Protein AF-A0A969L3V6-F1 (afdb_monomer_lite)

Structure (mmCIF, N/CA/C/O backbone):
data_AF-A0A969L3V6-F1
#
_entry.id   AF-A0A969L3V6-F1
#
loop_
_atom_site.group_PDB
_atom_site.id
_atom_site.type_symbol
_atom_site.label_atom_id
_atom_site.label_alt_id
_atom_site.label_comp_id
_atom_site.label_asym_id
_atom_site.label_entity_id
_atom_site.label_seq_id
_atom_site.pdbx_PDB_ins_code
_atom_site.Cartn_x
_atom_site.Cartn_y
_atom_site.Cartn_z
_atom_site.occupancy
_atom_site.B_iso_or_equiv
_atom_site.auth_seq_id
_atom_site.auth_comp_id
_atom_site.auth_asym_id
_atom_site.auth_atom_id
_atom_site.pdbx_PDB_model_num
ATOM 1 N N . MET A 1 1 ? -22.437 -21.774 2.153 1.00 34.31 1 MET A N 1
ATOM 2 C CA . MET A 1 1 ? -22.905 -21.712 3.552 1.00 34.31 1 MET A CA 1
ATOM 3 C C . MET A 1 1 ? -22.272 -20.479 4.173 1.00 34.31 1 MET A C 1
ATOM 5 O O . MET A 1 1 ? -21.067 -20.338 3.984 1.00 34.31 1 MET A O 1
ATOM 9 N N . PRO A 1 2 ? -23.028 -19.556 4.790 1.00 43.47 2 PRO A N 1
ATOM 10 C CA . PRO A 1 2 ? -22.411 -18.450 5.515 1.00 43.47 2 PRO A CA 1
ATOM 11 C C . PRO A 1 2 ? -21.529 -19.044 6.620 1.00 43.47 2 PRO A C 1
ATOM 13 O O . PRO A 1 2 ? -21.973 -19.932 7.344 1.00 43.47 2 PRO A O 1
ATOM 16 N N . GLN A 1 3 ? -20.259 -18.640 6.680 1.00 52.78 3 GLN A N 1
ATOM 17 C CA . GLN A 1 3 ? -19.376 -19.021 7.780 1.00 52.78 3 GLN A CA 1
ATOM 18 C C . GLN A 1 3 ? -19.952 -18.409 9.058 1.00 52.78 3 GLN A C 1
ATOM 20 O O . GLN A 1 3 ? -20.024 -17.187 9.177 1.00 52.78 3 GLN A O 1
ATOM 25 N N . THR A 1 4 ? -20.414 -19.252 9.978 1.00 62.28 4 THR A N 1
ATOM 26 C CA . THR A 1 4 ? -20.833 -18.811 11.309 1.00 62.28 4 THR A CA 1
ATOM 27 C C . THR A 1 4 ? -19.624 -18.203 12.011 1.00 62.28 4 THR A C 1
ATOM 29 O O . THR A 1 4 ? -18.570 -18.839 12.080 1.00 62.28 4 THR A O 1
ATOM 32 N N . LEU A 1 5 ? -19.758 -16.968 12.494 1.00 75.88 5 LEU A N 1
ATOM 33 C CA . LEU A 1 5 ? -18.716 -16.303 13.263 1.00 75.88 5 LEU A CA 1
ATOM 34 C C . LEU A 1 5 ? -18.540 -17.034 14.599 1.00 75.88 5 LEU A C 1
ATOM 36 O O . LEU A 1 5 ? -19.457 -17.063 15.417 1.00 75.88 5 LEU A O 1
ATOM 40 N N . THR A 1 6 ? -17.377 -17.639 14.828 1.00 79.88 6 THR A N 1
ATOM 41 C CA . THR A 1 6 ? -17.071 -18.277 16.114 1.00 79.88 6 THR A CA 1
ATOM 42 C C . THR A 1 6 ? -16.502 -17.231 17.065 1.00 79.88 6 THR A C 1
ATOM 44 O O . THR A 1 6 ? -15.342 -16.843 16.933 1.00 79.88 6 THR A O 1
ATOM 47 N N . LEU A 1 7 ? -17.320 -16.778 18.017 1.00 84.50 7 LEU A N 1
ATOM 48 C CA . LEU A 1 7 ? -16.909 -15.833 19.055 1.00 84.50 7 LEU A CA 1
ATOM 49 C C . LEU A 1 7 ? -16.397 -16.584 20.296 1.00 84.50 7 LEU A C 1
ATOM 51 O O . LEU A 1 7 ? -17.028 -17.548 20.739 1.00 84.50 7 LEU A O 1
ATOM 55 N N . PRO A 1 8 ? -15.263 -16.169 20.872 1.00 81.81 8 PRO A N 1
ATOM 56 C CA . PRO A 1 8 ? -14.698 -16.802 22.056 1.00 81.81 8 PRO A CA 1
ATOM 57 C C . PRO A 1 8 ? -15.529 -16.476 23.314 1.00 81.81 8 PRO A C 1
ATOM 59 O O . PRO A 1 8 ? -16.059 -15.369 23.440 1.00 81.81 8 PRO A O 1
ATOM 62 N N . PRO A 1 9 ? -15.645 -17.400 24.281 1.00 81.88 9 PRO A N 1
ATOM 63 C CA . PRO A 1 9 ? -16.337 -17.121 25.534 1.00 81.88 9 PRO A CA 1
ATOM 64 C C . PRO A 1 9 ? -15.569 -16.082 26.365 1.00 81.88 9 PRO A C 1
ATOM 66 O O . PRO A 1 9 ? -14.346 -16.138 26.461 1.00 81.88 9 PRO A O 1
ATOM 69 N N . LEU A 1 10 ? -16.299 -15.165 27.006 1.00 81.44 10 LEU A N 1
ATOM 70 C CA . LEU A 1 10 ? -15.747 -14.093 27.851 1.00 81.44 10 LEU A CA 1
ATOM 71 C C . LEU A 1 10 ? -15.869 -14.378 29.357 1.00 81.44 10 LEU A C 1
ATOM 73 O O . LEU A 1 10 ? -15.824 -13.457 30.165 1.00 81.44 10 LEU A O 1
ATOM 77 N N . THR A 1 11 ? -16.015 -15.646 29.763 1.00 75.19 11 THR A N 1
ATOM 78 C CA . THR A 1 11 ? -16.042 -16.031 31.192 1.00 75.19 11 THR A CA 1
ATOM 79 C C . THR A 1 11 ? -14.795 -15.551 31.942 1.00 75.19 11 THR A C 1
ATOM 81 O O . THR A 1 11 ? -14.872 -15.203 33.115 1.00 75.19 11 THR A O 1
ATOM 84 N N . THR A 1 12 ? -13.667 -15.498 31.233 1.00 76.31 12 THR A N 1
ATOM 85 C CA . THR A 1 12 ? -12.415 -14.813 31.574 1.00 76.31 12 THR A CA 1
ATOM 86 C C . THR A 1 12 ? -11.840 -14.264 30.269 1.00 76.31 12 THR A C 1
ATOM 88 O O . THR A 1 12 ? -11.930 -14.958 29.255 1.00 76.31 12 THR A O 1
ATOM 91 N N . ILE A 1 13 ? -11.257 -13.057 30.264 1.00 80.94 13 ILE A N 1
ATOM 92 C CA . ILE A 1 13 ? -10.616 -12.517 29.050 1.00 80.94 13 ILE A CA 1
ATOM 93 C C . ILE A 1 13 ? -9.474 -13.466 28.653 1.00 80.94 13 ILE A C 1
ATOM 95 O O . ILE A 1 13 ? -8.598 -13.703 29.483 1.00 80.94 13 ILE A O 1
ATOM 99 N N . PRO A 1 14 ? -9.482 -14.039 27.435 1.00 78.06 14 PRO A N 1
ATOM 100 C CA . PRO A 1 14 ? -8.439 -14.965 27.015 1.00 78.06 14 PRO A CA 1
ATOM 101 C C . PRO A 1 14 ? -7.063 -14.293 26.949 1.00 78.06 14 PRO A C 1
ATOM 103 O O . PRO A 1 14 ? -6.941 -13.194 26.411 1.00 78.06 14 PRO A O 1
ATOM 106 N N . ASP A 1 15 ? -6.011 -14.994 27.377 1.00 80.44 15 ASP A N 1
ATOM 107 C CA . ASP A 1 15 ? -4.622 -14.507 27.269 1.00 80.44 15 ASP A CA 1
ATOM 108 C C . ASP A 1 15 ? -4.196 -14.243 25.810 1.00 80.44 15 ASP A C 1
ATOM 110 O O . ASP A 1 15 ? -3.269 -13.486 25.545 1.00 80.44 15 ASP A O 1
ATOM 114 N N . ASN A 1 16 ? -4.882 -14.857 24.839 1.00 84.19 16 ASN A N 1
ATOM 115 C CA . ASN A 1 16 ? -4.639 -14.702 23.405 1.00 84.19 16 ASN A CA 1
ATOM 116 C C . ASN A 1 16 ? -5.655 -13.780 22.704 1.00 84.19 16 ASN A C 1
ATOM 118 O O . ASN A 1 16 ? -5.855 -13.905 21.491 1.00 84.19 16 ASN A O 1
ATOM 122 N N . ILE A 1 17 ? -6.303 -12.873 23.442 1.00 85.94 17 ILE A N 1
ATOM 123 C CA . ILE A 1 17 ? -7.346 -11.980 22.914 1.00 85.94 17 ILE A CA 1
ATOM 124 C C . ILE A 1 17 ? -6.884 -11.174 21.693 1.00 85.94 17 ILE A C 1
ATOM 126 O O . ILE A 1 17 ? -7.652 -11.005 20.752 1.00 85.94 17 ILE A O 1
ATOM 130 N N . GLU A 1 18 ? -5.618 -10.757 21.642 1.00 86.19 18 GLU A N 1
ATOM 131 C CA . GLU A 1 18 ? -5.036 -10.053 20.492 1.00 86.19 18 GLU A CA 1
ATOM 132 C C . GLU A 1 18 ? -5.082 -10.887 19.208 1.00 86.19 18 GLU A C 1
ATOM 134 O O . GLU A 1 18 ? -5.489 -10.405 18.151 1.00 86.19 18 GLU A O 1
ATOM 139 N N . VAL A 1 19 ? -4.715 -12.169 19.296 1.00 86.44 19 VAL A N 1
ATOM 140 C CA . VAL A 1 19 ? -4.756 -13.095 18.155 1.00 86.44 19 VAL A CA 1
ATOM 141 C C . VAL A 1 19 ? -6.194 -13.287 17.686 1.00 86.44 19 VAL A C 1
ATOM 143 O O . VAL A 1 19 ? -6.452 -13.327 16.483 1.00 86.44 19 VAL A O 1
ATOM 146 N N . GLN A 1 20 ? -7.135 -13.380 18.627 1.00 87.06 20 GLN A N 1
ATOM 147 C CA . GLN A 1 20 ? -8.550 -13.530 18.304 1.00 87.06 20 GLN A CA 1
ATOM 148 C C . GLN A 1 20 ? -9.119 -12.263 17.667 1.00 87.06 20 GLN A C 1
ATOM 150 O O . GLN A 1 20 ? -9.780 -12.357 16.638 1.00 87.06 20 GLN A O 1
ATOM 155 N N . LEU A 1 21 ? -8.795 -11.078 18.187 1.00 89.00 21 LEU A N 1
ATOM 156 C CA . LEU A 1 21 ? -9.180 -9.809 17.572 1.00 89.00 21 LEU A CA 1
ATOM 157 C C . LEU A 1 21 ? -8.602 -9.671 16.164 1.00 89.00 21 LEU A C 1
ATOM 159 O O . LEU A 1 21 ? -9.343 -9.329 15.248 1.00 89.00 21 LEU A O 1
ATOM 163 N N . ARG A 1 22 ? -7.332 -10.037 15.945 1.00 87.62 22 ARG A N 1
ATOM 164 C CA . ARG A 1 22 ? -6.726 -10.035 14.603 1.00 87.62 22 ARG A CA 1
ATOM 165 C C . ARG A 1 22 ? -7.500 -10.909 13.612 1.00 87.62 22 ARG A C 1
ATOM 167 O O . ARG A 1 22 ? -7.648 -10.539 12.450 1.00 87.62 22 ARG A O 1
ATOM 174 N N . GLN A 1 23 ? -8.009 -12.059 14.055 1.00 85.25 23 GLN A N 1
ATOM 175 C CA . GLN A 1 23 ? -8.850 -12.929 13.227 1.00 85.25 23 GLN A CA 1
ATOM 176 C C . GLN A 1 23 ? -10.240 -12.326 12.990 1.00 85.25 23 GLN A C 1
ATOM 178 O O . GLN A 1 23 ? -10.739 -12.361 11.865 1.00 85.25 23 GLN A O 1
ATOM 183 N N . LEU A 1 24 ? -10.851 -11.753 14.029 1.00 88.25 24 LEU A N 1
ATOM 184 C CA . LEU A 1 24 ? -12.183 -11.153 13.960 1.00 88.25 24 LEU A CA 1
ATOM 185 C C . LEU A 1 24 ? -12.215 -9.885 13.100 1.00 88.25 24 LEU A C 1
ATOM 187 O O . LEU A 1 24 ? -13.226 -9.640 12.451 1.00 88.25 24 LEU A O 1
ATOM 191 N N . LEU A 1 25 ? -11.125 -9.115 13.023 1.00 86.19 25 LEU A N 1
ATOM 192 C CA . LEU A 1 25 ? -11.025 -7.943 12.139 1.00 86.19 25 LEU A CA 1
ATOM 193 C C . LEU A 1 25 ? -11.245 -8.290 10.658 1.00 86.19 25 LEU A C 1
ATOM 195 O O . LEU A 1 25 ? -11.653 -7.439 9.875 1.00 86.19 25 LEU A O 1
ATOM 199 N N . GLN A 1 26 ? -11.012 -9.549 10.276 1.00 79.25 26 GLN A N 1
ATOM 200 C CA . GLN A 1 26 ? -11.244 -10.055 8.922 1.00 79.25 26 GLN A CA 1
ATOM 201 C C . GLN A 1 26 ? -12.654 -10.648 8.733 1.00 79.25 26 GLN A C 1
ATOM 203 O O . GLN A 1 26 ? -12.996 -11.097 7.636 1.00 79.25 26 GLN A O 1
ATOM 208 N N . ALA A 1 27 ? -13.469 -10.697 9.790 1.00 78.19 27 ALA A N 1
ATOM 209 C CA . ALA A 1 27 ? -14.787 -11.313 9.772 1.00 78.19 27 ALA A CA 1
ATOM 210 C C . ALA A 1 27 ? -15.895 -10.349 9.298 1.00 78.19 27 ALA A C 1
ATOM 212 O O . ALA A 1 27 ? -15.755 -9.127 9.381 1.00 78.19 27 ALA A O 1
ATOM 213 N N . PRO A 1 28 ? -17.039 -10.874 8.814 1.00 76.56 28 PRO A N 1
ATOM 214 C CA . PRO A 1 28 ? -18.211 -10.052 8.530 1.00 76.56 28 PRO A CA 1
ATOM 215 C C . PRO A 1 28 ? -18.709 -9.330 9.789 1.00 76.56 28 PRO A C 1
ATOM 217 O O . PRO A 1 28 ? -18.751 -9.924 10.866 1.00 76.56 28 PRO A O 1
ATOM 220 N N . ARG A 1 29 ? -19.160 -8.078 9.642 1.00 83.81 29 ARG A N 1
ATOM 221 C CA . ARG A 1 29 ? -19.806 -7.339 10.735 1.00 83.81 29 ARG A CA 1
ATOM 222 C C . ARG A 1 29 ? -21.171 -7.961 11.023 1.00 83.81 29 ARG A C 1
ATOM 224 O O . ARG A 1 29 ? -22.015 -8.018 10.128 1.00 83.81 29 ARG A O 1
ATOM 231 N N . GLN A 1 30 ? -21.368 -8.459 12.240 1.00 83.88 30 GLN A N 1
ATOM 232 C CA . GLN A 1 30 ? -22.597 -9.129 12.676 1.00 83.88 30 GLN A CA 1
ATOM 233 C C . GLN A 1 30 ? -23.023 -8.597 14.056 1.00 83.88 30 GLN A C 1
ATOM 235 O O . GLN A 1 30 ? -22.144 -8.249 14.846 1.00 83.88 30 GLN A O 1
ATOM 240 N N . PRO A 1 31 ? -24.329 -8.536 14.378 1.00 85.12 31 PRO A N 1
ATOM 241 C CA . PRO A 1 31 ? -24.811 -8.035 15.672 1.00 85.12 31 PRO A CA 1
ATOM 242 C C . PRO A 1 31 ? -24.221 -8.766 16.889 1.00 85.12 31 PRO A C 1
ATOM 244 O O . PRO A 1 31 ? -24.006 -8.172 17.943 1.00 85.12 31 PRO A O 1
ATOM 247 N N . GLU A 1 32 ? -23.913 -10.055 16.754 1.00 88.81 32 GLU A N 1
ATOM 248 C CA . GLU A 1 32 ? -23.292 -10.854 17.811 1.00 88.81 32 GLU A CA 1
ATOM 249 C C . GLU A 1 32 ? -21.892 -10.337 18.171 1.00 88.81 32 GLU A C 1
ATOM 251 O O . GLU A 1 32 ? -21.495 -10.386 19.336 1.00 88.81 32 GLU A O 1
ATOM 256 N N . LEU A 1 33 ? -21.158 -9.804 17.189 1.00 90.50 33 LEU A N 1
ATOM 257 C CA . LEU A 1 33 ? -19.840 -9.210 17.395 1.00 90.50 33 LEU A CA 1
ATOM 258 C C . LEU A 1 33 ? -19.933 -7.880 18.150 1.00 90.50 33 LEU A C 1
ATOM 260 O O . LEU A 1 33 ? -19.094 -7.629 19.007 1.00 90.50 33 LEU A O 1
ATOM 264 N N . GLU A 1 34 ? -20.960 -7.063 17.892 1.00 91.31 34 GLU A N 1
ATOM 265 C CA . GLU A 1 34 ? -21.223 -5.838 18.663 1.00 91.31 34 GLU A CA 1
ATOM 266 C C . GLU A 1 34 ? -21.418 -6.164 20.147 1.00 91.31 34 GLU A C 1
ATOM 268 O O . GLU A 1 34 ? -20.725 -5.619 21.009 1.00 91.31 34 GLU A O 1
ATOM 273 N N . ALA A 1 35 ? -22.340 -7.086 20.443 1.00 90.56 35 ALA A N 1
ATOM 274 C CA . ALA A 1 35 ? -22.636 -7.496 21.811 1.00 90.56 35 ALA A CA 1
ATOM 275 C C . ALA A 1 35 ? -21.391 -8.075 22.500 1.00 90.56 35 ALA A C 1
ATOM 277 O O . ALA A 1 35 ? -21.115 -7.765 23.659 1.00 90.56 35 ALA A O 1
ATOM 278 N N . TRP A 1 36 ? -20.609 -8.874 21.770 1.00 92.12 36 TRP A N 1
ATOM 279 C CA . TRP A 1 36 ? -19.368 -9.447 22.274 1.00 92.12 36 TRP A CA 1
ATOM 280 C C . TRP A 1 36 ? -18.292 -8.389 22.549 1.00 92.12 36 TRP A C 1
ATOM 282 O O . TRP A 1 36 ? -17.699 -8.408 23.625 1.00 92.12 36 TRP A O 1
ATOM 292 N N . LEU A 1 37 ? -18.069 -7.431 21.640 1.00 91.50 37 LEU A N 1
ATOM 293 C CA . LEU A 1 37 ? -17.122 -6.326 21.839 1.00 91.50 37 LEU A CA 1
ATOM 294 C C . LEU A 1 37 ? -17.517 -5.471 23.045 1.00 91.50 37 LEU A C 1
ATOM 296 O O . LEU A 1 37 ? -16.666 -5.108 23.858 1.00 91.50 37 LEU A O 1
ATOM 300 N N . PHE A 1 38 ? -18.809 -5.183 23.194 1.00 90.88 38 PHE A N 1
ATOM 301 C CA . PHE A 1 38 ? -19.319 -4.418 24.324 1.00 90.88 38 PHE A CA 1
ATOM 302 C C . PHE A 1 38 ? -19.093 -5.139 25.661 1.00 90.88 38 PHE A C 1
ATOM 304 O O . PHE A 1 38 ? -18.575 -4.541 26.609 1.00 90.88 38 PHE A O 1
ATOM 311 N N . GLU A 1 39 ? -19.409 -6.435 25.741 1.00 89.81 39 GLU A N 1
ATOM 312 C CA . GLU A 1 39 ? -19.149 -7.227 26.948 1.00 89.81 39 GLU A CA 1
ATOM 313 C C . GLU A 1 39 ? -17.650 -7.410 27.219 1.00 89.81 39 GLU A C 1
ATOM 315 O O . GLU A 1 39 ? -17.238 -7.379 28.382 1.00 89.81 39 GLU A O 1
ATOM 320 N N . LEU A 1 40 ? -16.809 -7.509 26.183 1.00 89.56 40 LEU A N 1
ATOM 321 C CA . LEU A 1 40 ? -15.351 -7.522 26.323 1.00 89.56 40 LEU A CA 1
ATOM 322 C C . LEU A 1 40 ? -14.853 -6.213 26.960 1.00 89.56 40 LEU A C 1
ATOM 324 O O . LEU A 1 40 ? -14.097 -6.242 27.935 1.00 89.56 40 LEU A O 1
ATOM 328 N N . ILE A 1 41 ? -15.316 -5.062 26.462 1.00 88.75 41 ILE A N 1
ATOM 329 C CA . ILE A 1 41 ? -14.949 -3.739 26.989 1.00 88.75 41 ILE A CA 1
ATOM 330 C C . ILE A 1 41 ? -15.410 -3.579 28.442 1.00 88.75 41 ILE A C 1
ATOM 332 O O . ILE A 1 41 ? -14.633 -3.095 29.271 1.00 88.75 41 ILE A O 1
ATOM 336 N N . LYS A 1 42 ? -16.621 -4.027 28.787 1.00 86.69 42 LYS A N 1
ATOM 337 C CA . LYS A 1 42 ? -17.124 -4.007 30.171 1.00 86.69 42 LYS A CA 1
ATOM 338 C C . LYS A 1 42 ? -16.307 -4.901 31.099 1.00 86.69 42 LYS A C 1
ATOM 340 O O . LYS A 1 42 ? -15.883 -4.452 32.162 1.00 86.69 42 LYS A O 1
ATOM 345 N N . SER A 1 43 ? -16.050 -6.136 30.677 1.00 81.25 43 SER A N 1
ATOM 346 C CA . SER A 1 43 ? -15.319 -7.137 31.465 1.00 81.25 43 SER A CA 1
ATOM 347 C C . SER A 1 43 ? -13.853 -6.751 31.684 1.00 81.25 43 SER A C 1
ATOM 349 O O . SER A 1 43 ? -13.239 -7.159 32.664 1.00 81.25 43 SER A O 1
ATOM 351 N N . SER A 1 44 ? -13.295 -5.913 30.806 1.00 77.00 44 SER A N 1
ATOM 352 C CA . SER A 1 44 ? -11.911 -5.428 30.887 1.00 77.00 44 SER A CA 1
ATOM 353 C C . SER A 1 44 ? -11.669 -4.300 31.895 1.00 77.00 44 SER A C 1
ATOM 355 O O . SER A 1 44 ? -10.532 -3.843 32.016 1.00 77.00 44 SER A O 1
ATOM 357 N N . GLY A 1 45 ? -12.697 -3.856 32.634 1.00 61.91 45 GLY A N 1
ATOM 358 C CA . GLY A 1 45 ? -12.688 -2.697 33.544 1.00 61.91 45 GLY A CA 1
ATOM 359 C C . GLY A 1 45 ? -11.620 -2.661 34.653 1.00 61.91 45 GLY A C 1
ATOM 360 O O . GLY A 1 45 ? -11.600 -1.707 35.427 1.00 61.91 45 GLY A O 1
ATOM 361 N N . HIS A 1 46 ? -10.718 -3.645 34.724 1.00 56.25 46 HIS A N 1
ATOM 362 C CA . HIS A 1 46 ? -9.733 -3.821 35.794 1.00 56.25 46 HIS A CA 1
ATOM 363 C C . HIS A 1 46 ? -8.305 -4.180 35.334 1.00 56.25 46 HIS A C 1
ATOM 365 O O . HIS A 1 46 ? -7.447 -4.394 36.187 1.00 56.25 46 HIS A O 1
ATOM 371 N N . LEU A 1 47 ? -8.015 -4.265 34.029 1.00 54.59 47 LEU A N 1
ATOM 372 C CA . LEU A 1 47 ? -6.683 -4.670 33.553 1.00 54.59 47 LEU A CA 1
ATOM 373 C C . LEU A 1 47 ? -5.738 -3.464 33.407 1.00 54.59 47 LEU A C 1
ATOM 375 O O . LEU A 1 47 ? -6.062 -2.489 32.734 1.00 54.59 47 LEU A O 1
ATOM 379 N N . SER A 1 48 ? -4.578 -3.543 34.065 1.00 54.56 48 SER A N 1
ATOM 380 C CA . SER A 1 48 ? -3.617 -2.447 34.272 1.00 54.56 48 SER A CA 1
ATOM 381 C C . SER A 1 48 ? -2.287 -2.610 33.521 1.00 54.56 48 SER A C 1
ATOM 383 O O . SER A 1 48 ? -1.333 -1.887 33.808 1.00 54.56 48 SER A O 1
ATOM 385 N N . THR A 1 49 ? -2.189 -3.547 32.573 1.00 63.31 49 THR A N 1
ATOM 386 C CA . THR A 1 49 ? -0.973 -3.733 31.764 1.00 63.31 49 THR A CA 1
ATOM 387 C C . THR A 1 49 ? -1.059 -2.965 30.437 1.00 63.31 49 THR A C 1
ATOM 389 O O . THR A 1 49 ? -2.148 -2.846 29.876 1.00 63.31 49 THR A O 1
ATOM 392 N N . PRO A 1 50 ? 0.068 -2.460 29.896 1.00 61.56 50 PRO A N 1
ATOM 393 C CA . PRO A 1 50 ? 0.101 -1.814 28.579 1.00 61.56 50 PRO A CA 1
ATOM 394 C C . PRO A 1 50 ? -0.477 -2.681 27.449 1.00 61.56 50 PRO A C 1
ATOM 396 O O . PRO A 1 50 ? -1.252 -2.182 26.635 1.00 61.56 50 PRO A O 1
ATOM 399 N N . ASP A 1 51 ? -0.196 -3.988 27.448 1.00 64.06 51 ASP A N 1
ATOM 400 C CA . ASP A 1 51 ? -0.744 -4.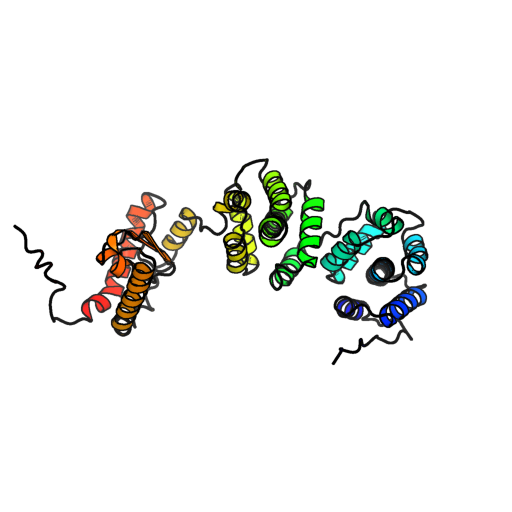929 26.456 1.00 64.06 51 ASP A CA 1
ATOM 401 C C . ASP A 1 51 ? -2.278 -5.012 26.543 1.00 64.06 51 ASP A C 1
ATOM 403 O O . ASP A 1 51 ? -2.977 -5.032 25.530 1.00 64.06 51 ASP A O 1
ATOM 407 N N . ALA A 1 52 ? -2.840 -4.929 27.757 1.00 72.81 52 ALA A N 1
ATOM 408 C CA . ALA A 1 52 ? -4.286 -4.886 27.943 1.00 72.81 52 ALA A CA 1
ATOM 409 C C . ALA A 1 52 ? -4.939 -3.597 27.413 1.00 72.81 52 ALA A C 1
ATOM 411 O O . ALA A 1 52 ? -6.144 -3.587 27.160 1.00 72.81 52 ALA A O 1
ATOM 412 N N . LEU A 1 53 ? -4.177 -2.511 27.242 1.00 84.19 53 LEU A N 1
ATOM 413 C CA . LEU A 1 53 ? -4.692 -1.246 26.713 1.00 84.19 53 LEU A CA 1
ATOM 414 C C . LEU A 1 53 ? -4.709 -1.213 25.182 1.00 84.19 53 LEU A C 1
ATOM 416 O O . LEU A 1 53 ? -5.651 -0.659 24.614 1.00 84.19 53 LEU A O 1
ATOM 420 N N . ARG A 1 54 ? -3.727 -1.830 24.510 1.00 88.50 54 ARG A N 1
ATOM 421 C CA . ARG A 1 54 ? -3.606 -1.796 23.040 1.00 88.50 54 ARG A CA 1
ATOM 422 C C . ARG A 1 54 ? -4.799 -2.438 22.338 1.00 88.50 54 ARG A C 1
ATOM 424 O O . ARG A 1 54 ? -5.494 -1.792 21.555 1.00 88.50 54 ARG A O 1
ATOM 431 N N . TRP A 1 55 ? -5.110 -3.694 22.647 1.00 88.94 55 TRP A N 1
ATOM 432 C CA . TRP A 1 55 ? -6.259 -4.345 22.013 1.00 88.94 55 TRP A CA 1
ATOM 433 C C . TRP A 1 55 ? -7.584 -3.682 22.408 1.00 88.94 55 TRP A C 1
ATOM 435 O O . TRP A 1 55 ? -8.525 -3.631 21.614 1.00 88.94 55 TRP A O 1
ATOM 445 N N . ARG A 1 56 ? -7.649 -3.135 23.628 1.00 89.50 56 ARG A N 1
ATOM 446 C CA . ARG A 1 56 ? -8.848 -2.505 24.177 1.00 89.50 56 ARG A CA 1
ATOM 447 C C . ARG A 1 56 ? -9.182 -1.205 23.463 1.00 89.50 56 ARG A C 1
ATOM 449 O O . ARG A 1 56 ? -10.350 -1.005 23.137 1.00 89.50 56 ARG A O 1
ATOM 456 N N . VAL A 1 57 ? -8.191 -0.353 23.183 1.00 91.50 57 VAL A N 1
ATOM 457 C CA . VAL A 1 57 ? -8.439 0.878 22.418 1.00 91.50 57 VAL A CA 1
ATOM 458 C C . VAL A 1 57 ? -8.949 0.549 21.015 1.00 91.50 57 VAL A C 1
ATOM 460 O O . VAL A 1 57 ? -9.922 1.155 20.572 1.00 91.50 57 VAL A O 1
ATOM 463 N N . VAL A 1 58 ? -8.392 -0.475 20.357 1.00 92.94 58 VAL A N 1
ATOM 464 C CA . VAL A 1 58 ? -8.875 -0.919 19.040 1.00 92.94 58 VAL A CA 1
ATOM 465 C C . VAL A 1 58 ? -10.297 -1.463 19.131 1.00 92.94 58 VAL A C 1
ATOM 467 O O . VAL A 1 58 ? -11.125 -1.094 18.307 1.00 92.94 58 VAL A O 1
ATOM 470 N N . ALA A 1 59 ? -10.626 -2.264 20.148 1.00 91.81 59 ALA A N 1
ATOM 471 C CA . ALA A 1 59 ? -11.986 -2.764 20.354 1.00 91.81 59 ALA A CA 1
ATOM 472 C C . ALA A 1 59 ? -13.001 -1.632 20.604 1.00 91.81 59 ALA A C 1
ATOM 474 O O . ALA A 1 59 ? -14.105 -1.677 20.066 1.00 91.81 59 ALA A O 1
ATOM 475 N N . MET A 1 60 ? -12.635 -0.605 21.382 1.00 92.69 60 MET A N 1
ATOM 476 C CA . MET A 1 60 ? -13.492 0.564 21.626 1.00 92.69 60 MET A CA 1
ATOM 477 C C . MET A 1 60 ? -13.705 1.391 20.358 1.00 92.69 60 MET A C 1
ATOM 479 O O . MET A 1 60 ? -14.840 1.753 20.054 1.00 92.69 60 MET A O 1
ATOM 483 N N . VAL A 1 61 ? -12.632 1.665 19.608 1.00 94.00 61 VAL A N 1
ATOM 484 C CA . VAL A 1 61 ? -12.707 2.365 18.317 1.00 94.00 61 VAL A CA 1
ATOM 485 C C . VAL A 1 61 ? -13.563 1.573 17.333 1.00 94.00 61 VAL A C 1
ATOM 487 O O . VAL A 1 61 ? -14.435 2.142 16.681 1.00 94.00 61 VAL A O 1
ATOM 490 N N . TRP A 1 62 ? -13.360 0.259 17.265 1.00 93.25 62 TRP A N 1
ATOM 491 C CA . TRP A 1 62 ? -14.118 -0.616 16.384 1.00 93.25 62 TRP A CA 1
ATOM 492 C C . TRP A 1 62 ? -15.610 -0.610 16.728 1.00 93.25 62 TRP A C 1
ATOM 494 O O . TRP A 1 62 ? -16.439 -0.398 15.842 1.00 93.25 62 TRP A O 1
ATOM 504 N N . LEU A 1 63 ? -15.956 -0.766 18.012 1.00 92.44 63 LEU A N 1
ATOM 505 C CA . LEU A 1 63 ? -17.343 -0.695 18.473 1.00 92.44 63 LEU A CA 1
ATOM 506 C C . LEU A 1 63 ? -17.986 0.649 18.106 1.00 92.44 63 LEU A C 1
ATOM 508 O O . LEU A 1 63 ? -19.116 0.674 17.622 1.00 92.44 63 LEU A O 1
ATOM 512 N N . ALA A 1 64 ? -17.259 1.750 18.312 1.00 93.50 64 ALA A N 1
ATOM 513 C CA . ALA A 1 64 ? -17.775 3.088 18.067 1.00 93.50 64 ALA A CA 1
ATOM 514 C C . ALA A 1 64 ? -18.016 3.366 16.582 1.00 93.50 64 ALA A C 1
ATOM 516 O O . ALA A 1 64 ? -19.035 3.948 16.231 1.00 93.50 64 ALA A O 1
ATOM 517 N N . VAL A 1 65 ? -17.086 2.970 15.710 1.00 92.19 65 VAL A N 1
ATOM 518 C CA . VAL A 1 65 ? -17.158 3.329 14.289 1.00 92.19 65 VAL A CA 1
ATOM 519 C C . VAL A 1 65 ? -18.101 2.416 13.503 1.00 92.19 65 VAL A C 1
ATOM 521 O O . VAL A 1 65 ? -18.815 2.894 12.624 1.00 92.19 65 VAL A O 1
ATOM 524 N N . GLU A 1 66 ? -18.101 1.111 13.780 1.00 89.75 66 GLU A N 1
ATOM 525 C CA . GLU A 1 66 ? -18.807 0.129 12.940 1.00 89.75 66 GLU A CA 1
ATOM 526 C C . GLU A 1 66 ? -20.188 -0.266 13.476 1.00 89.75 66 GLU A C 1
ATOM 528 O O . GLU A 1 66 ? -20.993 -0.796 12.710 1.00 89.75 66 GLU A O 1
ATOM 533 N N . PHE A 1 67 ? -20.481 -0.022 14.758 1.00 90.25 67 PHE A N 1
ATOM 534 C CA . PHE A 1 67 ? -21.714 -0.513 15.378 1.00 90.25 67 PHE A CA 1
ATOM 535 C C . PHE A 1 67 ? -22.527 0.581 16.071 1.00 90.25 67 PHE A C 1
ATOM 537 O O . PHE A 1 67 ? -23.584 0.962 15.571 1.00 90.25 67 PHE A O 1
ATOM 544 N N . ASP A 1 68 ? -22.063 1.076 17.220 1.00 89.38 68 ASP A N 1
ATOM 545 C CA . ASP A 1 68 ? -22.850 1.967 18.074 1.00 89.38 68 ASP A CA 1
ATOM 546 C C . ASP A 1 68 ? -21.940 2.966 18.799 1.00 89.38 68 ASP A C 1
ATOM 548 O O . ASP A 1 68 ? -21.339 2.673 19.844 1.00 89.38 68 ASP A O 1
ATOM 552 N N . THR A 1 69 ? -21.851 4.173 18.230 1.00 92.69 69 THR A N 1
ATOM 553 C CA . THR A 1 69 ? -21.087 5.273 18.819 1.00 92.69 69 THR A CA 1
ATOM 554 C C . THR A 1 69 ? -21.576 5.589 20.225 1.00 92.69 69 THR A C 1
ATOM 556 O O . THR A 1 69 ? -20.751 5.780 21.110 1.00 92.69 69 THR A O 1
ATOM 559 N N . ASP A 1 70 ? -22.886 5.618 20.479 1.00 93.88 70 ASP A N 1
ATOM 560 C CA . ASP A 1 70 ? -23.428 6.029 21.779 1.00 93.88 70 ASP A CA 1
ATOM 561 C C . ASP A 1 70 ? -23.051 5.054 22.895 1.00 93.88 70 ASP A C 1
ATOM 563 O O . ASP A 1 70 ? -22.729 5.484 24.007 1.00 93.88 70 ASP A O 1
ATOM 567 N N . LYS A 1 71 ? -23.015 3.750 22.601 1.00 90.44 71 LYS A N 1
ATOM 568 C CA . LYS A 1 71 ? -22.548 2.736 23.561 1.00 90.44 71 LYS A CA 1
ATOM 569 C C . LYS A 1 71 ? -21.051 2.822 23.829 1.00 90.44 71 LYS A C 1
ATOM 571 O O . LYS A 1 71 ? -20.629 2.655 24.974 1.00 90.44 71 LYS A O 1
ATOM 576 N N . ALA A 1 72 ? -20.241 3.043 22.796 1.00 90.94 72 ALA A N 1
ATOM 577 C CA . ALA A 1 72 ? -18.784 3.041 22.918 1.00 90.94 72 ALA A CA 1
ATOM 578 C C . ALA A 1 72 ? -18.216 4.370 23.443 1.00 90.94 72 ALA A C 1
ATOM 580 O O . ALA A 1 72 ? -17.191 4.380 24.130 1.00 90.94 72 ALA A O 1
ATOM 581 N N . TRP A 1 73 ? -18.877 5.490 23.144 1.00 93.69 73 TRP A N 1
ATOM 582 C CA . TRP A 1 73 ? -18.375 6.839 23.397 1.00 93.69 73 TRP A CA 1
ATOM 583 C C . TRP A 1 73 ? -18.012 7.104 24.863 1.00 93.69 73 TRP A C 1
ATOM 585 O O . TRP A 1 73 ? -16.916 7.610 25.098 1.00 93.69 73 TRP A O 1
ATOM 595 N N . PRO A 1 74 ? -18.815 6.715 25.877 1.00 92.31 74 PRO A N 1
ATOM 596 C CA . PRO A 1 74 ? -18.430 6.902 27.276 1.00 92.31 74 PRO A CA 1
ATOM 597 C C . PRO A 1 74 ? -17.103 6.222 27.637 1.00 92.31 74 PRO A C 1
ATOM 599 O O . PRO A 1 74 ? -16.330 6.765 28.423 1.00 92.31 74 PRO A O 1
ATOM 602 N N . TYR A 1 75 ? -16.812 5.061 27.041 1.00 90.75 75 TYR A N 1
ATOM 603 C CA . TYR A 1 75 ? -15.569 4.325 27.272 1.00 90.75 75 TYR A CA 1
ATOM 604 C C . TYR A 1 75 ? -14.378 4.970 26.565 1.00 90.75 75 TYR A C 1
ATOM 606 O O . TYR A 1 75 ? -13.318 5.101 27.176 1.00 90.75 75 TYR A O 1
ATOM 614 N N . LEU A 1 76 ? -14.565 5.415 25.318 1.00 91.00 76 LEU A N 1
ATOM 615 C CA . LEU A 1 76 ? -13.550 6.177 24.587 1.00 91.00 76 LEU A CA 1
ATOM 616 C C . LEU A 1 76 ? -13.209 7.477 25.314 1.00 91.00 76 LEU A C 1
ATOM 618 O O . LEU A 1 76 ? -12.038 7.772 25.522 1.00 91.00 76 LEU A O 1
ATOM 622 N N . MET A 1 77 ? -14.222 8.214 25.771 1.00 93.44 77 MET A N 1
ATOM 623 C CA . MET A 1 77 ? -14.033 9.445 26.532 1.00 93.44 77 MET A CA 1
ATOM 624 C C . MET A 1 77 ? -13.351 9.194 27.869 1.00 93.44 77 MET A C 1
ATOM 626 O O . MET A 1 77 ? -12.465 9.955 28.246 1.00 93.44 77 MET A O 1
ATOM 630 N N . TRP A 1 78 ? -13.726 8.130 28.579 1.00 90.44 78 TRP A N 1
ATOM 631 C CA . TRP A 1 78 ? -13.060 7.752 29.821 1.00 90.44 78 TRP A CA 1
ATOM 632 C C . TRP A 1 78 ? -11.573 7.455 29.591 1.00 90.44 78 TRP A C 1
ATOM 634 O O . TRP A 1 78 ? -10.729 8.008 30.295 1.00 90.44 78 TRP A O 1
ATOM 644 N N . LEU A 1 79 ? -11.249 6.653 28.570 1.00 89.19 79 LEU A N 1
ATOM 645 C CA . LEU A 1 79 ? -9.866 6.317 28.225 1.00 89.19 79 LEU A CA 1
ATOM 646 C C . LEU A 1 79 ? -9.081 7.547 27.742 1.00 89.19 79 LEU A C 1
ATOM 648 O O . LEU A 1 79 ? -7.912 7.703 28.078 1.00 89.19 79 LEU A O 1
ATOM 652 N N . ASN A 1 80 ? -9.738 8.452 27.014 1.00 92.44 80 ASN A N 1
ATOM 653 C CA . ASN A 1 80 ? -9.163 9.701 26.519 1.00 92.44 80 ASN A CA 1
ATOM 654 C C . ASN A 1 80 ? -9.236 10.860 27.532 1.00 92.44 80 ASN A C 1
ATOM 656 O O . ASN A 1 80 ? -9.106 12.028 27.166 1.00 92.44 80 ASN A O 1
ATOM 660 N N . THR A 1 81 ? -9.463 10.577 28.818 1.00 91.12 81 THR A N 1
ATOM 661 C CA . THR A 1 81 ? -9.459 11.570 29.914 1.00 91.12 81 THR A CA 1
ATOM 662 C C . THR A 1 81 ? -10.485 12.704 29.767 1.00 91.12 81 THR A C 1
ATOM 664 O O . THR A 1 81 ? -10.293 13.815 30.256 1.00 91.12 81 THR A O 1
ATOM 667 N N . GLY A 1 82 ? -11.598 12.437 29.087 1.00 90.88 82 GLY A N 1
ATOM 668 C CA . GLY A 1 82 ? -12.663 13.408 28.850 1.00 90.88 82 GLY A CA 1
ATOM 669 C C . GLY A 1 82 ? -12.365 14.407 27.728 1.00 90.88 82 GLY A C 1
ATOM 670 O O . GLY A 1 82 ? -13.182 15.298 27.502 1.00 90.88 82 GLY A O 1
ATOM 671 N N . GLN A 1 83 ? -11.252 14.258 27.000 1.00 92.81 83 GLN A N 1
ATOM 672 C CA . GLN A 1 83 ? -10.918 15.127 25.871 1.00 92.81 83 GLN A CA 1
ATOM 673 C C . GLN A 1 83 ? -11.696 14.732 24.605 1.00 92.81 83 GLN A C 1
ATOM 675 O O . GLN A 1 83 ? -11.775 13.542 24.291 1.00 92.81 83 GLN A O 1
ATOM 680 N N . PRO A 1 84 ? -12.286 15.694 23.872 1.00 93.06 84 PRO A N 1
ATOM 681 C CA . PRO A 1 84 ? -13.053 15.400 22.663 1.00 93.06 84 PRO A CA 1
ATOM 682 C C . PRO A 1 84 ? -12.167 14.973 21.485 1.00 93.06 84 PRO A C 1
ATOM 684 O O . PRO A 1 84 ? -12.573 14.104 20.724 1.00 93.06 84 PRO A O 1
ATOM 687 N N . ALA A 1 85 ? -10.970 15.555 21.356 1.00 96.12 85 ALA A N 1
ATOM 688 C CA . ALA A 1 85 ? -9.936 15.134 20.411 1.00 96.12 85 ALA A CA 1
ATOM 689 C C . ALA A 1 85 ? -9.006 14.112 21.076 1.00 96.12 85 ALA A C 1
ATOM 691 O O . ALA A 1 85 ? -8.763 14.201 22.286 1.00 96.12 85 ALA A O 1
ATOM 692 N N . ILE A 1 86 ? -8.495 13.140 20.315 1.00 95.81 86 ILE A N 1
ATOM 693 C CA . ILE A 1 86 ? -7.578 12.130 20.849 1.00 95.81 86 ILE A CA 1
ATOM 694 C C . ILE A 1 86 ? -6.334 12.798 21.454 1.00 95.81 86 ILE A C 1
ATOM 696 O O . ILE A 1 86 ? -5.707 13.669 20.855 1.00 95.81 86 ILE A O 1
ATOM 700 N N . SER A 1 87 ? -5.986 12.402 22.674 1.00 94.38 87 SER A N 1
ATOM 701 C CA . SER A 1 87 ? -4.758 12.849 23.332 1.00 94.38 87 SER A CA 1
ATOM 702 C C . SER A 1 87 ? -3.532 12.186 22.706 1.00 94.38 87 SER A C 1
ATOM 704 O O . SER A 1 87 ? -3.614 11.057 22.225 1.00 94.38 87 SER A O 1
ATOM 706 N N . GLU A 1 88 ? -2.376 12.850 22.773 1.00 92.50 88 GLU A N 1
ATOM 707 C CA . GLU A 1 88 ? -1.098 12.314 22.274 1.00 92.50 88 GLU A CA 1
ATOM 708 C C . GLU A 1 88 ? -0.810 10.913 22.836 1.00 92.50 88 GLU A C 1
ATOM 710 O O . GLU A 1 88 ? -0.533 9.983 22.085 1.00 92.50 88 GLU A O 1
ATOM 715 N N . HIS A 1 89 ? -1.006 10.725 24.143 1.00 91.00 89 HIS A N 1
ATOM 716 C CA . HIS A 1 89 ? -0.802 9.432 24.793 1.00 91.00 89 HIS A CA 1
ATOM 717 C C . HIS A 1 89 ? -1.724 8.330 24.245 1.00 91.00 89 HIS A C 1
ATOM 719 O O . HIS A 1 89 ? -1.278 7.211 23.991 1.00 91.00 89 HIS A O 1
ATOM 725 N N . LEU A 1 90 ? -3.012 8.624 24.031 1.00 92.31 90 LEU A N 1
ATOM 726 C CA . LEU A 1 90 ? -3.935 7.633 23.475 1.00 92.31 90 LEU A CA 1
ATOM 727 C C . LEU A 1 90 ? -3.661 7.372 21.987 1.00 92.31 90 LEU A C 1
ATOM 729 O O . LEU A 1 90 ? -3.823 6.241 21.527 1.00 92.31 90 LEU A O 1
ATOM 733 N N . ALA A 1 91 ? -3.217 8.387 21.245 1.00 93.69 91 ALA A N 1
ATOM 734 C CA . ALA A 1 91 ? -2.794 8.251 19.857 1.00 93.69 91 ALA A CA 1
ATOM 735 C C . ALA A 1 91 ? -1.567 7.334 19.722 1.00 93.69 91 ALA A C 1
ATOM 737 O O . ALA A 1 91 ? -1.530 6.498 18.816 1.00 93.69 91 ALA A O 1
ATOM 738 N N . GLU A 1 92 ? -0.597 7.427 20.635 1.00 92.12 92 GLU A N 1
ATOM 739 C CA . GLU A 1 92 ? 0.538 6.500 20.700 1.00 92.12 92 GLU A CA 1
ATOM 740 C C . GLU A 1 92 ? 0.065 5.061 20.939 1.00 92.12 92 GLU A C 1
ATOM 742 O O . GLU A 1 92 ? 0.402 4.172 20.157 1.00 92.12 92 GLU A O 1
ATOM 747 N N . ILE A 1 93 ? -0.794 4.836 21.942 1.00 92.06 93 ILE A N 1
ATOM 748 C CA . ILE A 1 93 ? -1.333 3.498 22.247 1.00 92.06 93 ILE A CA 1
ATOM 749 C C . ILE A 1 93 ? -2.107 2.932 21.052 1.00 92.06 93 ILE A C 1
ATOM 751 O O . ILE A 1 93 ? -1.934 1.764 20.707 1.00 92.06 93 ILE A O 1
ATOM 755 N N . LEU A 1 94 ? -2.949 3.739 20.399 1.00 93.75 94 LEU A N 1
ATOM 756 C CA . LEU A 1 94 ? -3.703 3.308 19.221 1.00 93.75 94 LEU A CA 1
ATOM 757 C C . LEU A 1 94 ? -2.777 2.994 18.038 1.00 93.75 94 LEU A C 1
ATOM 759 O O . LEU A 1 94 ? -3.026 2.040 17.302 1.00 93.75 94 LEU A O 1
ATOM 763 N N . SER A 1 95 ? -1.691 3.752 17.870 1.00 92.81 95 SER A N 1
ATOM 764 C CA . SER A 1 95 ? -0.685 3.494 16.835 1.00 92.81 95 SER A CA 1
ATOM 765 C C . SER A 1 95 ? 0.086 2.201 17.100 1.00 92.81 95 SER A C 1
ATOM 767 O O . SER A 1 95 ? 0.287 1.411 16.177 1.00 92.81 95 SER A O 1
ATOM 769 N N . GLU A 1 96 ? 0.499 1.947 18.344 1.00 91.75 96 GLU A N 1
ATOM 770 C CA . GLU A 1 96 ? 1.111 0.673 18.741 1.00 91.75 96 GLU A CA 1
ATOM 771 C C . GLU A 1 96 ? 0.138 -0.488 18.530 1.00 91.75 96 GLU A C 1
ATOM 773 O O . GLU A 1 96 ? 0.491 -1.484 17.905 1.00 91.75 96 GLU A O 1
ATOM 778 N N . ALA A 1 97 ? -1.116 -0.329 18.952 1.00 91.94 97 ALA A N 1
ATOM 779 C CA . ALA A 1 97 ? -2.144 -1.343 18.781 1.00 91.94 97 ALA A CA 1
ATOM 780 C C . ALA A 1 97 ? -2.423 -1.665 17.309 1.00 91.94 97 ALA A C 1
ATOM 782 O O . ALA A 1 97 ? -2.596 -2.830 16.958 1.00 91.94 97 ALA A O 1
ATOM 783 N N . ALA A 1 98 ? -2.449 -0.656 16.435 1.00 93.00 98 ALA A N 1
ATOM 784 C CA . ALA A 1 98 ? -2.640 -0.859 15.002 1.00 93.00 98 ALA A CA 1
ATOM 785 C C . ALA A 1 98 ? -1.466 -1.614 14.358 1.00 93.00 98 ALA A C 1
ATOM 787 O O . ALA A 1 98 ? -1.685 -2.416 13.446 1.00 93.00 98 ALA A O 1
ATOM 788 N N . ASN A 1 99 ? -0.244 -1.402 14.858 1.00 90.56 99 ASN A N 1
ATOM 789 C CA . ASN A 1 99 ? 0.930 -2.169 14.451 1.00 90.56 99 ASN A CA 1
ATOM 790 C C . ASN A 1 99 ? 0.835 -3.618 14.946 1.00 90.56 99 ASN A C 1
ATOM 792 O O . ASN A 1 99 ? 1.005 -4.539 14.149 1.00 90.56 99 ASN A O 1
ATOM 796 N N . ASP A 1 100 ? 0.511 -3.820 16.224 1.00 88.94 100 ASP A N 1
ATOM 797 C CA . ASP A 1 100 ? 0.410 -5.146 16.841 1.00 88.94 100 ASP A CA 1
ATOM 798 C C . ASP A 1 100 ? -0.730 -5.972 16.233 1.00 88.94 100 ASP A C 1
ATOM 800 O O . ASP A 1 100 ? -0.583 -7.169 16.001 1.00 88.94 100 ASP A O 1
ATOM 804 N N . LEU A 1 101 ? -1.871 -5.356 15.922 1.00 89.31 101 LEU A N 1
ATOM 805 C CA . LEU A 1 101 ? -3.032 -6.028 15.329 1.00 89.31 101 LEU A CA 1
ATOM 806 C C . LEU A 1 101 ? -3.049 -5.993 13.799 1.00 89.31 101 LEU A C 1
ATOM 808 O O . LEU A 1 101 ? -3.971 -6.548 13.202 1.00 89.31 101 LEU A O 1
ATOM 812 N N . ASP A 1 102 ? -2.029 -5.415 13.159 1.00 88.44 102 ASP A N 1
ATOM 813 C CA . ASP A 1 102 ? -1.901 -5.355 11.699 1.00 88.44 102 ASP A CA 1
ATOM 814 C C . ASP A 1 102 ? -3.057 -4.604 10.987 1.00 88.44 102 ASP A C 1
ATOM 816 O O . ASP A 1 102 ? -3.295 -4.825 9.795 1.00 88.44 102 ASP A O 1
ATOM 820 N N . CYS A 1 103 ? -3.760 -3.696 11.680 1.00 91.31 103 CYS A N 1
ATOM 821 C CA . CYS A 1 103 ? -5.078 -3.174 11.281 1.00 91.31 103 CYS A CA 1
ATOM 822 C C . CYS A 1 103 ? -5.083 -1.728 10.745 1.00 91.31 103 CYS A C 1
ATOM 824 O O . CYS A 1 103 ? -6.104 -1.041 10.779 1.00 91.31 103 CYS A O 1
ATOM 826 N N . HIS A 1 104 ? -3.943 -1.228 10.258 1.00 92.75 104 HIS A N 1
ATOM 827 C CA . HIS A 1 104 ? -3.822 0.145 9.738 1.00 92.75 104 HIS A CA 1
ATOM 828 C C . HIS A 1 104 ? -4.773 0.458 8.576 1.00 92.75 104 HIS A C 1
ATOM 830 O O . HIS A 1 104 ? -5.221 1.596 8.434 1.00 92.75 104 HIS A O 1
ATOM 836 N N . VAL A 1 105 ? -5.071 -0.534 7.733 1.00 92.75 105 VAL A N 1
ATOM 837 C CA . VAL A 1 105 ? -5.988 -0.350 6.602 1.00 92.75 105 VAL A CA 1
ATOM 838 C C . VAL A 1 105 ? -7.412 -0.211 7.114 1.00 92.75 105 VAL A C 1
ATOM 840 O O . VAL A 1 105 ? -8.096 0.741 6.756 1.00 92.75 105 VAL A O 1
ATOM 843 N N . GLU A 1 106 ? -7.841 -1.110 7.991 1.00 91.69 106 GLU A N 1
ATOM 844 C CA . GLU A 1 106 ? -9.151 -1.087 8.634 1.00 91.69 106 GLU A CA 1
ATOM 845 C C . GLU A 1 106 ? -9.355 0.226 9.397 1.00 91.69 106 GLU A C 1
ATOM 847 O O . GLU A 1 106 ? -10.351 0.904 9.168 1.00 91.69 106 GLU A O 1
ATOM 852 N N . LEU A 1 107 ? -8.367 0.661 10.185 1.00 94.06 107 LEU A N 1
ATOM 853 C CA . LEU A 1 107 ? -8.425 1.923 10.925 1.00 94.06 107 LEU A CA 1
ATOM 854 C C . LEU A 1 107 ? -8.546 3.145 10.002 1.00 94.06 107 LEU A C 1
ATOM 856 O O . LEU A 1 107 ? -9.374 4.018 10.253 1.00 94.06 107 LEU A O 1
ATOM 860 N N . ALA A 1 108 ? -7.789 3.196 8.901 1.00 94.75 108 ALA A N 1
ATOM 861 C CA . ALA A 1 108 ? -7.936 4.268 7.914 1.00 94.75 108 ALA A CA 1
ATOM 862 C C . ALA A 1 108 ? -9.338 4.280 7.278 1.00 94.75 108 ALA A C 1
ATOM 864 O O . ALA A 1 108 ? -9.899 5.349 7.035 1.00 94.75 108 ALA A O 1
ATOM 865 N N . ASN A 1 109 ? -9.924 3.104 7.038 1.00 92.81 109 ASN A N 1
ATOM 866 C CA . ASN A 1 109 ? -11.285 2.988 6.514 1.00 92.81 109 ASN A CA 1
ATOM 867 C C . ASN A 1 109 ? -12.336 3.419 7.535 1.00 92.81 109 ASN A C 1
ATOM 869 O O . ASN A 1 109 ? -13.248 4.158 7.176 1.00 92.81 109 ASN A O 1
ATOM 873 N N . TRP A 1 110 ? -12.183 3.022 8.796 1.00 92.56 110 TRP A N 1
ATOM 874 C CA . TRP A 1 110 ? -13.031 3.466 9.898 1.00 92.56 110 TRP A CA 1
ATOM 875 C C . TRP A 1 110 ? -13.040 4.987 10.014 1.00 92.56 110 TRP A C 1
ATOM 877 O O . TRP A 1 110 ? -14.103 5.602 9.989 1.00 92.56 110 TRP A O 1
ATOM 887 N N . MET A 1 111 ? -11.862 5.608 10.042 1.00 93.94 111 MET A N 1
ATOM 888 C CA . MET A 1 111 ? -11.744 7.065 10.103 1.00 93.94 111 MET A CA 1
ATOM 889 C C . MET A 1 111 ? -12.402 7.748 8.899 1.00 93.94 111 MET A C 1
ATOM 891 O O . MET A 1 111 ? -13.119 8.729 9.064 1.00 93.94 111 MET A O 1
ATOM 895 N N . ALA A 1 112 ? -12.198 7.223 7.687 1.00 91.94 112 ALA A N 1
ATOM 896 C CA . ALA A 1 112 ? -12.781 7.793 6.472 1.00 91.94 112 ALA A CA 1
ATOM 897 C C . ALA A 1 112 ? -14.312 7.641 6.395 1.00 91.94 112 ALA A C 1
ATOM 899 O O . ALA A 1 112 ? -14.971 8.416 5.704 1.00 91.94 112 ALA A O 1
ATOM 900 N N . GLN A 1 113 ? -14.876 6.637 7.071 1.00 90.00 113 GLN A N 1
ATOM 901 C CA . GLN A 1 113 ? -16.310 6.337 7.071 1.00 90.00 113 GLN A CA 1
ATOM 902 C C . GLN A 1 113 ? -17.042 6.867 8.309 1.00 90.00 113 GLN A C 1
ATOM 904 O O . GLN A 1 113 ? -18.266 6.737 8.379 1.00 90.00 113 GLN A O 1
ATOM 909 N N . ALA A 1 114 ? -16.333 7.469 9.268 1.00 89.44 114 ALA A N 1
ATOM 910 C CA . ALA A 1 114 ? -16.923 8.036 10.471 1.00 89.44 114 ALA A CA 1
ATOM 911 C C . ALA A 1 114 ? -17.938 9.134 10.108 1.00 89.44 114 ALA A C 1
ATOM 913 O O . ALA A 1 114 ? -17.581 10.198 9.605 1.00 89.44 114 ALA A O 1
ATOM 914 N N . LYS A 1 115 ? -19.225 8.860 10.353 1.00 85.62 115 LYS A N 1
ATOM 915 C CA . LYS A 1 115 ? -20.327 9.811 10.110 1.00 85.62 115 LYS A CA 1
ATOM 916 C C . LYS A 1 115 ? -20.684 10.638 11.339 1.00 85.62 115 LYS A C 1
ATOM 918 O O . LYS A 1 115 ? -21.300 11.688 11.205 1.00 85.62 115 LYS A O 1
ATOM 923 N N . ASP A 1 116 ? -20.343 10.140 12.522 1.00 94.69 116 ASP A N 1
ATOM 924 C CA . ASP A 1 116 ? -20.611 10.819 13.781 1.00 94.69 116 ASP A CA 1
ATOM 925 C C . ASP A 1 116 ? -19.597 11.950 13.996 1.00 94.69 116 ASP A C 1
ATOM 927 O O . ASP A 1 116 ? -18.388 11.711 14.001 1.00 94.69 116 ASP A O 1
ATOM 931 N N . GLU A 1 117 ? -20.079 13.179 14.195 1.00 95.31 117 GLU A N 1
ATOM 932 C CA . GLU A 1 117 ? -19.229 14.365 14.385 1.00 95.31 117 GLU A CA 1
ATOM 933 C C . GLU A 1 117 ? -18.281 14.227 15.585 1.00 95.31 117 GLU A C 1
ATOM 935 O O . GLU A 1 117 ? -17.173 14.774 15.572 1.00 95.31 117 GLU A O 1
ATOM 940 N N . ARG A 1 118 ? -18.673 13.450 16.604 1.00 96.31 118 ARG A N 1
ATOM 941 C CA . ARG A 1 118 ? -17.826 13.158 17.766 1.00 96.31 118 ARG A CA 1
ATOM 942 C C . ARG A 1 118 ? -16.608 12.339 17.363 1.00 96.31 118 ARG A C 1
ATOM 944 O O . ARG A 1 118 ? -15.502 12.654 17.784 1.00 96.31 118 ARG A O 1
ATOM 951 N N . LEU A 1 119 ? -16.794 11.334 16.509 1.00 95.94 119 LEU A N 1
ATOM 952 C CA . LEU A 1 119 ? -15.705 10.506 15.990 1.00 95.94 119 LEU A CA 1
ATOM 953 C C . LEU A 1 119 ? -14.809 11.285 15.024 1.00 95.94 119 LEU A C 1
ATOM 955 O O . LEU A 1 119 ? -13.591 11.148 15.083 1.00 95.94 119 LEU A O 1
ATOM 959 N N . VAL A 1 120 ? -15.392 12.142 14.181 1.00 95.25 120 VAL A N 1
ATOM 960 C CA . VAL A 1 120 ? -14.617 13.038 13.304 1.00 95.25 120 VAL A CA 1
ATOM 961 C C . VAL A 1 120 ? -13.730 13.969 14.135 1.00 95.25 120 VAL A C 1
ATOM 963 O O . VAL A 1 120 ? -12.550 14.120 13.831 1.00 95.25 120 VAL A O 1
ATOM 966 N N . THR A 1 121 ? -14.275 14.541 15.213 1.00 96.12 121 THR A N 1
ATOM 967 C CA . THR A 1 121 ? -13.511 15.377 16.155 1.00 96.12 121 THR A CA 1
ATOM 968 C C . THR A 1 121 ? -12.453 14.563 16.895 1.00 96.12 121 THR A C 1
ATOM 970 O O . THR A 1 121 ? -11.323 15.012 17.039 1.00 96.12 121 THR A O 1
ATOM 973 N N . PHE A 1 122 ? -12.789 13.348 17.330 1.00 96.69 122 PHE A N 1
ATOM 974 C CA . PHE A 1 122 ? -11.861 12.466 18.033 1.00 96.69 122 PHE A CA 1
ATOM 975 C C . PHE A 1 122 ? -10.610 12.167 17.206 1.00 96.69 122 PHE A C 1
ATOM 977 O O . PHE A 1 122 ? -9.499 12.235 17.726 1.00 96.69 122 PHE A O 1
ATOM 984 N N . PHE A 1 123 ? -10.779 11.885 15.915 1.00 95.81 123 PHE A N 1
ATOM 985 C CA . PHE A 1 123 ? -9.688 11.531 15.008 1.00 95.81 123 PHE A CA 1
ATOM 986 C C . PHE A 1 123 ? -9.022 12.721 14.305 1.00 95.81 123 PHE A C 1
ATOM 988 O O . PHE A 1 123 ?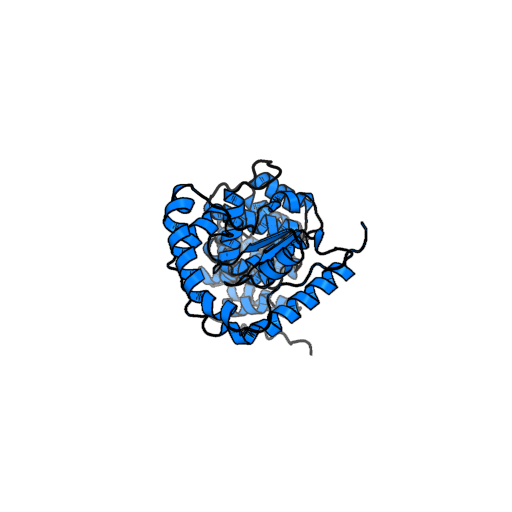 -8.155 12.484 13.465 1.00 95.81 123 PHE A O 1
ATOM 995 N N . SER A 1 124 ? -9.396 13.971 14.604 1.00 92.06 124 SER A N 1
ATOM 996 C CA . SER A 1 124 ? -8.981 15.139 13.807 1.00 92.06 124 SER A CA 1
ATOM 997 C C . SER A 1 124 ? -7.465 15.282 13.657 1.00 92.06 124 SER A C 1
ATOM 999 O O . SER A 1 124 ? -6.995 15.638 12.578 1.00 92.06 124 SER A O 1
ATOM 1001 N N . ASP A 1 125 ? -6.720 14.943 14.711 1.00 89.38 125 ASP A N 1
ATOM 1002 C CA . ASP A 1 125 ? -5.256 15.046 14.770 1.00 89.38 125 ASP A CA 1
ATOM 1003 C C . ASP A 1 125 ? -4.565 13.668 14.768 1.00 89.38 125 ASP A C 1
ATOM 1005 O O . ASP A 1 125 ? -3.375 13.548 15.061 1.00 89.38 125 ASP A O 1
ATOM 1009 N N . PHE A 1 126 ? -5.308 12.602 14.453 1.00 93.25 126 PHE A N 1
ATOM 1010 C CA . PHE A 1 126 ? -4.782 11.243 14.407 1.00 93.25 126 PHE A CA 1
ATOM 1011 C C . PHE A 1 126 ? -4.408 10.822 12.987 1.00 93.25 126 PHE A C 1
ATOM 1013 O O . PHE A 1 126 ? -5.166 11.023 12.038 1.00 93.25 126 PHE A O 1
ATOM 1020 N N . HIS A 1 127 ? -3.280 10.123 12.857 1.00 90.75 127 HIS A N 1
ATOM 1021 C CA . HIS A 1 127 ? -2.809 9.585 11.584 1.00 90.75 127 HIS A CA 1
ATOM 1022 C C . HIS A 1 127 ? -2.492 8.090 11.731 1.00 90.75 127 HIS A C 1
ATOM 1024 O O . HIS A 1 127 ? -1.595 7.742 12.503 1.00 90.75 127 HIS A O 1
ATOM 1030 N N . PRO A 1 128 ? -3.155 7.182 10.987 1.00 87.00 128 PRO A N 1
ATOM 1031 C CA . PRO A 1 128 ? -2.989 5.735 11.132 1.00 87.00 128 PRO A CA 1
ATOM 1032 C C . PRO A 1 128 ? -1.719 5.236 10.420 1.00 87.00 128 PRO A C 1
ATOM 1034 O O . PRO A 1 128 ? -1.758 4.297 9.618 1.00 87.00 128 PRO A O 1
ATOM 1037 N N . LEU A 1 129 ? -0.576 5.870 10.687 1.00 90.38 129 LEU A N 1
ATOM 1038 C CA . LEU A 1 129 ? 0.689 5.564 10.032 1.00 90.38 129 LEU A CA 1
ATOM 1039 C C . LEU A 1 129 ? 1.325 4.305 10.641 1.00 90.38 129 LEU A C 1
ATOM 1041 O O . LEU A 1 129 ? 1.593 4.267 11.842 1.00 90.38 129 LEU A O 1
ATOM 1045 N N . PRO A 1 130 ? 1.611 3.272 9.834 1.00 90.19 130 PRO A N 1
ATOM 1046 C CA . PRO A 1 130 ? 2.356 2.111 10.304 1.00 90.19 130 PRO A CA 1
ATOM 1047 C C . PRO A 1 130 ? 3.787 2.482 10.670 1.00 90.19 130 PRO A C 1
ATOM 1049 O O . PRO A 1 130 ? 4.427 3.332 10.036 1.00 90.19 130 PRO A O 1
ATOM 1052 N N . ALA A 1 131 ? 4.328 1.774 11.659 1.00 87.56 131 ALA A N 1
ATOM 1053 C CA . ALA A 1 131 ? 5.734 1.879 11.985 1.00 87.56 131 ALA A CA 1
ATOM 1054 C C . ALA A 1 131 ? 6.575 1.485 10.763 1.00 87.56 131 ALA A C 1
ATOM 1056 O O . ALA A 1 131 ? 6.267 0.537 10.036 1.00 87.56 131 ALA A O 1
ATOM 1057 N N . ARG A 1 132 ? 7.682 2.200 10.534 1.00 85.25 132 ARG A N 1
ATOM 1058 C CA . ARG A 1 132 ? 8.525 2.010 9.340 1.00 85.25 132 ARG A CA 1
ATOM 1059 C C . ARG A 1 132 ? 8.935 0.549 9.126 1.00 85.25 132 ARG A C 1
ATOM 1061 O O . ARG A 1 132 ? 8.969 0.094 7.987 1.00 85.25 132 ARG A O 1
ATOM 1068 N N . TYR A 1 133 ? 9.271 -0.169 10.195 1.00 86.12 133 TYR A N 1
ATOM 1069 C CA . TYR A 1 133 ? 9.712 -1.562 10.110 1.00 86.12 133 TYR A CA 1
ATOM 1070 C C . TYR A 1 133 ? 8.584 -2.527 9.694 1.00 86.12 133 TYR A C 1
ATOM 1072 O O . TYR A 1 133 ? 8.881 -3.585 9.144 1.00 86.12 133 TYR A O 1
ATOM 1080 N N . ASN A 1 134 ? 7.313 -2.138 9.857 1.00 88.50 134 ASN A N 1
ATOM 1081 C CA . ASN A 1 134 ? 6.139 -2.910 9.433 1.00 88.50 134 ASN A CA 1
ATOM 1082 C C . ASN A 1 134 ? 5.718 -2.632 7.981 1.00 88.50 134 ASN A C 1
ATOM 1084 O O . ASN A 1 134 ? 5.047 -3.464 7.364 1.00 88.50 134 ASN A O 1
ATOM 1088 N N . MET A 1 135 ? 6.154 -1.509 7.393 1.00 90.69 135 MET A N 1
ATOM 1089 C CA . MET A 1 135 ? 5.811 -1.128 6.015 1.00 90.69 135 MET A CA 1
ATOM 1090 C C . MET A 1 135 ? 6.072 -2.225 4.969 1.00 90.69 135 MET A C 1
ATOM 1092 O O . MET A 1 135 ? 5.172 -2.478 4.165 1.00 90.69 135 MET A O 1
ATOM 1096 N N . PRO A 1 136 ? 7.225 -2.930 4.954 1.00 90.00 136 PRO A N 1
ATOM 1097 C CA . PRO A 1 136 ? 7.460 -3.985 3.969 1.00 90.00 136 PRO A CA 1
ATOM 1098 C C . PRO A 1 136 ? 6.425 -5.110 4.019 1.00 90.00 136 PRO A C 1
ATOM 1100 O O . PRO A 1 136 ? 5.936 -5.542 2.974 1.00 90.00 136 PRO A O 1
ATOM 1103 N N . ALA A 1 137 ? 6.087 -5.588 5.218 1.00 88.69 137 ALA A N 1
ATOM 1104 C CA . ALA A 1 137 ? 5.138 -6.683 5.395 1.00 88.69 137 ALA A CA 1
ATOM 1105 C C . ALA A 1 137 ? 3.721 -6.255 4.994 1.00 88.69 137 ALA A C 1
ATOM 1107 O O . ALA A 1 137 ? 3.066 -6.959 4.218 1.00 88.69 137 ALA A O 1
ATOM 1108 N N . LEU A 1 138 ? 3.297 -5.069 5.446 1.00 90.94 138 LEU A N 1
ATOM 1109 C CA . LEU A 1 138 ? 2.013 -4.475 5.084 1.00 90.94 138 LEU A CA 1
ATOM 1110 C C . LEU A 1 138 ? 1.890 -4.334 3.566 1.00 90.94 138 LEU A C 1
ATOM 1112 O O . LEU A 1 138 ? 0.981 -4.900 2.964 1.00 90.94 138 LEU A O 1
ATOM 1116 N N . VAL A 1 139 ? 2.839 -3.653 2.920 1.00 90.94 139 VAL A N 1
ATOM 1117 C CA . VAL A 1 139 ? 2.787 -3.424 1.473 1.00 90.94 139 VAL A CA 1
ATOM 1118 C C . VAL A 1 139 ? 2.767 -4.753 0.717 1.00 90.94 139 VAL A C 1
ATOM 1120 O O . VAL A 1 139 ? 1.887 -4.942 -0.117 1.00 90.94 139 VAL A O 1
ATOM 1123 N N . ARG A 1 140 ? 3.629 -5.732 1.041 1.00 87.38 140 ARG A N 1
ATOM 1124 C CA . ARG A 1 140 ? 3.598 -7.064 0.390 1.00 87.38 140 ARG A CA 1
ATOM 1125 C C . ARG A 1 140 ? 2.215 -7.715 0.437 1.00 87.38 140 ARG A C 1
ATOM 1127 O O . ARG A 1 140 ? 1.802 -8.312 -0.558 1.00 87.38 140 ARG A O 1
ATOM 1134 N N . ARG A 1 141 ? 1.514 -7.600 1.569 1.00 88.00 141 ARG A N 1
ATOM 1135 C CA . ARG A 1 141 ? 0.152 -8.118 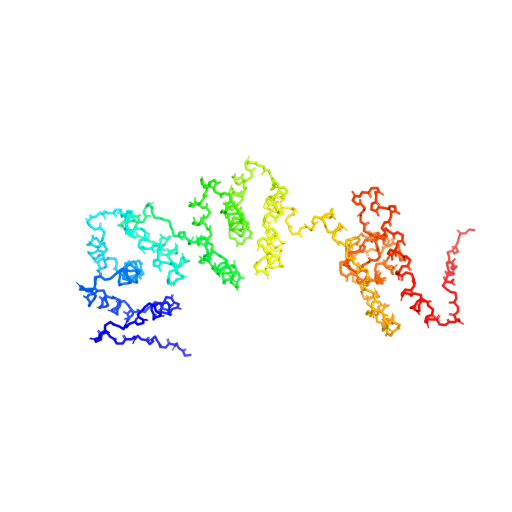1.755 1.00 88.00 141 ARG A CA 1
ATOM 1136 C C . ARG A 1 141 ? -0.847 -7.384 0.863 1.00 88.00 141 ARG A C 1
ATOM 1138 O O . ARG A 1 141 ? -1.601 -8.039 0.146 1.00 88.00 141 ARG A O 1
ATOM 1145 N N . LEU A 1 142 ? -0.818 -6.052 0.861 1.00 90.56 142 LEU A N 1
ATOM 1146 C CA . LEU A 1 142 ? -1.754 -5.225 0.090 1.00 90.56 142 LEU A CA 1
ATOM 1147 C C . LEU A 1 142 ? -1.554 -5.361 -1.428 1.00 90.56 142 LEU A C 1
ATOM 1149 O O . LEU A 1 142 ? -2.527 -5.375 -2.180 1.00 90.56 142 LEU A O 1
ATOM 1153 N N . LEU A 1 143 ? -0.315 -5.568 -1.890 1.00 85.50 143 LEU A N 1
ATOM 1154 C CA . LEU A 1 143 ? -0.010 -5.807 -3.308 1.00 85.50 143 LEU A CA 1
ATOM 1155 C C . LEU A 1 143 ? -0.680 -7.087 -3.864 1.00 85.50 143 LEU A C 1
ATOM 1157 O O . LEU A 1 143 ? -0.746 -7.250 -5.080 1.00 85.50 143 LEU A O 1
ATOM 1161 N N . ASN A 1 144 ? -1.193 -7.993 -3.015 1.00 84.31 144 ASN A N 1
ATOM 1162 C CA . ASN A 1 144 ? -1.968 -9.163 -3.458 1.00 84.31 144 ASN A CA 1
ATOM 1163 C C . ASN A 1 144 ? -3.401 -8.811 -3.894 1.00 84.31 144 ASN A C 1
ATOM 1165 O O . ASN A 1 144 ? -4.036 -9.601 -4.590 1.00 84.31 144 ASN A O 1
ATOM 1169 N N . ARG A 1 145 ? -3.925 -7.657 -3.467 1.00 87.06 145 ARG A N 1
ATOM 1170 C CA . ARG A 1 145 ? -5.265 -7.157 -3.817 1.00 87.06 145 ARG A CA 1
ATOM 1171 C C . ARG A 1 145 ? -5.186 -5.668 -4.153 1.00 87.06 145 ARG A C 1
ATOM 1173 O O . ARG A 1 145 ? -5.733 -4.832 -3.440 1.00 87.06 145 ARG A O 1
ATOM 1180 N N . PRO A 1 146 ? -4.469 -5.310 -5.224 1.00 85.12 146 PRO A N 1
ATOM 1181 C CA . PRO A 1 146 ? -3.917 -3.973 -5.319 1.00 85.12 146 PRO A CA 1
ATOM 1182 C C . PRO A 1 146 ? -4.892 -2.866 -5.700 1.00 85.12 146 PRO A C 1
ATOM 1184 O O . PRO A 1 146 ? -4.540 -1.692 -5.652 1.00 85.12 146 PRO A O 1
ATOM 1187 N N . THR A 1 147 ? -6.095 -3.251 -6.103 1.00 89.88 147 THR A N 1
ATOM 1188 C CA . THR A 1 147 ? -7.192 -2.365 -6.492 1.00 89.88 147 THR A CA 1
ATOM 1189 C C . THR A 1 147 ? -8.373 -2.482 -5.528 1.00 89.88 147 THR A C 1
ATOM 1191 O O . THR A 1 147 ? -9.471 -2.041 -5.855 1.00 89.88 147 THR A O 1
ATOM 1194 N N . ALA A 1 148 ? -8.194 -3.132 -4.372 1.00 91.44 148 ALA A N 1
ATOM 1195 C CA . ALA A 1 148 ? -9.250 -3.225 -3.372 1.00 91.44 148 ALA A CA 1
ATOM 1196 C C . ALA A 1 148 ? -9.565 -1.816 -2.819 1.00 91.44 148 ALA A C 1
ATOM 1198 O O . ALA A 1 148 ? -8.620 -1.085 -2.505 1.00 91.44 148 ALA A O 1
ATOM 1199 N N . PRO A 1 149 ? -10.843 -1.398 -2.724 1.00 93.94 149 PRO A N 1
ATOM 1200 C CA . PRO A 1 149 ? -11.207 -0.027 -2.348 1.00 93.94 149 PRO A CA 1
ATOM 1201 C C . PRO A 1 149 ? -10.573 0.449 -1.036 1.00 93.94 149 PRO A C 1
ATOM 1203 O O . PRO A 1 149 ? -10.086 1.576 -0.953 1.00 93.94 149 PRO A O 1
ATOM 1206 N N . GLU A 1 150 ? -10.506 -0.434 -0.041 1.00 92.44 150 GLU A N 1
ATOM 1207 C CA . GLU A 1 150 ? -9.927 -0.172 1.274 1.00 92.44 150 GLU A CA 1
ATOM 1208 C C . GLU A 1 150 ? -8.437 0.194 1.211 1.00 92.44 150 GLU A C 1
ATOM 1210 O O . GLU A 1 150 ? -7.959 0.997 2.016 1.00 92.44 150 GLU A O 1
ATOM 1215 N N . VAL A 1 151 ? -7.713 -0.340 0.222 1.00 94.12 151 VAL A N 1
ATOM 1216 C CA . VAL A 1 151 ? -6.311 0.001 -0.038 1.00 94.12 151 VAL A CA 1
ATOM 1217 C C . VAL A 1 151 ? -6.213 1.425 -0.567 1.00 94.12 151 VAL A C 1
ATOM 1219 O O . VAL A 1 151 ? -5.337 2.165 -0.133 1.00 94.12 151 VAL A O 1
ATOM 1222 N N . GLY A 1 152 ? -7.123 1.834 -1.454 1.00 95.44 152 GLY A N 1
ATOM 1223 C CA . GLY A 1 152 ? -7.182 3.203 -1.969 1.00 95.44 152 GLY A CA 1
ATOM 1224 C C . GLY A 1 152 ? -7.385 4.233 -0.859 1.00 95.44 152 GLY A C 1
ATOM 1225 O O . GLY A 1 152 ? -6.672 5.234 -0.820 1.00 95.44 152 GLY A O 1
ATOM 1226 N N . VAL A 1 153 ? -8.288 3.952 0.087 1.00 95.56 153 VAL A N 1
ATOM 1227 C CA . VAL A 1 153 ? -8.528 4.809 1.263 1.00 95.56 153 VAL A CA 1
ATOM 1228 C C . VAL A 1 153 ? -7.267 4.941 2.116 1.00 95.56 153 VAL A C 1
ATOM 1230 O O . VAL A 1 153 ? -6.863 6.053 2.464 1.00 95.56 153 VAL A O 1
ATOM 1233 N N . TRP A 1 154 ? -6.605 3.819 2.411 1.00 96.06 154 TRP A N 1
ATOM 1234 C CA . TRP A 1 154 ? -5.363 3.831 3.181 1.00 96.06 154 TRP A CA 1
ATOM 1235 C C . TRP A 1 154 ? -4.227 4.564 2.450 1.00 96.06 154 TRP A C 1
ATOM 1237 O O . TRP A 1 154 ? -3.520 5.358 3.066 1.00 96.06 154 TRP A O 1
ATOM 1247 N N . LEU A 1 155 ? -4.070 4.358 1.138 1.00 96.50 155 LEU A N 1
ATOM 1248 C CA . LEU A 1 155 ? -3.067 5.054 0.326 1.00 96.50 155 LEU A CA 1
ATOM 1249 C C . LEU A 1 155 ? -3.289 6.569 0.328 1.00 96.50 155 LEU A C 1
ATOM 1251 O O . LEU A 1 155 ? -2.323 7.318 0.484 1.00 96.50 155 LEU A O 1
ATOM 1255 N N . ALA A 1 156 ? -4.541 7.018 0.192 1.00 96.31 156 ALA A N 1
ATOM 1256 C CA . ALA A 1 156 ? -4.896 8.432 0.250 1.00 96.31 156 ALA A CA 1
ATOM 1257 C C . ALA A 1 156 ? -4.532 9.046 1.611 1.00 96.31 156 ALA A C 1
ATOM 1259 O O . ALA A 1 156 ? -3.874 10.088 1.664 1.00 96.31 156 ALA A O 1
ATOM 1260 N N . ALA A 1 157 ? -4.893 8.364 2.706 1.00 94.94 157 ALA A N 1
ATOM 1261 C CA . ALA A 1 157 ? -4.553 8.783 4.063 1.00 94.94 157 ALA A CA 1
ATOM 1262 C C . ALA A 1 157 ? -3.033 8.851 4.266 1.00 94.94 157 ALA A C 1
ATOM 1264 O O . ALA A 1 157 ? -2.514 9.886 4.673 1.00 94.94 157 ALA A O 1
ATOM 1265 N N . TYR A 1 158 ? -2.301 7.799 3.886 1.00 95.69 158 TYR A N 1
ATOM 1266 C CA . TYR A 1 158 ? -0.844 7.759 4.005 1.00 95.69 158 TYR A CA 1
ATOM 1267 C C . TYR A 1 158 ? -0.167 8.890 3.218 1.00 95.69 158 TYR A C 1
ATOM 1269 O O . TYR A 1 158 ? 0.749 9.538 3.728 1.00 95.69 158 TYR A O 1
ATOM 1277 N N . CYS A 1 159 ? -0.610 9.160 1.986 1.00 95.44 159 CYS A N 1
ATOM 1278 C CA . CYS A 1 159 ? -0.050 10.238 1.170 1.00 95.44 159 CYS A CA 1
ATOM 1279 C C . CYS A 1 159 ? -0.281 11.613 1.807 1.00 95.44 159 CYS A C 1
ATOM 1281 O O . CYS A 1 159 ? 0.664 12.395 1.917 1.00 95.44 159 CYS A O 1
ATOM 1283 N N . ARG A 1 160 ? -1.509 11.888 2.266 1.00 94.06 160 ARG A N 1
ATOM 1284 C CA . ARG A 1 160 ? -1.869 13.134 2.955 1.00 94.06 160 ARG A CA 1
ATOM 1285 C C . ARG A 1 160 ? -1.051 13.323 4.232 1.00 94.06 160 ARG A C 1
ATOM 1287 O O . ARG A 1 160 ? -0.405 14.353 4.398 1.00 94.06 160 ARG A O 1
ATOM 1294 N N . ASP A 1 161 ? -1.034 12.313 5.092 1.00 92.19 161 ASP A N 1
ATOM 1295 C CA . ASP A 1 161 ? -0.477 12.403 6.446 1.00 92.19 161 ASP A CA 1
ATOM 1296 C C . ASP A 1 161 ? 1.062 12.415 6.447 1.00 92.19 161 ASP A C 1
ATOM 1298 O O . ASP A 1 161 ? 1.699 12.806 7.422 1.00 92.19 161 ASP A O 1
ATOM 1302 N N . THR A 1 162 ? 1.691 12.030 5.331 1.00 93.06 162 THR A N 1
ATOM 1303 C CA . THR A 1 162 ? 3.151 12.091 5.163 1.00 93.06 162 THR A CA 1
ATOM 1304 C C . THR A 1 162 ? 3.628 13.226 4.256 1.00 93.06 162 THR A C 1
ATOM 1306 O O . THR A 1 162 ? 4.842 13.376 4.099 1.00 93.06 162 THR A O 1
ATOM 1309 N N . ALA A 1 163 ? 2.735 14.043 3.682 1.00 86.19 163 ALA A N 1
ATOM 1310 C CA . ALA A 1 163 ? 3.059 15.074 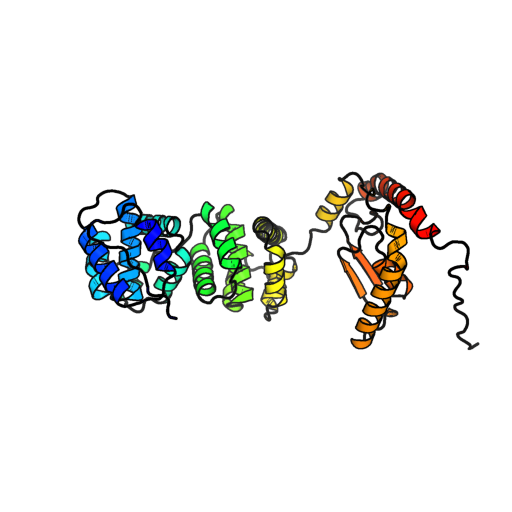2.686 1.00 86.19 163 ALA A CA 1
ATOM 1311 C C . ALA A 1 163 ? 4.210 16.011 3.126 1.00 86.19 163 ALA A C 1
ATOM 1313 O O . ALA A 1 163 ? 5.210 16.167 2.417 1.00 86.19 163 ALA A O 1
ATOM 1314 N N . GLY A 1 164 ? 4.157 16.509 4.364 1.00 81.31 164 GLY A N 1
ATOM 1315 C CA . GLY A 1 164 ? 5.178 17.403 4.926 1.00 81.31 164 GLY A CA 1
ATOM 1316 C C . GLY A 1 164 ? 6.452 16.724 5.450 1.00 81.31 164 GLY A C 1
ATOM 1317 O O . GLY A 1 164 ? 7.366 17.407 5.909 1.00 81.31 164 GLY A O 1
ATOM 1318 N N . ASN A 1 165 ? 6.551 15.391 5.424 1.00 83.88 165 ASN A N 1
ATOM 1319 C CA . ASN A 1 165 ? 7.629 14.681 6.114 1.00 83.88 165 ASN A CA 1
ATOM 1320 C C . ASN A 1 165 ? 8.925 14.622 5.283 1.00 83.88 165 ASN A C 1
ATOM 1322 O O . ASN A 1 165 ? 9.008 13.905 4.286 1.00 83.88 165 ASN A O 1
ATOM 1326 N N . THR A 1 166 ? 9.974 15.320 5.718 1.00 84.00 166 THR A N 1
ATOM 1327 C CA . THR A 1 166 ? 11.265 15.399 5.006 1.00 84.00 166 THR A CA 1
ATOM 1328 C C . THR A 1 166 ? 12.233 14.248 5.311 1.00 84.00 166 THR A C 1
ATOM 1330 O O . THR A 1 166 ? 13.345 14.225 4.780 1.00 84.00 166 THR A O 1
ATOM 1333 N N . ASN A 1 167 ? 11.839 13.265 6.128 1.00 86.12 167 ASN A N 1
ATOM 1334 C CA . ASN A 1 167 ? 12.694 12.136 6.488 1.00 86.12 167 ASN A CA 1
ATOM 1335 C C . ASN A 1 167 ? 13.013 11.269 5.259 1.00 86.12 167 ASN A C 1
ATOM 1337 O O . ASN A 1 167 ? 12.137 10.624 4.674 1.00 86.12 167 ASN A O 1
ATOM 1341 N N . SER A 1 168 ? 14.299 11.194 4.907 1.00 85.69 168 SER A N 1
ATOM 1342 C CA . SER A 1 168 ? 14.797 10.428 3.758 1.00 85.69 168 SER A CA 1
ATOM 1343 C C . SER A 1 168 ? 14.413 8.948 3.811 1.00 85.69 168 SER A C 1
ATOM 1345 O O . SER A 1 168 ? 14.196 8.328 2.774 1.00 85.69 168 SER A O 1
ATOM 1347 N N . ASN A 1 169 ? 14.250 8.392 5.010 1.00 86.56 169 ASN A N 1
ATOM 1348 C CA . ASN A 1 169 ? 13.881 6.996 5.221 1.00 86.56 169 ASN A CA 1
ATOM 1349 C C . ASN A 1 169 ? 12.439 6.655 4.823 1.00 86.56 169 ASN A C 1
ATOM 1351 O O . ASN A 1 169 ? 12.138 5.487 4.576 1.00 86.56 169 ASN A O 1
ATOM 1355 N N . LEU A 1 170 ? 11.543 7.646 4.800 1.00 89.69 170 LEU A N 1
ATOM 1356 C CA . LEU A 1 170 ? 10.150 7.471 4.383 1.00 89.69 170 LEU A CA 1
ATOM 1357 C C . LEU A 1 170 ? 9.955 7.764 2.897 1.00 89.69 170 LEU A C 1
ATOM 1359 O O . LEU A 1 170 ? 8.969 7.319 2.313 1.00 89.69 170 LEU A O 1
ATOM 1363 N N . ARG A 1 171 ? 10.907 8.462 2.266 1.00 92.81 171 ARG A N 1
ATOM 1364 C CA . ARG A 1 171 ? 10.840 8.846 0.853 1.00 92.81 171 ARG A CA 1
ATOM 1365 C C . ARG A 1 171 ? 10.499 7.679 -0.088 1.00 92.81 171 ARG A C 1
ATOM 1367 O O . ARG A 1 171 ? 9.609 7.873 -0.913 1.00 92.81 171 ARG A O 1
ATOM 1374 N N . PRO A 1 172 ? 11.092 6.474 0.039 1.00 91.69 172 PRO A N 1
ATOM 1375 C CA . PRO A 1 172 ? 10.763 5.368 -0.860 1.00 91.69 172 PRO A CA 1
ATOM 1376 C C . PRO A 1 172 ? 9.305 4.905 -0.725 1.00 91.69 172 PRO A C 1
ATOM 1378 O O . PRO A 1 172 ? 8.643 4.625 -1.722 1.00 91.69 172 PRO A O 1
ATOM 1381 N N . TRP A 1 173 ? 8.771 4.897 0.499 1.00 93.06 173 TRP A N 1
ATOM 1382 C CA . TRP A 1 173 ? 7.382 4.528 0.768 1.00 93.06 173 TRP A CA 1
ATOM 1383 C C . TRP A 1 173 ? 6.391 5.576 0.279 1.00 93.06 173 TRP A C 1
ATOM 1385 O O . TRP A 1 173 ? 5.368 5.225 -0.301 1.00 93.06 173 TRP A O 1
ATOM 1395 N N . ARG A 1 174 ? 6.710 6.860 0.462 1.00 94.56 174 ARG A N 1
ATOM 1396 C CA . ARG A 1 174 ? 5.906 7.973 -0.058 1.00 94.56 174 ARG A CA 1
ATOM 1397 C C . ARG A 1 174 ? 5.832 7.945 -1.585 1.00 94.56 174 ARG A C 1
ATOM 1399 O O . ARG A 1 174 ? 4.752 8.089 -2.143 1.00 94.56 174 ARG A O 1
ATOM 1406 N N . LEU A 1 175 ? 6.958 7.690 -2.257 1.00 93.75 175 LEU A N 1
ATOM 1407 C CA . LEU A 1 175 ? 6.995 7.522 -3.713 1.00 93.75 175 LEU A CA 1
ATOM 1408 C C . LEU A 1 175 ? 6.146 6.327 -4.162 1.00 93.75 175 LEU A C 1
ATOM 1410 O O . LEU A 1 175 ? 5.332 6.468 -5.071 1.00 93.75 175 LEU A O 1
ATOM 1414 N N . LEU A 1 176 ? 6.307 5.166 -3.515 1.00 93.25 176 LEU A N 1
ATOM 1415 C CA . LEU A 1 176 ? 5.575 3.950 -3.875 1.00 93.25 176 LEU A CA 1
ATOM 1416 C C . LEU A 1 176 ? 4.066 4.094 -3.670 1.00 93.25 176 LEU A C 1
ATOM 1418 O O . LEU A 1 176 ? 3.296 3.735 -4.555 1.00 93.25 176 LEU A O 1
ATOM 1422 N N . THR A 1 177 ? 3.645 4.630 -2.526 1.00 94.44 177 THR A N 1
ATOM 1423 C CA . THR A 1 177 ? 2.224 4.827 -2.205 1.00 94.44 177 THR A CA 1
ATOM 1424 C C . THR A 1 177 ? 1.576 5.870 -3.112 1.00 94.44 177 THR A C 1
ATOM 1426 O O . THR A 1 177 ? 0.501 5.601 -3.640 1.00 94.44 177 THR A O 1
ATOM 1429 N N . ALA A 1 178 ? 2.246 6.993 -3.397 1.00 95.44 178 ALA A N 1
ATOM 1430 C CA . ALA A 1 178 ? 1.738 8.003 -4.326 1.00 95.44 178 ALA A CA 1
ATOM 1431 C C . ALA A 1 178 ? 1.647 7.475 -5.768 1.00 95.44 178 ALA A C 1
ATOM 1433 O O . ALA A 1 178 ? 0.634 7.682 -6.435 1.00 95.44 178 ALA A O 1
ATOM 1434 N N . ALA A 1 179 ? 2.664 6.743 -6.243 1.00 93.38 179 ALA A N 1
ATOM 1435 C CA . ALA A 1 179 ? 2.647 6.111 -7.564 1.00 93.38 179 ALA A CA 1
ATOM 1436 C C . ALA A 1 179 ? 1.529 5.068 -7.682 1.00 93.38 179 ALA A C 1
ATOM 1438 O O . ALA A 1 179 ? 0.811 5.024 -8.681 1.00 93.38 179 ALA A O 1
ATOM 1439 N N . TRP A 1 180 ? 1.342 4.250 -6.650 1.00 93.69 180 TRP A N 1
ATOM 1440 C CA . TRP A 1 180 ? 0.266 3.270 -6.602 1.00 93.69 180 TRP A CA 1
ATOM 1441 C C . TRP A 1 180 ? -1.113 3.943 -6.573 1.00 93.69 180 TRP A C 1
ATOM 1443 O O . TRP A 1 180 ? -1.988 3.596 -7.364 1.00 93.69 180 TRP A O 1
ATOM 1453 N N . TYR A 1 181 ? -1.297 4.962 -5.737 1.00 96.00 181 TYR A N 1
ATOM 1454 C CA . TYR A 1 181 ? -2.555 5.700 -5.661 1.00 96.00 181 TYR A CA 1
ATOM 1455 C C . TYR A 1 181 ? -2.912 6.362 -7.000 1.00 96.00 181 TYR A C 1
ATOM 1457 O O . TYR A 1 181 ? -4.026 6.184 -7.494 1.00 96.00 181 TYR A O 1
ATOM 1465 N N . ALA A 1 182 ? -1.934 7.018 -7.635 1.00 94.75 182 ALA A N 1
ATOM 1466 C CA . ALA A 1 182 ? -2.086 7.660 -8.941 1.00 94.75 182 ALA A CA 1
ATOM 1467 C C . ALA A 1 182 ? -2.458 6.679 -10.062 1.00 94.75 182 ALA A C 1
ATOM 1469 O O . ALA A 1 182 ? -3.168 7.030 -11.001 1.00 94.75 182 ALA A O 1
ATOM 1470 N N . THR A 1 183 ? -1.946 5.451 -10.002 1.00 89.56 183 THR A N 1
ATOM 1471 C CA . THR A 1 183 ? -2.126 4.472 -11.082 1.00 89.56 183 THR A CA 1
ATOM 1472 C C . THR A 1 183 ? -3.404 3.662 -10.952 1.00 89.56 183 THR A C 1
ATOM 1474 O O . THR A 1 183 ? -4.021 3.359 -11.973 1.00 89.56 183 THR A O 1
ATOM 1477 N N . CYS A 1 184 ? -3.798 3.318 -9.726 1.00 91.50 184 CYS A N 1
ATOM 1478 C CA . CYS A 1 184 ? -4.869 2.354 -9.476 1.00 91.50 184 CYS A CA 1
ATOM 1479 C C . CYS A 1 184 ? -6.169 2.966 -8.942 1.00 91.50 184 CYS A C 1
ATOM 1481 O O . CYS A 1 184 ? -7.195 2.293 -9.019 1.00 91.50 184 CYS A O 1
ATOM 1483 N N . PHE A 1 185 ? -6.149 4.185 -8.388 1.00 94.38 185 PHE A N 1
ATOM 1484 C CA . PHE A 1 185 ? -7.293 4.727 -7.641 1.00 94.38 185 PHE A CA 1
ATOM 1485 C C . PHE A 1 185 ? -7.684 6.143 -8.069 1.00 94.38 185 PHE A C 1
ATOM 1487 O O . PHE A 1 185 ? -8.783 6.335 -8.582 1.00 94.38 185 PHE A O 1
ATOM 1494 N N . ASP A 1 186 ? -6.799 7.125 -7.892 1.00 95.88 186 ASP A N 1
ATOM 1495 C CA . ASP A 1 186 ? -7.071 8.531 -8.210 1.00 95.88 186 ASP A CA 1
ATOM 1496 C C . ASP A 1 186 ? -5.835 9.174 -8.842 1.00 95.88 186 ASP A C 1
ATOM 1498 O O . ASP A 1 186 ? -4.878 9.568 -8.167 1.00 95.88 186 ASP A O 1
ATOM 1502 N N . ALA A 1 187 ? -5.869 9.282 -10.170 1.00 94.31 187 ALA A N 1
ATOM 1503 C CA . ALA A 1 187 ? -4.777 9.841 -10.952 1.00 94.31 187 ALA A CA 1
ATOM 1504 C C . ALA A 1 187 ? -4.493 11.306 -10.612 1.00 94.31 187 ALA A C 1
ATOM 1506 O O . ALA A 1 187 ? -3.329 11.701 -10.566 1.00 94.31 187 ALA A O 1
ATOM 1507 N N . GLN A 1 188 ? -5.524 12.110 -10.343 1.00 95.81 188 GLN A N 1
ATOM 1508 C CA . GLN A 1 188 ? -5.355 13.539 -10.105 1.00 95.81 188 GLN A CA 1
ATOM 1509 C C . GLN A 1 188 ? -4.723 13.789 -8.735 1.00 95.81 188 GLN A C 1
ATOM 1511 O O . GLN A 1 188 ? -3.717 14.501 -8.644 1.00 95.81 188 GLN A O 1
ATOM 1516 N N . ALA A 1 189 ? -5.278 13.191 -7.680 1.00 95.69 189 ALA A N 1
ATOM 1517 C CA . ALA A 1 189 ? -4.748 13.344 -6.329 1.00 95.69 189 ALA A CA 1
ATOM 1518 C C . ALA A 1 189 ? -3.371 12.674 -6.191 1.00 95.69 189 ALA A C 1
ATOM 1520 O O . ALA A 1 189 ? -2.435 13.281 -5.670 1.00 95.69 189 ALA A O 1
ATOM 1521 N N . GLY A 1 190 ? -3.194 11.470 -6.744 1.00 95.69 190 GLY A N 1
ATOM 1522 C CA . GLY A 1 190 ? -1.897 10.795 -6.773 1.00 95.69 190 GLY A CA 1
ATOM 1523 C C . GLY A 1 190 ? -0.817 11.588 -7.519 1.00 95.69 190 GLY A C 1
ATOM 1524 O O . GLY A 1 190 ? 0.309 11.711 -7.030 1.00 95.69 190 GLY A O 1
ATOM 1525 N N . LEU A 1 191 ? -1.149 12.195 -8.665 1.00 95.38 191 LEU A N 1
ATOM 1526 C CA . LEU A 1 191 ? -0.224 13.066 -9.396 1.00 95.38 191 LEU A CA 1
ATOM 1527 C C . LEU A 1 191 ? 0.142 14.321 -8.599 1.00 95.38 191 LEU A C 1
ATOM 1529 O O . LEU A 1 191 ? 1.290 14.761 -8.673 1.00 95.38 191 LEU A O 1
ATOM 1533 N N . ALA A 1 192 ? -0.798 14.900 -7.846 1.00 95.56 192 ALA A N 1
ATOM 1534 C CA . ALA A 1 192 ? -0.512 16.039 -6.979 1.00 95.56 192 ALA A CA 1
ATOM 1535 C C . ALA A 1 192 ? 0.555 15.679 -5.931 1.00 95.56 192 ALA A C 1
ATOM 1537 O O . ALA A 1 192 ? 1.549 16.396 -5.815 1.00 95.56 192 ALA A O 1
ATOM 1538 N N . TYR A 1 193 ? 0.428 14.521 -5.274 1.00 95.94 193 TYR A N 1
ATOM 1539 C CA . TYR A 1 193 ? 1.436 14.036 -4.324 1.00 95.94 193 TYR A CA 1
ATOM 1540 C C . TYR A 1 193 ? 2.793 13.758 -4.980 1.00 95.94 193 TYR A C 1
ATOM 1542 O O . TYR A 1 193 ? 3.834 14.133 -4.441 1.00 95.94 193 TYR A O 1
ATOM 1550 N N . LEU A 1 194 ? 2.811 13.136 -6.164 1.00 95.06 194 LEU A N 1
ATOM 1551 C CA . LEU A 1 194 ? 4.058 12.898 -6.900 1.00 95.06 194 LEU A CA 1
ATOM 1552 C C . LEU A 1 194 ? 4.748 14.206 -7.307 1.00 95.06 194 LEU A C 1
ATOM 1554 O O . LEU A 1 194 ? 5.972 14.297 -7.226 1.00 95.06 194 LEU A O 1
ATOM 1558 N N . ARG A 1 195 ? 3.979 15.224 -7.714 1.00 94.69 195 ARG A N 1
ATOM 1559 C CA . ARG A 1 195 ? 4.507 16.562 -8.024 1.00 94.69 195 ARG A CA 1
ATOM 1560 C C . ARG A 1 195 ? 5.071 17.246 -6.791 1.00 94.69 195 ARG A C 1
ATOM 1562 O O . ARG A 1 195 ? 6.110 17.885 -6.882 1.00 94.69 195 ARG A O 1
ATOM 1569 N N . GLU A 1 196 ? 4.426 17.109 -5.642 1.00 93.69 196 GLU A N 1
ATOM 1570 C CA . GLU A 1 196 ? 4.960 17.642 -4.390 1.00 93.69 196 GLU A CA 1
ATOM 1571 C C . GLU A 1 196 ? 6.298 16.972 -4.034 1.00 93.69 196 GLU A C 1
ATOM 1573 O O . GLU A 1 196 ? 7.296 17.652 -3.795 1.00 93.69 196 GLU A O 1
ATOM 1578 N N . LEU A 1 197 ? 6.362 15.637 -4.118 1.00 93.31 197 LEU A N 1
ATOM 1579 C CA . LEU A 1 197 ? 7.583 14.858 -3.882 1.00 93.31 197 LEU A CA 1
ATOM 1580 C C . LEU A 1 197 ? 8.727 15.204 -4.847 1.00 93.31 197 LEU A C 1
ATOM 1582 O O . LEU A 1 197 ? 9.898 15.111 -4.459 1.00 93.31 197 LEU A O 1
ATOM 1586 N N . SER A 1 198 ? 8.397 15.598 -6.079 1.00 92.06 198 SER A N 1
ATOM 1587 C CA . SER A 1 198 ? 9.350 15.989 -7.121 1.00 92.06 198 SER A CA 1
ATOM 1588 C C . SER A 1 198 ? 9.725 17.479 -7.091 1.00 92.06 198 SER A C 1
ATOM 1590 O O . SER A 1 198 ? 10.461 17.934 -7.969 1.00 92.06 198 SER A O 1
ATOM 1592 N N . GLY A 1 199 ? 9.225 18.256 -6.120 1.00 90.81 199 GLY A N 1
ATOM 1593 C CA . GLY A 1 199 ? 9.464 19.702 -6.045 1.00 90.81 199 GLY A CA 1
ATOM 1594 C C . GLY A 1 199 ? 8.808 20.487 -7.188 1.00 90.81 199 GLY A C 1
ATOM 1595 O O . GLY A 1 199 ? 9.343 21.498 -7.635 1.00 90.81 199 GLY A O 1
ATOM 1596 N N . GLY A 1 200 ? 7.678 19.996 -7.702 1.00 91.12 200 GLY A N 1
ATOM 1597 C CA . GLY A 1 200 ? 6.917 20.576 -8.811 1.00 91.12 200 GLY A CA 1
ATOM 1598 C C . GLY A 1 200 ? 7.373 20.126 -10.201 1.00 91.12 200 GLY A C 1
ATOM 1599 O O . GLY A 1 200 ? 6.792 20.551 -11.200 1.00 91.12 200 GLY A O 1
ATOM 1600 N N . SER A 1 201 ? 8.389 19.262 -10.292 1.00 92.25 201 SER A N 1
ATOM 1601 C CA . SER A 1 201 ? 8.896 18.756 -11.569 1.00 92.25 201 SER A CA 1
ATOM 1602 C C . SER A 1 201 ? 7.841 17.911 -12.302 1.00 92.25 201 SER A C 1
ATOM 1604 O O . SER A 1 201 ? 7.146 17.112 -11.665 1.00 92.25 201 SER A O 1
ATOM 1606 N N . PRO A 1 202 ? 7.736 18.010 -13.644 1.00 89.19 202 PRO A N 1
ATOM 1607 C CA . PRO A 1 202 ? 6.827 17.179 -14.436 1.00 89.19 202 PRO A CA 1
ATOM 1608 C C . PRO A 1 202 ? 7.222 15.694 -14.463 1.00 89.19 202 PRO A C 1
ATOM 1610 O O . PRO A 1 202 ? 6.412 14.869 -14.879 1.00 89.19 202 PRO A O 1
ATOM 1613 N N . THR A 1 203 ? 8.446 15.356 -14.047 1.00 90.00 203 THR A N 1
ATOM 1614 C CA . THR A 1 203 ? 8.963 13.982 -13.969 1.00 90.00 203 THR A CA 1
ATOM 1615 C C . THR A 1 203 ? 9.734 13.758 -12.675 1.00 90.00 203 THR A C 1
ATOM 1617 O O . THR A 1 203 ? 10.352 14.690 -12.151 1.00 90.00 203 THR A O 1
ATOM 1620 N N . LEU A 1 204 ? 9.762 12.516 -12.186 1.00 90.38 204 LEU A N 1
ATOM 1621 C CA . LEU A 1 204 ? 10.631 12.145 -11.069 1.00 90.38 204 LEU A CA 1
ATOM 1622 C C . LEU A 1 204 ? 12.114 12.298 -11.441 1.00 90.38 204 LEU A C 1
ATOM 1624 O O . LEU A 1 204 ? 12.517 12.060 -12.582 1.00 90.38 204 LEU A O 1
ATOM 1628 N N . ALA A 1 205 ? 12.941 12.676 -10.465 1.00 90.50 205 ALA A N 1
ATOM 1629 C CA . ALA A 1 205 ? 14.390 12.673 -10.630 1.00 90.50 205 ALA A CA 1
ATOM 1630 C C . ALA A 1 205 ? 14.920 11.233 -10.758 1.00 90.50 205 ALA A C 1
ATOM 1632 O O . ALA A 1 205 ? 14.308 10.283 -10.267 1.00 90.50 205 ALA A O 1
ATOM 1633 N N . ALA A 1 206 ? 16.099 11.055 -11.364 1.00 83.19 206 ALA A N 1
ATOM 1634 C CA . ALA A 1 206 ? 16.712 9.731 -11.530 1.00 83.19 206 ALA A CA 1
ATOM 1635 C C . ALA A 1 206 ? 16.887 8.984 -10.192 1.00 83.19 206 ALA A C 1
ATOM 1637 O O . ALA A 1 206 ? 16.655 7.780 -10.116 1.00 83.19 206 ALA A O 1
ATOM 1638 N N . VAL A 1 207 ? 17.232 9.709 -9.121 1.00 88.44 207 VAL A N 1
ATOM 1639 C CA . VAL A 1 207 ? 17.355 9.144 -7.769 1.00 88.44 207 VAL A CA 1
ATOM 1640 C C . VAL A 1 207 ? 16.022 8.609 -7.236 1.00 88.44 207 VAL A C 1
ATOM 1642 O O . VAL A 1 207 ? 15.997 7.530 -6.655 1.00 88.44 207 VAL A O 1
ATOM 1645 N N . ASP A 1 208 ? 14.909 9.299 -7.490 1.00 92.06 208 ASP A N 1
ATOM 1646 C CA . ASP A 1 208 ? 13.583 8.878 -7.029 1.00 92.06 208 ASP A CA 1
ATOM 1647 C C . ASP A 1 208 ? 13.059 7.688 -7.835 1.00 92.06 208 ASP A C 1
ATOM 1649 O O . ASP A 1 208 ? 12.517 6.747 -7.258 1.00 92.06 208 ASP A O 1
ATOM 1653 N N . ASN A 1 209 ? 13.292 7.677 -9.152 1.00 84.44 209 ASN A N 1
ATOM 1654 C CA . ASN A 1 209 ? 12.997 6.514 -9.992 1.00 84.44 209 ASN A CA 1
ATOM 1655 C C . ASN A 1 209 ? 13.790 5.282 -9.542 1.00 84.44 209 ASN A C 1
ATOM 1657 O O . ASN A 1 209 ? 13.235 4.181 -9.486 1.00 84.44 209 ASN A O 1
ATOM 1661 N N . LYS A 1 210 ? 15.067 5.463 -9.176 1.00 83.00 210 LYS A N 1
ATOM 1662 C CA . LYS A 1 210 ? 15.892 4.385 -8.624 1.00 83.00 210 LYS A CA 1
ATOM 1663 C C . LYS A 1 210 ? 15.326 3.885 -7.295 1.00 83.00 210 LYS A C 1
ATOM 1665 O O . LYS A 1 210 ? 15.125 2.686 -7.167 1.00 83.00 210 LYS A O 1
ATOM 1670 N N . LEU A 1 211 ? 15.009 4.776 -6.351 1.00 89.31 211 LEU A N 1
ATOM 1671 C CA . LEU A 1 211 ? 14.410 4.392 -5.064 1.00 89.31 211 LEU A CA 1
ATOM 1672 C C . LEU A 1 211 ? 13.111 3.606 -5.254 1.00 89.31 211 LEU A C 1
ATOM 1674 O O . LEU A 1 211 ? 12.917 2.569 -4.626 1.00 89.31 211 LEU A O 1
ATOM 1678 N N . LEU A 1 212 ? 12.233 4.074 -6.141 1.00 86.31 212 LEU A N 1
ATOM 1679 C CA . LEU A 1 212 ? 10.976 3.397 -6.438 1.00 86.31 212 LEU A CA 1
ATOM 1680 C C . LEU A 1 212 ? 11.217 2.004 -7.052 1.00 86.31 212 LEU A C 1
ATOM 1682 O O . LEU A 1 212 ? 10.550 1.038 -6.676 1.00 86.31 212 LEU A O 1
ATOM 1686 N N . THR A 1 213 ? 12.192 1.887 -7.959 1.00 78.19 213 THR A N 1
ATOM 1687 C CA . THR A 1 213 ? 12.582 0.617 -8.597 1.00 78.19 213 THR A CA 1
ATOM 1688 C C . THR A 1 213 ? 13.187 -0.362 -7.590 1.00 78.19 213 THR A C 1
ATOM 1690 O O . THR A 1 213 ? 12.777 -1.523 -7.552 1.00 78.19 213 THR A O 1
ATOM 1693 N N . ASP A 1 214 ? 14.104 0.104 -6.739 1.00 81.56 214 ASP A N 1
ATOM 1694 C CA . ASP A 1 214 ? 14.732 -0.692 -5.681 1.00 81.56 214 ASP A CA 1
ATOM 1695 C C . ASP A 1 214 ? 13.668 -1.232 -4.713 1.00 81.56 214 ASP A C 1
ATOM 1697 O O . ASP A 1 214 ? 13.637 -2.431 -4.439 1.00 81.56 214 ASP A O 1
ATOM 1701 N N . MET A 1 215 ? 12.728 -0.383 -4.278 1.00 81.88 215 MET A N 1
ATOM 1702 C CA . MET A 1 215 ? 11.626 -0.787 -3.398 1.00 81.88 215 MET A CA 1
ATOM 1703 C C . MET A 1 215 ? 10.744 -1.864 -4.021 1.00 81.88 215 MET A C 1
ATOM 1705 O O . MET A 1 215 ? 10.413 -2.860 -3.376 1.00 81.88 215 MET A O 1
ATOM 1709 N N . ALA A 1 216 ? 10.359 -1.692 -5.285 1.00 73.94 216 ALA A N 1
ATOM 1710 C CA . ALA A 1 216 ? 9.578 -2.704 -5.985 1.00 73.94 216 ALA A CA 1
ATOM 1711 C C . ALA A 1 216 ? 10.361 -4.030 -6.112 1.00 73.94 216 ALA A C 1
ATOM 1713 O O . ALA A 1 216 ? 9.760 -5.111 -6.056 1.00 73.94 216 ALA A O 1
ATOM 1714 N N . GLY A 1 217 ? 11.693 -3.947 -6.232 1.00 66.50 217 GLY A N 1
ATOM 1715 C CA . GLY A 1 217 ? 12.636 -5.066 -6.196 1.00 66.50 217 GLY A CA 1
ATOM 1716 C C . GLY A 1 217 ? 12.639 -5.799 -4.858 1.00 66.50 217 GLY A C 1
ATOM 1717 O O . GLY A 1 217 ? 12.377 -6.999 -4.824 1.00 66.50 217 GLY A O 1
ATOM 1718 N N . GLU A 1 218 ? 12.843 -5.087 -3.749 1.00 73.06 218 GLU A N 1
ATOM 1719 C CA . GLU A 1 218 ? 12.848 -5.646 -2.384 1.00 73.06 218 GLU A CA 1
ATOM 1720 C C . GLU A 1 218 ? 11.524 -6.327 -1.998 1.00 73.06 218 GLU A C 1
ATOM 1722 O O . GLU A 1 218 ? 11.475 -7.242 -1.165 1.00 73.06 218 GLU A O 1
ATOM 1727 N N . LEU A 1 219 ? 10.422 -5.891 -2.606 1.00 69.31 219 LEU A N 1
ATOM 1728 C CA . LEU A 1 219 ? 9.099 -6.474 -2.410 1.00 69.31 219 LEU A CA 1
ATOM 1729 C C . LEU A 1 219 ? 8.837 -7.683 -3.326 1.00 69.31 219 LEU A C 1
ATOM 1731 O O . LEU A 1 219 ? 7.805 -8.328 -3.153 1.00 69.31 219 LEU A O 1
ATOM 1735 N N . ASN A 1 220 ? 9.744 -8.017 -4.258 1.00 64.25 220 ASN A N 1
ATOM 1736 C CA . ASN A 1 220 ? 9.563 -9.005 -5.335 1.00 64.25 220 ASN A CA 1
ATOM 1737 C C . ASN A 1 220 ? 8.312 -8.731 -6.191 1.00 64.25 220 ASN A C 1
ATOM 1739 O O . ASN A 1 220 ? 7.561 -9.642 -6.553 1.00 64.25 220 ASN A O 1
ATOM 1743 N N . ARG A 1 221 ? 8.035 -7.449 -6.457 1.00 67.44 221 ARG A N 1
ATOM 1744 C CA . ARG A 1 221 ? 6.772 -6.979 -7.055 1.00 67.44 221 ARG A CA 1
ATOM 1745 C C . ARG A 1 221 ? 6.966 -5.978 -8.197 1.00 67.44 221 ARG A C 1
ATOM 1747 O O . ARG A 1 221 ? 5.985 -5.408 -8.663 1.00 67.44 221 ARG A O 1
ATOM 1754 N N . VAL A 1 222 ? 8.194 -5.820 -8.706 1.00 63.16 222 VAL A N 1
ATOM 1755 C CA . VAL A 1 222 ? 8.527 -4.963 -9.868 1.00 63.16 222 VAL A CA 1
ATOM 1756 C C . VAL A 1 222 ? 7.552 -5.171 -11.026 1.00 63.16 222 VAL A C 1
ATOM 1758 O O . VAL A 1 222 ? 6.970 -4.209 -11.515 1.00 63.16 222 VAL A O 1
ATOM 1761 N N . THR A 1 223 ? 7.308 -6.424 -11.421 1.00 61.00 223 THR A N 1
ATOM 1762 C CA . THR A 1 223 ? 6.393 -6.755 -12.525 1.00 61.00 223 THR A CA 1
ATOM 1763 C C . THR A 1 223 ? 4.976 -6.248 -12.276 1.00 61.00 223 THR A C 1
ATOM 1765 O O . THR A 1 223 ? 4.370 -5.671 -13.173 1.00 61.00 223 THR A O 1
ATOM 1768 N N . THR A 1 224 ? 4.460 -6.425 -11.060 1.00 63.53 224 THR A N 1
ATOM 1769 C CA . THR A 1 224 ? 3.117 -5.980 -10.681 1.00 63.53 224 THR A CA 1
ATOM 1770 C C . THR A 1 224 ? 3.006 -4.454 -10.752 1.00 63.53 224 THR A C 1
ATOM 1772 O O . THR A 1 224 ? 2.056 -3.937 -11.332 1.00 63.53 224 THR A O 1
ATOM 1775 N N . VAL A 1 225 ? 4.009 -3.727 -10.249 1.00 67.06 225 VAL A N 1
ATOM 1776 C CA . VAL A 1 225 ? 4.021 -2.253 -10.276 1.00 67.06 225 VAL A CA 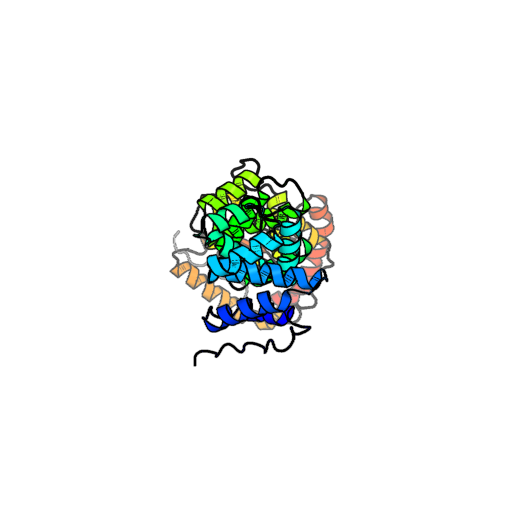1
ATOM 1777 C C . VAL A 1 225 ? 4.150 -1.717 -11.710 1.00 67.06 225 VAL A C 1
ATOM 1779 O O . VAL A 1 225 ? 3.443 -0.783 -12.084 1.00 67.06 225 VAL A O 1
ATOM 1782 N N . ILE A 1 226 ? 4.984 -2.341 -12.553 1.00 64.12 226 ILE A N 1
ATOM 1783 C CA . ILE A 1 226 ? 5.094 -1.993 -13.982 1.00 64.12 226 ILE A CA 1
ATOM 1784 C C . ILE A 1 226 ? 3.758 -2.209 -14.706 1.00 64.12 226 ILE A C 1
ATOM 1786 O O . ILE A 1 226 ? 3.355 -1.379 -15.521 1.00 64.12 226 ILE A O 1
ATOM 1790 N N . GLN A 1 227 ? 3.048 -3.301 -14.410 1.00 64.31 227 GLN A N 1
ATOM 1791 C CA . GLN A 1 227 ? 1.749 -3.588 -15.023 1.00 64.31 227 GLN A CA 1
ATOM 1792 C C . GLN A 1 227 ? 0.704 -2.514 -14.699 1.00 64.31 227 GLN A C 1
ATOM 1794 O O . GLN A 1 227 ? -0.035 -2.111 -15.597 1.00 64.31 227 GLN A O 1
ATOM 1799 N N . TRP A 1 228 ? 0.663 -2.006 -13.464 1.00 71.38 228 TRP A N 1
ATOM 1800 C CA . TRP A 1 228 ? -0.252 -0.917 -13.095 1.00 71.38 228 TRP A CA 1
ATOM 1801 C C . TRP A 1 228 ? 0.036 0.364 -13.861 1.00 71.38 228 TRP A C 1
ATOM 1803 O O . TRP A 1 228 ? -0.880 1.010 -14.362 1.00 71.38 228 TRP A O 1
ATOM 1813 N N . LEU A 1 229 ? 1.314 0.700 -14.017 1.00 68.69 229 LEU A N 1
ATOM 1814 C CA . LEU A 1 229 ? 1.732 1.873 -14.780 1.00 68.69 229 LEU A CA 1
ATOM 1815 C C . LEU A 1 229 ? 1.376 1.761 -16.259 1.00 68.69 229 LEU A C 1
ATOM 1817 O O . LEU A 1 229 ? 0.889 2.723 -16.853 1.00 68.69 229 LEU A O 1
ATOM 1821 N N . ALA A 1 230 ? 1.574 0.582 -16.849 1.00 63.75 230 ALA A N 1
ATOM 1822 C CA . ALA A 1 230 ? 1.182 0.326 -18.229 1.00 63.75 230 ALA A CA 1
ATOM 1823 C C . ALA A 1 230 ? -0.341 0.471 -18.417 1.00 63.75 230 ALA A C 1
ATOM 1825 O O . ALA A 1 230 ? -0.788 1.089 -19.392 1.00 63.75 230 ALA A O 1
ATOM 1826 N N . ALA A 1 231 ? -1.119 -0.045 -17.459 1.00 65.81 231 ALA A N 1
ATOM 1827 C CA . ALA A 1 231 ? -2.578 0.008 -17.453 1.00 65.81 231 ALA A CA 1
ATOM 1828 C C . ALA A 1 231 ? -3.155 1.396 -17.113 1.00 65.81 231 ALA A C 1
ATOM 1830 O O . ALA A 1 231 ? -4.302 1.665 -17.463 1.00 65.81 231 ALA A O 1
ATOM 1831 N N . CYS A 1 232 ? -2.383 2.285 -16.477 1.00 75.88 232 CYS A N 1
ATOM 1832 C CA . CYS A 1 232 ? -2.840 3.618 -16.087 1.00 75.88 232 CYS A CA 1
ATOM 1833 C C . CYS A 1 232 ? -3.286 4.432 -17.321 1.00 75.88 232 CYS A C 1
ATOM 1835 O O . CYS A 1 232 ? -2.486 4.647 -18.237 1.00 75.88 232 CYS A O 1
ATOM 1837 N N . PRO A 1 233 ? -4.541 4.904 -17.398 1.00 76.81 233 PRO A N 1
ATOM 1838 C CA . PRO A 1 233 ? -5.013 5.658 -18.559 1.00 76.81 233 PRO A CA 1
ATOM 1839 C C . PRO A 1 233 ? -4.490 7.104 -18.587 1.00 76.81 233 PRO A C 1
ATOM 1841 O O . PRO A 1 233 ? -4.473 7.719 -19.652 1.00 76.81 233 PRO A O 1
ATOM 1844 N N . ASP A 1 234 ? -4.037 7.643 -17.451 1.00 90.75 234 ASP A N 1
ATOM 1845 C CA . ASP A 1 234 ? -3.626 9.040 -17.325 1.00 90.75 234 ASP A CA 1
ATOM 1846 C C . ASP A 1 234 ? -2.226 9.298 -17.916 1.00 90.75 234 ASP A C 1
ATOM 1848 O O . ASP A 1 234 ? -1.208 8.741 -17.492 1.00 90.75 234 ASP A O 1
ATOM 1852 N N . ALA A 1 235 ? -2.168 10.177 -18.919 1.00 87.62 235 ALA A N 1
ATOM 1853 C CA . ALA A 1 235 ? -0.933 10.504 -19.628 1.00 87.62 235 ALA A CA 1
ATOM 1854 C C . ALA A 1 235 ? 0.062 11.318 -18.779 1.00 87.62 235 ALA A C 1
ATOM 1856 O O . ALA A 1 235 ? 1.276 11.218 -18.989 1.00 87.62 235 ALA A O 1
ATOM 1857 N N . ALA A 1 236 ? -0.419 12.119 -17.825 1.00 91.38 236 ALA A N 1
ATOM 1858 C CA . ALA A 1 236 ? 0.436 12.921 -16.959 1.00 91.38 236 ALA A CA 1
ATOM 1859 C C . ALA A 1 236 ? 1.098 12.053 -15.881 1.00 91.38 236 ALA A C 1
ATOM 1861 O O . ALA A 1 236 ? 2.292 12.217 -15.631 1.00 91.38 236 ALA A O 1
ATOM 1862 N N . VAL A 1 237 ? 0.380 11.071 -15.325 1.00 88.44 237 VAL A N 1
ATOM 1863 C CA . VAL A 1 237 ? 0.955 10.041 -14.441 1.00 88.44 237 VAL A CA 1
ATOM 1864 C C . VAL A 1 237 ? 2.000 9.210 -15.191 1.00 88.44 237 VAL A C 1
ATOM 1866 O O . VAL A 1 237 ? 3.117 9.038 -14.702 1.00 88.44 237 VAL A O 1
ATOM 1869 N N . LYS A 1 238 ? 1.696 8.774 -16.421 1.00 83.88 238 LYS A N 1
ATOM 1870 C CA . LYS A 1 238 ? 2.666 8.077 -17.289 1.00 83.88 238 LYS A CA 1
ATOM 1871 C C . LYS A 1 238 ? 3.915 8.910 -17.569 1.00 83.88 238 LYS A C 1
ATOM 1873 O O . LYS A 1 238 ? 5.018 8.378 -17.555 1.00 83.88 238 LYS A O 1
ATOM 1878 N N . THR A 1 239 ? 3.755 10.212 -17.794 1.00 88.00 239 THR A N 1
ATOM 1879 C CA . THR A 1 239 ? 4.886 11.129 -17.990 1.00 88.00 239 THR A CA 1
ATOM 1880 C C . THR A 1 239 ? 5.717 11.265 -16.716 1.00 88.00 239 THR A C 1
ATOM 1882 O O . THR A 1 239 ? 6.942 11.169 -16.779 1.00 88.00 239 THR A O 1
ATOM 1885 N N . MET A 1 240 ? 5.061 11.432 -15.563 1.00 92.19 240 MET A N 1
ATOM 1886 C CA . MET A 1 240 ? 5.711 11.554 -14.257 1.00 92.19 240 MET A CA 1
ATOM 1887 C C . MET A 1 240 ? 6.612 10.351 -13.946 1.00 92.19 240 MET A C 1
ATOM 1889 O O . MET A 1 240 ? 7.718 10.523 -13.431 1.00 92.19 240 MET A O 1
ATOM 1893 N N . LEU A 1 241 ? 6.147 9.149 -14.299 1.00 85.31 241 LEU A N 1
ATOM 1894 C CA . LEU A 1 241 ? 6.759 7.862 -13.958 1.00 85.31 241 LEU A CA 1
ATOM 1895 C C . LEU A 1 241 ? 7.457 7.186 -15.151 1.00 85.31 241 LEU A C 1
ATOM 1897 O O . LEU A 1 241 ? 7.735 5.991 -15.106 1.00 85.31 241 LEU A O 1
ATOM 1901 N N . LYS A 1 242 ? 7.759 7.940 -16.216 1.00 80.69 242 LYS A N 1
ATOM 1902 C CA . LYS A 1 242 ? 8.269 7.409 -17.494 1.00 80.69 242 LYS A CA 1
ATOM 1903 C C . LYS A 1 242 ? 9.575 6.610 -17.389 1.00 80.69 242 LYS A C 1
ATOM 1905 O O . LYS A 1 242 ? 9.826 5.776 -18.244 1.00 80.69 242 LYS A O 1
ATOM 1910 N N . ASP A 1 243 ? 10.405 6.898 -16.384 1.00 74.44 243 ASP A N 1
ATOM 1911 C CA . ASP A 1 243 ? 11.728 6.286 -16.210 1.00 74.44 243 ASP A CA 1
ATOM 1912 C C . ASP A 1 243 ? 11.717 5.182 -15.128 1.00 74.44 243 ASP A C 1
ATOM 1914 O O . ASP A 1 243 ? 12.736 4.535 -14.885 1.00 74.44 243 ASP A O 1
ATOM 1918 N N . PHE A 1 244 ? 10.574 4.929 -14.477 1.00 72.44 244 PHE A N 1
ATOM 1919 C CA . PHE A 1 244 ? 10.439 3.846 -13.503 1.00 72.44 244 PHE A CA 1
ATOM 1920 C C . PHE A 1 244 ? 10.515 2.473 -14.184 1.00 72.44 244 PHE A C 1
ATOM 1922 O O . PHE A 1 244 ? 9.910 2.248 -15.231 1.00 72.44 244 PHE A O 1
ATOM 1929 N N . GLY A 1 245 ? 11.230 1.526 -13.567 1.00 54.97 245 GLY A N 1
ATOM 1930 C CA . GLY A 1 245 ? 11.356 0.160 -14.086 1.00 54.97 245 GLY A CA 1
ATOM 1931 C C . GLY A 1 245 ? 12.231 0.040 -15.338 1.00 54.97 245 GLY A C 1
ATOM 1932 O O . GLY A 1 245 ? 12.453 -1.072 -15.820 1.00 54.97 245 GLY A O 1
ATOM 1933 N N . HIS A 1 246 ? 12.773 1.150 -15.845 1.00 57.34 246 HIS A N 1
ATOM 1934 C CA . HIS A 1 246 ? 13.808 1.123 -16.863 1.00 57.34 246 HIS A CA 1
ATOM 1935 C C . HIS A 1 246 ? 15.151 0.811 -16.192 1.00 57.34 246 HIS A C 1
ATOM 1937 O O . HIS A 1 246 ? 15.547 1.521 -15.264 1.00 57.34 246 HIS A O 1
ATOM 1943 N N . PRO A 1 247 ? 15.866 -0.248 -16.615 1.00 48.62 247 PRO A N 1
ATOM 1944 C CA . PRO A 1 247 ? 17.189 -0.513 -16.080 1.00 48.62 247 PRO A CA 1
ATOM 1945 C C . PRO A 1 247 ? 18.084 0.688 -16.374 1.00 48.62 247 PRO A C 1
ATOM 1947 O O . PRO A 1 247 ? 18.106 1.188 -17.503 1.00 48.62 247 PRO A O 1
ATOM 1950 N N . ASP A 1 248 ? 18.845 1.129 -15.372 1.00 49.06 248 ASP A N 1
ATOM 1951 C CA . ASP A 1 248 ? 19.918 2.092 -15.592 1.00 49.06 248 ASP A CA 1
ATOM 1952 C C . ASP A 1 248 ? 20.953 1.437 -16.512 1.00 49.06 248 ASP A C 1
ATOM 1954 O O . ASP A 1 248 ? 21.777 0.629 -16.079 1.00 49.06 248 ASP A O 1
ATOM 1958 N N . LEU A 1 249 ? 20.845 1.725 -17.811 1.00 43.44 249 LEU A N 1
ATOM 1959 C CA . LEU A 1 249 ? 21.651 1.100 -18.855 1.00 43.44 249 LEU A CA 1
ATOM 1960 C C . LEU A 1 249 ? 23.156 1.185 -18.544 1.00 43.44 249 LEU A C 1
ATOM 1962 O O . LEU A 1 249 ? 23.822 0.160 -18.697 1.00 43.44 249 LEU A O 1
ATOM 1966 N N . PRO A 1 250 ? 23.708 2.315 -18.056 1.00 47.78 250 PRO A N 1
ATOM 1967 C CA . PRO A 1 250 ? 25.071 2.385 -17.529 1.00 47.78 250 PRO A CA 1
ATOM 1968 C C . PRO A 1 250 ? 25.405 1.357 -16.435 1.00 47.78 250 PRO A C 1
ATOM 1970 O O . PRO A 1 250 ? 26.389 0.626 -16.581 1.00 47.78 250 PRO A O 1
ATOM 1973 N N . THR A 1 251 ? 24.607 1.257 -15.366 1.00 50.12 251 THR A N 1
ATOM 1974 C CA . THR A 1 251 ? 24.845 0.306 -14.261 1.00 50.12 251 THR A CA 1
ATOM 1975 C C . THR A 1 251 ? 24.665 -1.144 -14.700 1.00 50.12 251 THR A C 1
ATOM 1977 O O . THR A 1 251 ? 25.501 -1.991 -14.384 1.00 50.12 251 THR A O 1
ATOM 1980 N N . PHE A 1 252 ? 23.622 -1.434 -15.482 1.00 46.75 252 PHE A N 1
ATOM 1981 C CA . PHE A 1 252 ? 23.368 -2.759 -16.050 1.00 46.75 252 PHE A CA 1
ATOM 1982 C C . PHE A 1 252 ? 24.534 -3.219 -16.933 1.00 46.75 252 PHE A C 1
ATOM 1984 O O . PHE A 1 252 ? 25.051 -4.325 -16.785 1.00 46.75 252 PHE A O 1
ATOM 1991 N N . THR A 1 253 ? 25.017 -2.321 -17.792 1.00 47.91 253 THR A N 1
ATOM 1992 C CA . THR A 1 253 ? 26.198 -2.545 -18.628 1.00 47.91 253 THR A CA 1
ATOM 1993 C C . THR A 1 253 ? 27.429 -2.827 -17.767 1.00 47.91 253 THR A C 1
ATOM 1995 O O . THR A 1 253 ? 28.133 -3.807 -18.002 1.00 47.91 253 THR A O 1
ATOM 1998 N N . ALA A 1 254 ? 27.694 -2.002 -16.750 1.00 52.19 254 ALA A N 1
ATOM 1999 C CA . ALA A 1 254 ? 28.851 -2.168 -15.874 1.00 52.19 254 ALA A CA 1
ATOM 2000 C C . ALA A 1 254 ? 28.836 -3.511 -15.122 1.00 52.19 254 ALA A C 1
ATOM 2002 O O . ALA A 1 254 ? 29.877 -4.162 -15.044 1.00 52.19 254 ALA A O 1
ATOM 2003 N N . ALA A 1 255 ? 27.673 -3.947 -14.631 1.00 51.72 255 ALA A N 1
ATOM 2004 C CA . ALA A 1 255 ? 27.512 -5.224 -13.937 1.00 51.72 255 ALA A CA 1
ATOM 2005 C C . ALA A 1 255 ? 27.808 -6.427 -14.849 1.00 51.72 255 ALA A C 1
ATOM 2007 O O . ALA A 1 255 ? 28.530 -7.338 -14.440 1.00 51.72 255 ALA A O 1
ATOM 2008 N N . ILE A 1 256 ? 27.334 -6.402 -16.102 1.00 49.34 256 ILE A N 1
ATOM 2009 C CA . ILE A 1 256 ? 27.606 -7.469 -17.080 1.00 49.34 256 ILE A CA 1
ATOM 2010 C C . ILE A 1 256 ? 29.105 -7.579 -17.385 1.00 49.34 256 ILE A C 1
ATOM 2012 O O . ILE A 1 256 ? 29.637 -8.681 -17.492 1.00 49.34 256 ILE A O 1
ATOM 2016 N N . PHE A 1 257 ? 29.819 -6.454 -17.479 1.00 52.38 257 PHE A N 1
ATOM 2017 C CA . PHE A 1 257 ? 31.263 -6.466 -17.735 1.00 52.38 257 PHE A CA 1
ATOM 2018 C C . PHE A 1 257 ? 32.115 -6.895 -16.528 1.00 52.38 257 PHE A C 1
ATOM 2020 O O . PHE A 1 257 ? 33.284 -7.232 -16.719 1.00 52.38 257 PHE A O 1
ATOM 2027 N N . GLN A 1 258 ? 31.583 -6.875 -15.302 1.00 54.59 258 GLN A N 1
ATOM 2028 C CA . GLN A 1 258 ? 32.325 -7.249 -14.089 1.00 54.59 258 GLN A CA 1
ATOM 2029 C C . GLN A 1 258 ? 32.272 -8.753 -13.771 1.00 54.59 258 GLN A C 1
ATOM 2031 O O . GLN A 1 258 ? 33.159 -9.251 -13.077 1.00 54.59 258 GLN A O 1
ATOM 2036 N N . GLN A 1 259 ? 31.273 -9.487 -14.269 1.00 49.81 259 GLN A N 1
ATOM 2037 C CA . GLN A 1 259 ? 31.113 -10.915 -13.983 1.00 49.81 259 GLN A CA 1
ATOM 2038 C C . GLN A 1 259 ? 31.898 -11.793 -14.970 1.00 49.81 259 GLN A C 1
ATOM 2040 O O . GLN A 1 259 ? 31.814 -11.572 -16.175 1.00 49.81 259 GLN A O 1
ATOM 2045 N N . PRO A 1 260 ? 32.634 -12.829 -14.517 1.00 54.12 260 PRO A N 1
ATOM 2046 C CA . PRO A 1 260 ? 33.325 -13.732 -15.431 1.00 54.12 260 PRO A CA 1
ATOM 2047 C C . PRO A 1 260 ? 32.320 -14.425 -16.374 1.00 54.12 260 PRO A C 1
ATOM 2049 O O . PRO A 1 260 ? 31.298 -14.928 -15.905 1.00 54.12 260 PRO A O 1
ATOM 2052 N N . PRO A 1 261 ? 32.597 -14.486 -17.691 1.00 54.06 261 PRO A N 1
ATOM 2053 C CA . PRO A 1 261 ? 31.671 -15.074 -18.652 1.00 54.06 261 PRO A CA 1
ATOM 2054 C C . PRO A 1 261 ? 31.454 -16.563 -18.360 1.00 54.06 261 PRO A C 1
ATOM 2056 O O . PRO A 1 261 ? 32.416 -17.331 -18.307 1.00 54.06 261 PRO A O 1
ATOM 2059 N N . ASN A 1 262 ? 30.194 -16.979 -18.208 1.00 54.09 262 ASN A N 1
ATOM 2060 C CA . ASN A 1 262 ? 29.817 -18.376 -18.000 1.00 54.09 262 ASN A CA 1
ATOM 2061 C C . ASN A 1 262 ? 28.936 -18.883 -19.151 1.00 54.09 262 ASN A C 1
ATOM 2063 O O . ASN A 1 262 ? 27.728 -18.667 -19.167 1.00 54.09 262 ASN A O 1
ATOM 2067 N N . TYR A 1 263 ? 29.552 -19.602 -20.091 1.00 58.22 263 TYR A N 1
ATOM 2068 C CA . TYR A 1 263 ? 28.899 -20.171 -21.277 1.00 58.22 263 TYR A CA 1
ATOM 2069 C C . TYR A 1 263 ? 28.733 -21.700 -21.208 1.00 58.22 263 TYR A C 1
ATOM 2071 O O . TYR A 1 263 ? 28.467 -22.348 -22.219 1.00 58.22 263 TYR A O 1
ATOM 2079 N N . GLN A 1 264 ? 28.888 -22.305 -20.022 1.00 57.03 264 GLN A N 1
ATOM 2080 C CA . GLN A 1 264 ? 28.879 -23.769 -19.850 1.00 57.03 264 GLN A CA 1
ATOM 2081 C C . GLN A 1 264 ? 27.540 -24.427 -20.240 1.00 57.03 264 GLN A C 1
ATOM 2083 O O . GLN A 1 264 ? 27.504 -25.602 -20.603 1.00 57.03 264 GLN A O 1
ATOM 2088 N N . HIS A 1 265 ? 26.446 -23.661 -20.226 1.00 51.75 265 HIS A N 1
ATOM 2089 C CA . HIS A 1 265 ? 25.093 -24.109 -20.565 1.00 51.75 265 HIS A CA 1
ATOM 2090 C C . HIS A 1 265 ? 24.817 -24.198 -22.086 1.00 51.75 265 HIS A C 1
ATOM 2092 O O . HIS A 1 265 ? 23.786 -24.734 -22.485 1.00 51.75 265 HIS A O 1
ATOM 2098 N N . LEU A 1 266 ? 25.725 -23.722 -22.951 1.00 53.44 266 LEU A N 1
ATOM 2099 C CA . LEU A 1 266 ? 25.550 -23.704 -24.416 1.00 53.44 266 LEU A CA 1
ATOM 2100 C C . LEU A 1 266 ? 25.787 -25.059 -25.115 1.00 53.44 266 LEU A C 1
ATOM 2102 O O . LEU A 1 266 ? 25.568 -25.181 -26.322 1.00 53.44 266 LEU A O 1
ATOM 2106 N N . THR A 1 267 ? 26.196 -26.102 -24.394 1.00 53.06 267 THR A N 1
ATOM 2107 C CA . THR A 1 267 ? 26.535 -27.425 -24.960 1.00 53.06 267 THR A CA 1
ATOM 2108 C C . THR A 1 267 ? 25.348 -28.170 -25.596 1.00 53.06 267 THR A C 1
ATOM 2110 O O . THR A 1 267 ? 25.557 -29.094 -26.380 1.00 53.06 267 THR A O 1
ATOM 2113 N N . GLY A 1 268 ? 24.101 -27.751 -25.337 1.00 52.69 268 GLY A N 1
ATOM 2114 C CA . GLY A 1 268 ? 22.882 -28.340 -25.918 1.00 52.69 268 GLY A CA 1
ATOM 2115 C C . GLY A 1 268 ? 22.310 -27.637 -27.161 1.00 52.69 268 GLY A C 1
ATOM 2116 O O . GLY A 1 268 ? 21.305 -28.097 -27.704 1.00 52.69 268 GLY A O 1
ATOM 2117 N N . SER A 1 269 ? 22.910 -26.532 -27.613 1.00 55.03 269 SER A N 1
ATOM 2118 C CA . SER A 1 269 ? 22.250 -25.534 -28.479 1.00 55.03 269 SER A CA 1
ATOM 2119 C C . SER A 1 269 ? 21.850 -26.024 -29.879 1.00 55.03 269 SER A C 1
ATOM 2121 O O . SER A 1 269 ? 20.843 -25.576 -30.421 1.00 55.03 269 SER A O 1
ATOM 2123 N N . ALA A 1 270 ? 22.575 -26.980 -30.471 1.00 52.00 270 ALA A N 1
ATOM 2124 C CA . ALA A 1 270 ? 22.295 -27.458 -31.833 1.00 52.00 270 ALA A CA 1
ATOM 2125 C C . ALA A 1 270 ? 20.929 -28.164 -31.979 1.00 52.00 270 ALA A C 1
ATOM 2127 O O . ALA A 1 270 ? 20.358 -28.183 -33.065 1.00 52.00 270 ALA A O 1
ATOM 2128 N N . ARG A 1 271 ? 20.369 -28.714 -30.890 1.00 54.62 271 ARG A N 1
ATOM 2129 C CA . ARG A 1 271 ? 19.078 -29.432 -30.907 1.00 54.62 271 ARG A CA 1
ATOM 2130 C C . ARG A 1 271 ? 17.850 -28.515 -30.971 1.00 54.62 271 ARG A C 1
ATOM 2132 O O . ARG A 1 271 ? 16.737 -29.018 -31.100 1.00 54.62 271 ARG A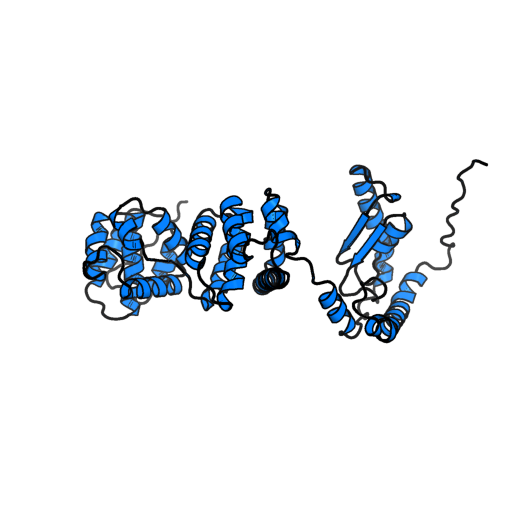 O 1
ATOM 2139 N N . TYR A 1 272 ? 18.033 -27.198 -30.863 1.00 58.81 272 TYR A N 1
ATOM 2140 C CA . TYR A 1 272 ? 16.935 -26.230 -30.749 1.00 58.81 272 TYR A CA 1
ATOM 2141 C C . TYR A 1 272 ? 16.774 -25.312 -31.973 1.00 58.81 272 TYR A C 1
ATOM 2143 O O . TYR A 1 272 ? 15.762 -24.623 -32.070 1.00 58.81 272 TYR A O 1
ATOM 2151 N N . ALA A 1 273 ? 17.687 -25.370 -32.952 1.00 58.84 273 ALA A N 1
ATOM 2152 C CA . ALA A 1 273 ? 17.680 -24.496 -34.132 1.00 58.84 273 ALA A CA 1
ATOM 2153 C C . ALA A 1 273 ? 16.379 -24.572 -34.961 1.00 58.84 273 ALA A C 1
ATOM 2155 O O . ALA A 1 273 ? 15.876 -23.554 -35.433 1.00 58.84 273 ALA A O 1
ATOM 2156 N N . GLU A 1 274 ? 15.786 -25.763 -35.097 1.00 59.94 274 GLU A N 1
ATOM 2157 C CA . GLU A 1 274 ? 14.502 -25.935 -35.793 1.00 59.94 274 GLU A CA 1
ATOM 2158 C C . GLU A 1 274 ? 13.336 -25.262 -35.052 1.00 59.94 274 GLU A C 1
ATOM 2160 O O . GLU A 1 274 ? 12.447 -24.688 -35.683 1.00 59.94 274 GLU A O 1
ATOM 2165 N N . ARG A 1 275 ? 13.350 -25.284 -33.713 1.00 64.69 275 ARG A N 1
ATOM 2166 C CA . ARG A 1 275 ? 12.329 -24.616 -32.890 1.00 64.69 275 ARG A CA 1
ATOM 2167 C C . ARG A 1 275 ? 12.469 -23.097 -32.957 1.00 64.69 275 ARG A C 1
ATOM 2169 O O . ARG A 1 275 ? 11.460 -22.404 -33.047 1.00 64.69 275 ARG A O 1
ATOM 2176 N N . ASP A 1 276 ? 13.698 -22.589 -32.995 1.00 62.97 276 ASP A N 1
ATOM 2177 C CA . ASP A 1 276 ? 13.965 -21.154 -33.128 1.00 62.97 276 ASP A CA 1
ATOM 2178 C C . ASP A 1 276 ? 13.479 -20.610 -34.482 1.00 62.97 276 ASP A C 1
ATOM 2180 O O . ASP A 1 276 ? 12.852 -19.549 -34.541 1.00 62.97 276 ASP A O 1
ATOM 2184 N N . ALA A 1 277 ? 13.684 -21.357 -35.571 1.00 60.25 277 ALA A N 1
ATOM 2185 C CA . ALA A 1 277 ? 13.165 -20.990 -36.890 1.00 60.25 277 ALA A CA 1
ATOM 2186 C C . ALA A 1 277 ? 11.624 -20.981 -36.931 1.00 60.25 277 ALA A C 1
ATOM 2188 O O . ALA A 1 277 ? 11.018 -20.104 -37.554 1.00 60.25 277 ALA A O 1
ATOM 2189 N N . GLN A 1 278 ? 10.975 -21.924 -36.237 1.00 65.44 278 GLN A N 1
ATOM 2190 C CA . GLN A 1 278 ? 9.514 -21.950 -36.108 1.00 65.44 278 GLN A CA 1
ATOM 2191 C C . GLN A 1 278 ? 8.985 -20.750 -35.310 1.00 65.44 278 GLN A C 1
ATOM 2193 O O . GLN A 1 278 ? 8.011 -20.127 -35.737 1.00 65.44 278 GLN A O 1
ATOM 2198 N N . ALA A 1 279 ? 9.637 -20.393 -34.200 1.00 71.69 279 ALA A N 1
ATOM 2199 C CA . ALA A 1 279 ? 9.274 -19.231 -33.387 1.00 71.69 279 ALA A CA 1
ATOM 2200 C C . ALA A 1 279 ? 9.397 -17.915 -34.175 1.00 71.69 279 ALA A C 1
ATOM 2202 O O . ALA A 1 279 ? 8.474 -17.097 -34.155 1.00 71.69 279 ALA A O 1
ATOM 2203 N N . PHE A 1 280 ? 10.471 -17.756 -34.958 1.00 73.06 280 PHE A N 1
ATOM 2204 C CA . PHE A 1 280 ? 10.631 -16.624 -35.876 1.00 73.06 280 PHE A CA 1
ATOM 2205 C C . PHE A 1 280 ? 9.472 -16.541 -36.877 1.00 73.06 280 PHE A C 1
ATOM 2207 O O . PHE A 1 280 ? 8.857 -15.487 -37.042 1.00 73.06 280 PHE A O 1
ATOM 2214 N N . GLY A 1 281 ? 9.126 -17.666 -37.515 1.00 64.62 281 GLY A N 1
ATOM 2215 C CA . GLY A 1 281 ? 8.037 -17.721 -38.490 1.00 64.62 281 GLY A CA 1
ATOM 2216 C C . GLY A 1 281 ? 6.669 -17.362 -37.902 1.00 64.62 281 GLY A C 1
ATOM 2217 O O . GLY A 1 281 ? 5.855 -16.731 -38.576 1.00 64.62 281 GLY A O 1
ATOM 2218 N N . GLN A 1 282 ? 6.406 -17.724 -36.644 1.00 75.69 282 GLN A N 1
ATOM 2219 C CA . GLN A 1 282 ? 5.180 -17.333 -35.943 1.00 75.69 282 GLN A CA 1
ATOM 2220 C C . GLN A 1 282 ? 5.159 -15.832 -35.632 1.00 75.69 282 GLN A C 1
ATOM 2222 O O . GLN A 1 282 ? 4.171 -15.158 -35.926 1.00 75.69 282 GLN A O 1
ATOM 2227 N N . ALA A 1 283 ? 6.255 -15.291 -35.102 1.00 73.38 283 ALA A N 1
ATOM 2228 C CA . ALA A 1 283 ? 6.355 -13.876 -34.762 1.00 73.38 283 ALA A CA 1
ATOM 2229 C C . ALA A 1 283 ? 6.301 -12.964 -36.006 1.00 73.38 283 ALA A C 1
ATOM 2231 O O . ALA A 1 283 ? 5.642 -11.925 -35.983 1.00 73.38 283 ALA A O 1
ATOM 2232 N N . ALA A 1 284 ? 6.899 -13.381 -37.127 1.00 70.12 284 ALA A N 1
ATOM 2233 C CA . ALA A 1 284 ? 6.795 -12.671 -38.401 1.00 70.12 284 ALA A CA 1
ATOM 2234 C C . ALA A 1 284 ? 5.344 -12.580 -38.910 1.00 70.12 284 ALA A C 1
ATOM 2236 O O . ALA A 1 284 ? 4.916 -11.513 -39.350 1.00 70.12 284 ALA A O 1
ATOM 2237 N N . LYS A 1 285 ? 4.564 -13.665 -38.788 1.00 75.19 285 LYS A N 1
ATOM 2238 C CA . LYS A 1 285 ? 3.136 -13.672 -39.154 1.00 75.19 285 LYS A CA 1
ATOM 2239 C C . LYS A 1 285 ? 2.305 -12.737 -38.279 1.00 75.19 285 LYS A C 1
ATOM 2241 O O . LYS A 1 285 ? 1.413 -12.070 -38.789 1.00 75.19 285 LYS A O 1
ATOM 2246 N N . LEU A 1 286 ? 2.595 -12.673 -36.979 1.00 79.06 286 LEU A N 1
ATOM 2247 C CA . LEU A 1 286 ? 1.899 -11.768 -36.060 1.00 79.06 286 LEU A CA 1
ATOM 2248 C C . LEU A 1 286 ? 2.169 -10.295 -36.397 1.00 79.06 286 LEU A C 1
ATOM 2250 O O . LEU A 1 286 ? 1.246 -9.485 -36.379 1.00 79.06 286 LEU A O 1
ATOM 2254 N N . LEU A 1 287 ? 3.410 -9.951 -36.754 1.00 74.06 287 LEU A N 1
ATOM 2255 C CA . LEU A 1 287 ? 3.751 -8.598 -37.204 1.00 74.06 287 LEU A CA 1
ATOM 2256 C C . LEU A 1 287 ? 3.016 -8.231 -38.497 1.00 74.06 287 LEU A C 1
ATOM 2258 O O . LEU A 1 287 ? 2.470 -7.134 -38.602 1.00 74.06 287 LEU A O 1
ATOM 2262 N N . GLU A 1 288 ? 2.939 -9.162 -39.446 1.00 77.94 288 GLU A N 1
ATOM 2263 C CA . GLU A 1 288 ? 2.203 -8.964 -40.695 1.00 77.94 288 GLU A CA 1
ATOM 2264 C C . GLU A 1 288 ? 0.698 -8.772 -40.454 1.00 77.94 288 GLU A C 1
ATOM 2266 O O . GLU A 1 288 ? 0.103 -7.843 -40.998 1.00 77.94 288 GLU A O 1
ATOM 2271 N N . GLN A 1 289 ? 0.092 -9.575 -39.572 1.00 81.56 289 GLN A N 1
ATOM 2272 C CA . GLN A 1 289 ? -1.308 -9.415 -39.154 1.00 81.56 289 GLN A CA 1
ATOM 2273 C C . GLN A 1 289 ? -1.571 -8.067 -38.470 1.00 81.56 289 GLN A C 1
ATOM 2275 O O . GLN A 1 289 ? -2.657 -7.510 -38.608 1.00 81.56 289 GLN A O 1
ATOM 2280 N N . ALA A 1 290 ? -0.574 -7.521 -37.774 1.00 77.19 290 ALA A N 1
ATOM 2281 C CA . ALA A 1 290 ? -0.621 -6.191 -37.173 1.00 77.19 290 ALA A CA 1
ATOM 2282 C C . ALA A 1 290 ? -0.326 -5.049 -38.172 1.00 77.19 290 ALA A C 1
ATOM 2284 O O . ALA A 1 290 ? -0.223 -3.892 -37.766 1.00 77.19 290 ALA A O 1
ATOM 2285 N N . GLY A 1 291 ? -0.164 -5.345 -39.468 1.00 85.75 291 GLY A N 1
ATOM 2286 C CA . GLY A 1 291 ? 0.139 -4.356 -40.506 1.00 85.75 291 GLY A CA 1
ATOM 2287 C C . GLY A 1 291 ? 1.587 -3.852 -40.493 1.00 85.75 291 GLY A C 1
ATOM 2288 O O . GLY A 1 291 ? 1.901 -2.849 -41.136 1.00 85.75 291 GLY A O 1
ATOM 2289 N N . VAL A 1 292 ? 2.488 -4.526 -39.772 1.00 81.50 292 VAL A N 1
ATOM 2290 C CA . VAL A 1 292 ? 3.899 -4.152 -39.644 1.00 81.50 292 VAL A CA 1
ATOM 2291 C C . VAL A 1 292 ? 4.755 -5.066 -40.516 1.00 81.50 292 VAL A C 1
ATOM 2293 O O . VAL A 1 292 ? 5.004 -6.225 -40.199 1.00 81.50 292 VAL A O 1
ATOM 2296 N N . SER A 1 293 ? 5.282 -4.528 -41.616 1.00 81.69 293 SER A N 1
ATOM 2297 C CA . SER A 1 293 ? 6.250 -5.259 -42.440 1.00 81.69 293 SER A CA 1
ATOM 2298 C C . SER A 1 293 ? 7.591 -5.411 -41.713 1.00 81.69 293 SER A C 1
ATOM 2300 O O . SER A 1 293 ? 8.081 -4.436 -41.134 1.00 81.69 293 SER A O 1
ATOM 2302 N N . LEU A 1 294 ? 8.252 -6.565 -41.854 1.00 71.56 294 LEU A N 1
ATOM 2303 C CA . LEU A 1 294 ? 9.552 -6.846 -41.225 1.00 71.56 294 LEU A CA 1
ATOM 2304 C C . LEU A 1 294 ? 10.610 -5.761 -41.490 1.00 71.56 294 LEU A C 1
ATOM 2306 O O . LEU A 1 294 ? 11.313 -5.371 -40.564 1.00 71.56 294 LEU A O 1
ATOM 2310 N N . LYS A 1 295 ? 10.676 -5.197 -42.704 1.00 74.94 295 LYS A N 1
ATOM 2311 C CA . LYS A 1 295 ? 11.649 -4.144 -43.069 1.00 74.94 295 LYS A CA 1
ATOM 2312 C C . LYS A 1 295 ? 11.464 -2.811 -42.330 1.00 74.94 295 LYS A C 1
ATOM 2314 O O . LYS A 1 295 ? 12.405 -2.031 -42.221 1.00 74.94 295 LYS A O 1
ATOM 2319 N N . ASN A 1 296 ? 10.258 -2.544 -41.836 1.00 77.06 296 ASN A N 1
ATOM 2320 C CA . ASN A 1 296 ? 9.921 -1.307 -41.126 1.00 77.06 296 ASN A CA 1
ATOM 2321 C C . ASN A 1 296 ? 9.773 -1.522 -39.613 1.00 77.06 296 ASN A C 1
ATOM 2323 O O . ASN A 1 296 ? 9.597 -0.557 -38.869 1.00 77.06 296 ASN A O 1
ATOM 2327 N N . ALA A 1 297 ? 9.859 -2.771 -39.149 1.00 70.81 297 ALA A N 1
ATOM 2328 C CA . ALA A 1 297 ? 9.743 -3.103 -37.742 1.00 70.81 297 ALA A CA 1
ATOM 2329 C C . ALA A 1 297 ? 10.949 -2.562 -36.955 1.00 70.81 297 ALA A C 1
ATOM 2331 O O . ALA A 1 297 ? 12.108 -2.764 -37.335 1.00 70.81 297 ALA A O 1
ATOM 2332 N N . ARG A 1 298 ? 10.662 -1.879 -35.841 1.00 78.50 298 ARG A N 1
ATOM 2333 C CA . ARG A 1 298 ? 11.640 -1.500 -34.815 1.00 78.50 298 ARG A CA 1
ATOM 2334 C C . ARG A 1 298 ? 11.368 -2.346 -33.582 1.00 78.50 298 ARG A C 1
ATOM 2336 O O . ARG A 1 298 ? 10.306 -2.208 -32.986 1.00 78.50 298 ARG A O 1
ATOM 2343 N N . LEU A 1 299 ? 12.294 -3.230 -33.244 1.00 70.06 299 LEU A N 1
ATOM 2344 C CA . LEU A 1 299 ? 12.075 -4.296 -32.272 1.00 70.06 299 LEU A CA 1
ATOM 2345 C C . LEU A 1 299 ? 13.122 -4.231 -31.153 1.00 70.06 299 LEU A C 1
ATOM 2347 O O . LEU A 1 299 ? 14.265 -3.825 -31.372 1.00 70.06 299 LEU A O 1
ATOM 2351 N N . LEU A 1 300 ? 12.721 -4.645 -29.957 1.00 70.50 300 LEU A N 1
ATOM 2352 C CA . LEU A 1 300 ? 13.596 -4.851 -28.808 1.00 70.50 300 LEU A CA 1
ATOM 2353 C C . LEU A 1 300 ? 13.365 -6.282 -28.319 1.00 70.50 300 LEU A C 1
ATOM 2355 O O . LEU A 1 300 ? 12.254 -6.619 -27.920 1.00 70.50 300 LEU A O 1
ATOM 2359 N N . ASP A 1 301 ? 14.396 -7.112 -28.398 1.00 66.81 301 ASP A N 1
ATOM 2360 C CA . ASP A 1 301 ? 14.372 -8.524 -28.017 1.00 66.81 301 ASP A CA 1
ATOM 2361 C C . ASP A 1 301 ? 14.973 -8.662 -26.613 1.00 66.81 301 ASP A C 1
ATOM 2363 O O . ASP A 1 301 ? 16.189 -8.595 -26.427 1.00 66.81 301 ASP A O 1
ATOM 2367 N N . LEU A 1 302 ? 14.099 -8.739 -25.609 1.00 64.25 302 LEU A N 1
ATOM 2368 C CA . LEU A 1 302 ? 14.472 -8.838 -24.199 1.00 64.25 302 LEU A CA 1
ATOM 2369 C C . LEU A 1 302 ? 14.576 -10.303 -23.783 1.00 64.25 302 LEU A C 1
ATOM 2371 O O . LEU A 1 302 ? 13.729 -11.110 -24.153 1.00 64.25 302 LEU A O 1
ATOM 2375 N N . ALA A 1 303 ? 15.569 -10.618 -22.953 1.00 66.38 303 ALA A N 1
ATOM 2376 C CA . ALA A 1 303 ? 15.899 -11.991 -22.582 1.00 66.38 303 ALA A CA 1
ATOM 2377 C C . ALA A 1 303 ? 16.163 -12.881 -23.818 1.00 66.38 303 ALA A C 1
ATOM 2379 O O . ALA A 1 303 ? 15.768 -14.047 -23.873 1.00 66.38 303 ALA A O 1
ATOM 2380 N N . CYS A 1 304 ? 16.821 -12.310 -24.836 1.00 61.72 304 CYS A N 1
ATOM 2381 C CA . CYS A 1 304 ? 17.070 -12.962 -26.124 1.00 61.72 304 CYS A CA 1
ATOM 2382 C C . CYS A 1 304 ? 18.041 -14.156 -26.047 1.00 61.72 304 CYS A C 1
ATOM 2384 O O . CYS A 1 304 ? 18.338 -14.801 -27.058 1.00 61.72 304 CYS A O 1
ATOM 2386 N N . GLY A 1 305 ? 18.581 -14.431 -24.862 1.00 63.44 305 GLY A N 1
ATOM 2387 C CA . GLY A 1 305 ? 19.556 -15.468 -24.612 1.00 63.44 305 GLY A CA 1
ATOM 2388 C C . GLY A 1 305 ? 20.936 -15.180 -25.216 1.00 63.44 305 GLY A C 1
ATOM 2389 O O . GLY A 1 305 ? 21.138 -14.236 -25.986 1.00 63.44 305 GLY A O 1
ATOM 2390 N N . PRO A 1 306 ? 21.917 -16.037 -24.902 1.00 59.00 306 PRO A N 1
ATOM 2391 C CA . PRO A 1 306 ? 23.323 -15.880 -25.293 1.00 59.00 306 PRO A CA 1
ATOM 2392 C C . PRO A 1 306 ? 23.588 -15.980 -26.803 1.00 59.00 306 PRO A C 1
ATOM 2394 O O . PRO A 1 306 ? 24.631 -15.524 -27.278 1.00 59.00 306 PRO A O 1
ATOM 2397 N N . LEU A 1 307 ? 22.676 -16.594 -27.563 1.00 61.28 307 LEU A N 1
ATOM 2398 C CA . LEU A 1 307 ? 22.764 -16.705 -29.024 1.00 61.28 307 LEU A CA 1
ATOM 2399 C C . LEU A 1 307 ? 22.015 -15.584 -29.748 1.00 61.28 307 LEU A C 1
ATOM 2401 O O . LEU A 1 307 ? 22.263 -15.378 -30.934 1.00 61.28 307 LEU A O 1
ATOM 2405 N N . ALA A 1 308 ? 21.119 -14.871 -29.051 1.00 67.00 308 ALA A N 1
ATOM 2406 C CA . ALA A 1 308 ? 20.262 -13.834 -29.620 1.00 67.00 308 ALA A CA 1
ATOM 2407 C C . ALA A 1 308 ? 19.597 -14.279 -30.943 1.00 67.00 308 ALA A C 1
ATOM 2409 O O . ALA A 1 308 ? 19.520 -13.517 -31.908 1.00 67.00 308 ALA A O 1
ATOM 2410 N N . THR A 1 309 ? 19.159 -15.544 -31.019 1.00 66.38 309 THR A N 1
ATOM 2411 C CA . THR A 1 309 ? 18.783 -16.194 -32.286 1.00 66.38 309 THR A CA 1
ATOM 2412 C C . THR A 1 309 ? 17.653 -15.448 -32.995 1.00 66.38 309 THR A C 1
ATOM 2414 O O . THR A 1 309 ? 17.724 -15.220 -34.202 1.00 66.38 309 THR A O 1
ATOM 2417 N N . GLN A 1 310 ? 16.639 -14.993 -32.252 1.00 68.25 310 GLN A N 1
ATOM 2418 C CA . GLN A 1 310 ? 15.534 -14.209 -32.811 1.00 68.25 310 GLN A CA 1
ATOM 2419 C C . GLN A 1 310 ? 16.005 -12.823 -33.265 1.00 68.25 310 GLN A C 1
ATOM 2421 O O . GLN A 1 310 ? 15.720 -12.432 -34.397 1.00 68.25 310 GLN A O 1
ATOM 2426 N N . THR A 1 311 ? 16.801 -12.124 -32.448 1.00 66.75 311 THR A N 1
ATOM 2427 C CA . THR A 1 311 ? 17.466 -10.867 -32.835 1.00 66.75 311 THR A CA 1
ATOM 2428 C C . THR A 1 311 ? 18.179 -10.994 -34.185 1.00 66.75 311 THR A C 1
ATOM 2430 O O . THR A 1 311 ? 17.988 -10.160 -35.071 1.00 66.75 311 THR A O 1
ATOM 2433 N N . LEU A 1 312 ? 18.971 -12.053 -34.381 1.00 60.69 312 LEU A N 1
ATOM 2434 C CA . LEU A 1 312 ? 19.706 -12.285 -35.627 1.00 60.69 312 LEU A CA 1
ATOM 2435 C C . LEU A 1 312 ? 18.774 -12.567 -36.811 1.00 60.69 312 LEU A C 1
ATOM 2437 O O . LEU A 1 312 ? 18.961 -11.981 -37.880 1.00 60.69 312 LEU A O 1
ATOM 2441 N N . LEU A 1 313 ? 17.755 -13.412 -36.627 1.00 59.84 313 LEU A N 1
ATOM 2442 C CA . LEU A 1 313 ? 16.792 -13.753 -37.679 1.00 59.84 313 LEU A CA 1
ATOM 2443 C C . LEU A 1 313 ? 15.986 -12.526 -38.131 1.00 59.84 313 LEU A C 1
ATOM 2445 O O . LEU A 1 313 ? 15.921 -12.245 -39.329 1.00 59.84 313 LEU A O 1
ATOM 2449 N N . PHE A 1 314 ? 15.464 -11.725 -37.201 1.00 63.62 314 PHE A N 1
ATOM 2450 C CA . PHE A 1 314 ? 14.745 -10.487 -37.522 1.00 63.62 314 PHE A CA 1
ATOM 2451 C C . PHE A 1 314 ? 15.641 -9.429 -38.171 1.00 63.62 314 PHE A C 1
ATOM 2453 O O . PHE A 1 314 ? 15.232 -8.797 -39.147 1.00 63.62 314 PHE A O 1
ATOM 2460 N N . ASN A 1 315 ? 16.879 -9.267 -37.694 1.00 61.22 315 ASN A N 1
ATOM 2461 C CA . ASN A 1 315 ? 17.841 -8.367 -38.329 1.00 61.22 315 ASN A CA 1
ATOM 2462 C C . ASN A 1 315 ? 18.148 -8.809 -39.771 1.00 61.22 315 ASN A C 1
ATOM 2464 O O . ASN A 1 315 ? 18.143 -7.992 -40.689 1.00 61.22 315 ASN A O 1
ATOM 2468 N N . SER A 1 316 ? 18.343 -10.115 -39.996 1.00 58.97 316 SER A N 1
ATOM 2469 C CA . SER A 1 316 ? 18.588 -10.677 -41.334 1.00 58.97 316 SER A CA 1
ATOM 2470 C C . SER A 1 316 ? 17.394 -10.508 -42.283 1.00 58.97 316 SER A C 1
ATOM 2472 O O . SER A 1 316 ? 17.577 -10.342 -43.487 1.00 58.97 316 SER A O 1
ATOM 2474 N N . ALA A 1 317 ? 16.175 -10.460 -41.738 1.00 61.91 317 ALA A N 1
ATOM 2475 C CA . ALA A 1 317 ? 14.950 -10.159 -42.475 1.00 61.91 317 ALA A CA 1
ATOM 2476 C C . ALA A 1 317 ? 14.734 -8.649 -42.731 1.00 61.91 317 ALA A C 1
ATOM 2478 O O . ALA A 1 317 ? 13.746 -8.258 -43.359 1.00 61.91 317 ALA A O 1
ATOM 2479 N N . GLY A 1 318 ? 15.661 -7.796 -42.281 1.00 57.59 318 GLY A N 1
ATOM 2480 C CA . GLY A 1 318 ? 15.669 -6.353 -42.522 1.00 57.59 318 GLY A CA 1
ATOM 2481 C C . GLY A 1 318 ? 15.015 -5.506 -41.429 1.00 57.59 318 GLY A C 1
ATOM 2482 O O . GLY A 1 318 ? 14.832 -4.308 -41.642 1.00 57.59 318 GLY A O 1
ATOM 2483 N N . SER A 1 319 ? 14.655 -6.087 -40.281 1.00 68.06 319 SER A N 1
ATOM 2484 C CA . SER A 1 319 ? 14.135 -5.332 -39.134 1.00 68.06 319 SER A CA 1
ATOM 2485 C C . SER A 1 319 ? 15.237 -4.551 -38.420 1.00 68.06 319 SER A C 1
ATOM 2487 O O . SER A 1 319 ? 16.370 -5.011 -38.297 1.00 68.06 319 SER A O 1
ATOM 2489 N N . LYS A 1 320 ? 14.897 -3.382 -37.867 1.00 75.69 320 LYS A N 1
ATOM 2490 C CA . LYS A 1 320 ? 15.781 -2.645 -36.951 1.00 75.69 320 LYS A CA 1
ATOM 2491 C C . LYS A 1 320 ? 15.582 -3.194 -35.540 1.00 75.69 320 LYS A C 1
ATOM 2493 O O . LYS A 1 320 ? 14.629 -2.801 -34.873 1.00 75.69 320 LYS A O 1
ATOM 2498 N N . ILE A 1 321 ? 16.450 -4.095 -35.090 1.00 66.81 321 ILE A N 1
ATOM 2499 C CA . ILE A 1 321 ? 16.286 -4.801 -33.811 1.00 66.81 321 ILE A CA 1
ATOM 2500 C C . ILE A 1 321 ? 17.500 -4.649 -32.891 1.00 66.81 321 ILE A C 1
ATOM 2502 O O . ILE A 1 321 ? 18.641 -4.615 -33.352 1.00 66.81 321 ILE A O 1
ATOM 2506 N N . VAL A 1 322 ? 17.241 -4.547 -31.587 1.00 69.25 322 VAL A N 1
ATOM 2507 C CA . VAL A 1 322 ? 18.251 -4.557 -30.518 1.00 69.25 322 VAL A CA 1
ATOM 2508 C C . VAL A 1 322 ? 17.951 -5.731 -29.591 1.00 69.25 322 VAL A C 1
ATOM 2510 O O . VAL A 1 322 ? 16.819 -5.854 -29.137 1.00 69.25 322 VAL A O 1
ATOM 2513 N N . GLY A 1 323 ? 18.941 -6.580 -29.315 1.00 62.25 323 GLY A N 1
ATOM 2514 C CA . GLY A 1 323 ? 18.831 -7.667 -28.338 1.00 62.25 323 GLY A CA 1
ATOM 2515 C C . GLY A 1 323 ? 19.443 -7.276 -26.994 1.00 62.25 323 GLY A C 1
ATOM 2516 O O . GLY A 1 323 ? 20.516 -6.668 -26.967 1.00 62.25 323 GLY A O 1
ATOM 2517 N N . ALA A 1 324 ? 18.777 -7.616 -25.889 1.00 58.28 324 ALA A N 1
ATOM 2518 C CA . ALA A 1 324 ? 19.260 -7.397 -24.526 1.00 58.28 324 ALA A CA 1
ATOM 2519 C C . ALA A 1 324 ? 18.981 -8.615 -23.626 1.00 58.28 324 ALA A C 1
ATOM 2521 O O . ALA A 1 324 ? 17.842 -9.036 -23.449 1.00 58.28 324 ALA A O 1
ATOM 2522 N N . ASP A 1 325 ? 20.035 -9.165 -23.027 1.00 62.16 325 ASP A N 1
ATOM 2523 C CA . ASP A 1 325 ? 20.014 -10.310 -22.117 1.00 62.16 325 ASP A CA 1
ATOM 2524 C C . ASP A 1 325 ? 21.262 -10.227 -21.221 1.00 62.16 325 ASP A C 1
ATOM 2526 O O . ASP A 1 325 ? 22.278 -9.629 -21.591 1.00 62.16 325 ASP A O 1
ATOM 2530 N N . LEU A 1 326 ? 21.188 -10.825 -20.035 1.00 54.56 326 LEU A N 1
ATOM 2531 C CA . LEU A 1 326 ? 22.305 -10.949 -19.098 1.00 54.56 326 LEU A CA 1
ATOM 2532 C C . LEU A 1 326 ? 23.457 -11.803 -19.659 1.00 54.56 326 LEU A C 1
ATOM 2534 O O . LEU A 1 326 ? 24.583 -11.693 -19.181 1.00 54.56 326 LEU A O 1
ATOM 2538 N N . GLN A 1 327 ? 23.190 -12.646 -20.663 1.00 56.91 327 GLN A N 1
ATOM 2539 C CA . GLN A 1 327 ? 24.138 -13.613 -21.224 1.00 56.91 327 GLN A CA 1
ATOM 2540 C C . GLN A 1 327 ? 24.649 -13.252 -22.637 1.00 56.91 327 GLN A C 1
ATOM 2542 O O . GLN A 1 327 ? 25.373 -14.051 -23.238 1.00 56.91 327 GLN A O 1
ATOM 2547 N N . ILE A 1 328 ? 24.316 -12.073 -23.188 1.00 55.50 328 ILE A N 1
ATOM 2548 C CA . ILE A 1 328 ? 24.761 -11.675 -24.542 1.00 55.50 328 ILE A CA 1
ATOM 2549 C C . ILE A 1 328 ? 26.273 -11.396 -24.569 1.00 55.50 328 ILE A C 1
ATOM 2551 O O . ILE A 1 328 ? 26.812 -10.796 -23.634 1.00 55.50 328 ILE A O 1
ATOM 2555 N N . PRO A 1 329 ? 26.982 -11.724 -25.668 1.00 52.12 329 PRO A N 1
ATOM 2556 C CA . PRO A 1 329 ? 28.283 -11.130 -25.943 1.00 52.12 329 PRO A CA 1
ATOM 2557 C C . PRO A 1 329 ? 28.222 -9.588 -25.867 1.00 52.12 329 PRO A C 1
ATOM 2559 O O . PRO A 1 329 ? 27.377 -8.958 -26.509 1.00 52.12 329 PRO A O 1
ATOM 2562 N N . PRO A 1 330 ? 29.172 -8.922 -25.191 1.00 49.88 330 PRO A N 1
ATOM 2563 C CA . PRO A 1 330 ? 29.114 -7.477 -24.959 1.00 49.88 330 PRO A CA 1
ATOM 2564 C C . PRO A 1 330 ? 29.227 -6.581 -26.203 1.00 49.88 330 PRO A C 1
ATOM 2566 O O . PRO A 1 330 ? 29.326 -5.361 -26.089 1.00 49.88 330 PRO A O 1
ATOM 2569 N N . ALA A 1 331 ? 29.250 -7.161 -27.405 1.00 49.78 331 ALA A N 1
ATOM 2570 C CA . ALA A 1 331 ? 29.244 -6.432 -28.662 1.00 49.78 331 ALA A CA 1
ATOM 2571 C C . ALA A 1 331 ? 27.910 -5.723 -28.958 1.00 49.78 331 ALA A C 1
ATOM 2573 O O . ALA A 1 331 ? 27.923 -4.746 -29.709 1.00 49.78 331 ALA A O 1
ATOM 2574 N N . TYR A 1 332 ? 26.812 -6.186 -28.352 1.00 48.69 332 TYR A N 1
ATOM 2575 C CA . TYR A 1 332 ? 25.456 -5.660 -28.547 1.00 48.69 332 TYR A CA 1
ATOM 2576 C C . TYR A 1 332 ? 24.959 -4.790 -27.379 1.00 48.69 332 TYR A C 1
ATOM 2578 O O . TYR A 1 332 ? 23.897 -4.184 -27.482 1.00 48.69 332 TYR A O 1
ATOM 2586 N N . LEU A 1 333 ? 25.733 -4.684 -26.291 1.00 48.72 333 LEU A N 1
ATOM 2587 C CA . LEU A 1 333 ? 25.418 -3.810 -25.159 1.00 48.72 333 LEU A CA 1
ATOM 2588 C C . LEU A 1 333 ? 25.902 -2.370 -25.423 1.00 48.72 333 LEU A C 1
ATOM 2590 O O . LEU A 1 333 ? 26.975 -2.182 -26.013 1.00 48.72 333 LEU A O 1
ATOM 2594 N N . PRO A 1 334 ? 25.158 -1.338 -24.983 1.00 44.12 334 PRO A N 1
ATOM 2595 C CA . PRO A 1 334 ? 25.624 0.045 -25.046 1.00 44.12 334 PRO A CA 1
ATOM 2596 C C . PRO A 1 334 ? 26.899 0.207 -24.204 1.00 44.12 334 PRO A C 1
ATOM 2598 O O . PRO A 1 334 ? 26.970 -0.273 -23.083 1.00 44.12 334 PRO A O 1
ATOM 2601 N N . ALA A 1 335 ? 27.940 0.854 -24.734 1.00 49.16 335 ALA A N 1
ATOM 2602 C CA . ALA A 1 335 ? 29.206 1.010 -24.015 1.00 49.16 335 ALA A CA 1
ATOM 2603 C C . ALA A 1 335 ? 29.152 2.204 -23.047 1.00 49.16 335 ALA A C 1
ATOM 2605 O O . ALA A 1 335 ? 28.892 3.323 -23.481 1.00 49.16 335 ALA A O 1
ATOM 2606 N N . ALA A 1 336 ? 29.469 1.981 -21.766 1.00 43.56 336 ALA A N 1
ATOM 2607 C CA . ALA A 1 336 ? 29.485 3.040 -20.753 1.00 43.56 336 ALA A CA 1
ATOM 2608 C C . ALA A 1 336 ? 30.819 3.825 -20.685 1.00 43.56 336 ALA A C 1
ATOM 2610 O O . ALA A 1 336 ? 30.830 4.959 -20.217 1.00 43.56 336 ALA A O 1
ATOM 2611 N N . SER A 1 337 ? 31.947 3.278 -21.174 1.00 53.44 337 SER A N 1
ATOM 2612 C CA . SER A 1 337 ? 33.241 3.992 -21.223 1.00 53.44 337 SER A CA 1
ATOM 2613 C C . SER A 1 337 ? 34.233 3.450 -22.271 1.00 53.44 337 SER A C 1
ATOM 2615 O O . SER A 1 337 ? 34.149 2.299 -22.712 1.00 53.44 337 SER A O 1
ATOM 2617 N N . LEU A 1 338 ? 35.227 4.272 -22.648 1.00 50.84 338 LEU A N 1
ATOM 2618 C CA . LEU A 1 338 ? 36.295 3.915 -23.599 1.00 50.84 338 LEU A CA 1
ATOM 2619 C C . LEU A 1 338 ? 37.165 2.744 -23.094 1.00 50.84 338 LEU A C 1
ATOM 2621 O O . LEU A 1 338 ? 37.526 1.861 -23.870 1.00 50.84 338 LEU A O 1
ATOM 2625 N N . ALA A 1 339 ? 37.447 2.694 -21.788 1.00 52.91 339 ALA A N 1
ATOM 2626 C CA . ALA A 1 339 ? 38.230 1.623 -21.168 1.00 52.91 339 ALA A CA 1
ATOM 2627 C C . ALA A 1 339 ? 37.499 0.266 -21.208 1.00 52.91 339 ALA A C 1
ATOM 2629 O O . ALA A 1 339 ? 38.101 -0.758 -21.536 1.00 52.91 339 ALA A O 1
ATOM 2630 N N . GLN A 1 340 ? 36.182 0.258 -20.963 1.00 54.69 340 GLN A N 1
ATOM 2631 C CA . GLN A 1 340 ? 35.344 -0.945 -21.090 1.00 54.69 340 GLN A CA 1
ATOM 2632 C C . GLN A 1 340 ? 35.237 -1.417 -22.549 1.00 54.69 340 GLN A C 1
ATOM 2634 O O . GLN A 1 340 ? 35.273 -2.621 -22.817 1.00 54.69 340 GLN A O 1
ATOM 2639 N N . ARG A 1 341 ? 35.186 -0.474 -23.504 1.00 57.88 341 ARG A N 1
ATOM 2640 C CA . ARG A 1 341 ? 35.163 -0.762 -24.946 1.00 57.88 341 ARG A CA 1
ATOM 2641 C C . ARG A 1 341 ? 36.441 -1.451 -25.436 1.00 57.88 341 ARG A C 1
ATOM 2643 O O . ARG A 1 341 ? 36.337 -2.311 -26.307 1.00 57.88 341 ARG A O 1
ATOM 2650 N N . LEU A 1 342 ? 37.609 -1.075 -24.910 1.00 56.12 342 LEU A N 1
ATOM 2651 C CA . LEU A 1 342 ? 38.911 -1.518 -25.426 1.00 56.12 342 LEU A CA 1
ATOM 2652 C C . LEU A 1 342 ? 39.453 -2.788 -24.749 1.00 56.12 342 LEU A C 1
ATOM 2654 O O . LEU A 1 342 ? 39.946 -3.668 -25.448 1.00 56.12 342 LEU A O 1
ATOM 2658 N N . PHE A 1 343 ? 39.349 -2.921 -23.422 1.00 57.31 343 PHE A N 1
ATOM 2659 C CA . PHE A 1 343 ? 40.081 -3.973 -22.690 1.00 57.31 343 PHE A CA 1
ATOM 2660 C C . PHE A 1 343 ? 39.230 -5.173 -22.270 1.00 57.31 343 PHE A C 1
ATOM 2662 O O . PHE A 1 343 ? 39.729 -6.293 -22.195 1.00 57.31 343 PHE A O 1
ATOM 2669 N N . GLN A 1 344 ? 37.940 -4.965 -22.010 1.00 59.16 344 GLN A N 1
ATOM 2670 C CA . GLN A 1 344 ? 37.052 -6.028 -21.529 1.00 59.16 344 GLN A CA 1
ATOM 2671 C C . GLN A 1 344 ? 36.340 -6.699 -22.709 1.00 59.16 344 GLN A C 1
ATOM 2673 O O . GLN A 1 344 ? 36.394 -7.918 -22.845 1.00 59.16 344 GLN A O 1
ATOM 2678 N N . ARG A 1 345 ? 35.786 -5.916 -23.645 1.00 60.53 345 ARG A N 1
ATOM 2679 C CA . ARG A 1 345 ? 35.016 -6.404 -24.806 1.00 60.53 345 ARG A CA 1
ATOM 2680 C C . ARG A 1 345 ? 35.708 -7.519 -25.607 1.00 60.53 345 ARG A C 1
ATOM 2682 O O . ARG A 1 345 ? 35.057 -8.506 -25.934 1.00 60.53 345 ARG A O 1
ATOM 2689 N N . GLY A 1 346 ? 37.012 -7.406 -25.879 1.00 62.97 346 GLY A N 1
ATOM 2690 C CA . GLY A 1 346 ? 37.754 -8.407 -26.661 1.00 62.97 346 GLY A CA 1
ATOM 2691 C C . GLY A 1 346 ? 37.819 -9.793 -26.005 1.00 62.97 346 GLY A C 1
ATOM 2692 O O . GLY A 1 346 ? 37.702 -10.808 -26.690 1.00 62.97 346 GLY A O 1
ATOM 2693 N N . LYS A 1 347 ? 37.932 -9.852 -24.670 1.00 66.44 347 LYS A N 1
ATOM 2694 C CA . LYS A 1 347 ? 37.962 -11.112 -23.909 1.00 66.44 347 LYS A CA 1
ATOM 2695 C C . LYS A 1 347 ? 36.620 -11.850 -23.980 1.00 66.44 347 LYS A C 1
ATOM 2697 O O . LYS A 1 347 ? 36.606 -13.062 -24.181 1.00 66.44 347 LYS A O 1
ATOM 2702 N N . TYR A 1 348 ? 35.505 -11.130 -23.841 1.00 59.56 348 TYR A N 1
ATOM 2703 C CA . TYR A 1 348 ? 34.164 -11.725 -23.877 1.00 59.56 348 TYR A CA 1
ATOM 2704 C C . TYR A 1 348 ? 33.749 -12.153 -25.289 1.00 59.56 348 TYR A C 1
ATOM 2706 O O . TYR A 1 348 ? 33.183 -13.231 -25.442 1.00 59.56 348 TYR A O 1
ATOM 2714 N N . VAL A 1 349 ? 34.073 -11.359 -26.321 1.00 65.56 349 VAL A N 1
ATOM 2715 C CA . VAL A 1 349 ? 33.799 -11.721 -27.726 1.00 65.56 349 VAL A CA 1
ATOM 2716 C C . VAL A 1 349 ? 34.506 -13.026 -28.090 1.00 65.56 349 VAL A C 1
ATOM 2718 O O . VAL A 1 349 ? 33.857 -13.958 -28.551 1.00 65.56 349 VAL A O 1
ATOM 2721 N N . LYS A 1 350 ? 35.801 -13.153 -27.774 1.00 66.50 350 LYS A N 1
ATOM 2722 C CA . LYS A 1 350 ? 36.573 -14.370 -28.067 1.00 66.50 350 LYS A CA 1
ATOM 2723 C C . LYS A 1 350 ? 36.056 -15.607 -27.317 1.00 66.50 350 LYS A C 1
ATOM 2725 O O . LYS A 1 350 ? 36.036 -16.707 -27.871 1.00 66.50 350 LYS A O 1
ATOM 2730 N N . ALA A 1 351 ? 35.635 -15.442 -26.059 1.00 63.97 351 ALA A N 1
ATOM 2731 C CA . ALA A 1 351 ? 35.050 -16.526 -25.267 1.00 63.97 351 ALA A CA 1
ATOM 2732 C C . ALA A 1 351 ? 33.702 -16.998 -25.843 1.00 63.97 351 ALA A C 1
ATOM 2734 O O . ALA A 1 351 ? 33.453 -18.201 -25.913 1.00 63.97 351 ALA A O 1
ATOM 2735 N N . TRP A 1 352 ? 32.870 -16.064 -26.309 1.00 62.84 352 TRP A N 1
ATOM 2736 C CA . TRP A 1 352 ? 31.596 -16.362 -26.963 1.00 62.84 352 TRP A CA 1
ATOM 2737 C C . TRP A 1 352 ? 31.774 -17.027 -28.336 1.00 62.84 352 TRP A C 1
ATOM 2739 O O . TRP A 1 352 ? 31.138 -18.045 -28.601 1.00 62.84 352 TRP A O 1
ATOM 2749 N N . GLU A 1 353 ? 32.672 -16.518 -29.189 1.00 66.31 353 GLU A N 1
ATOM 2750 C CA . GLU A 1 353 ? 32.985 -17.119 -30.499 1.00 66.31 353 GLU A CA 1
ATOM 2751 C C . GLU A 1 353 ? 33.427 -18.580 -30.341 1.00 66.31 353 GLU A C 1
ATOM 2753 O O . GLU A 1 353 ? 32.956 -19.466 -31.051 1.00 66.31 353 GLU A O 1
ATOM 2758 N N . THR A 1 354 ? 34.277 -18.849 -29.346 1.00 68.06 354 THR A N 1
ATOM 2759 C CA . THR A 1 354 ? 34.751 -20.206 -29.041 1.00 68.06 354 THR A CA 1
ATOM 2760 C C . THR A 1 354 ? 33.608 -21.120 -28.586 1.00 68.06 354 THR A C 1
ATOM 2762 O O . THR A 1 354 ? 33.532 -22.269 -29.013 1.00 68.06 354 THR A O 1
ATOM 2765 N N . ALA A 1 355 ? 32.705 -20.622 -27.734 1.00 60.62 355 ALA A N 1
ATOM 2766 C CA . ALA A 1 355 ? 31.604 -21.414 -27.184 1.00 60.62 355 ALA A CA 1
ATOM 2767 C C . ALA A 1 355 ? 30.462 -21.668 -28.188 1.00 60.62 355 ALA A C 1
ATOM 2769 O O . ALA A 1 355 ? 29.752 -22.665 -28.066 1.00 60.62 355 ALA A O 1
ATOM 2770 N N . THR A 1 356 ? 30.280 -20.789 -29.179 1.00 57.44 356 THR A N 1
ATOM 2771 C CA . THR A 1 356 ? 29.174 -20.853 -30.154 1.00 57.44 356 THR A CA 1
ATOM 2772 C C . THR A 1 356 ? 29.560 -21.453 -31.503 1.00 57.44 356 THR A C 1
ATOM 2774 O O . THR A 1 356 ? 28.673 -21.853 -32.258 1.00 57.44 356 THR A O 1
ATOM 2777 N N . ALA A 1 357 ? 30.857 -21.593 -31.800 1.00 63.34 357 ALA A N 1
ATOM 2778 C CA . ALA A 1 357 ? 31.348 -22.185 -33.047 1.00 63.34 357 ALA A CA 1
ATOM 2779 C C . ALA A 1 357 ? 30.677 -23.528 -33.426 1.00 63.34 357 ALA A C 1
ATOM 2781 O O . ALA A 1 357 ? 30.299 -23.674 -34.590 1.00 63.34 357 ALA A O 1
ATOM 2782 N N . PRO A 1 358 ? 30.422 -24.478 -32.499 1.00 56.91 358 PRO A N 1
ATOM 2783 C CA . PRO A 1 358 ? 29.732 -25.725 -32.837 1.00 56.91 358 PRO A CA 1
ATOM 2784 C C . PRO A 1 358 ? 28.279 -25.545 -33.314 1.00 56.91 358 PRO A C 1
ATOM 2786 O O . PRO A 1 358 ? 27.815 -26.334 -34.129 1.00 56.91 358 PRO A O 1
ATOM 2789 N N . TYR A 1 359 ? 27.552 -24.515 -32.854 1.00 54.72 359 TYR A N 1
ATOM 2790 C CA . TYR A 1 359 ? 26.164 -24.245 -33.270 1.00 54.72 359 TYR A CA 1
ATOM 2791 C C . TYR A 1 359 ? 26.087 -23.845 -34.748 1.00 54.72 359 TYR A C 1
ATOM 2793 O O . TYR A 1 359 ? 25.266 -24.370 -35.495 1.00 54.72 359 TYR A O 1
ATOM 2801 N N . TYR A 1 360 ? 26.996 -22.974 -35.190 1.00 53.09 360 TYR A N 1
ATOM 2802 C CA . TYR A 1 360 ? 27.072 -22.524 -36.583 1.00 53.09 360 TYR A CA 1
ATOM 2803 C C . TYR A 1 360 ? 27.706 -23.559 -37.528 1.00 53.09 360 TYR A C 1
ATOM 2805 O O . TYR A 1 360 ? 27.582 -23.429 -38.743 1.00 53.09 360 TYR A O 1
ATOM 2813 N N . GLN A 1 361 ? 28.364 -24.589 -36.983 1.00 52.53 361 GLN A N 1
ATOM 2814 C CA . GLN A 1 361 ? 28.920 -25.729 -37.727 1.00 52.53 361 GLN A CA 1
ATOM 2815 C C . GLN A 1 361 ? 27.987 -26.954 -37.765 1.00 52.53 361 GLN A C 1
ATOM 2817 O O . GLN A 1 361 ? 28.180 -27.839 -38.595 1.00 52.53 361 GLN A O 1
ATOM 2822 N N . ALA A 1 362 ? 26.986 -27.019 -36.879 1.00 42.72 362 ALA A N 1
ATOM 2823 C CA . ALA A 1 362 ? 26.016 -28.111 -36.799 1.00 42.72 362 ALA A CA 1
ATOM 2824 C C . ALA A 1 362 ? 25.150 -28.320 -38.061 1.00 42.72 362 ALA A C 1
ATOM 2826 O O . ALA A 1 362 ? 24.847 -29.478 -38.364 1.00 42.72 362 ALA A O 1
ATOM 2827 N N . PRO A 1 363 ? 24.765 -27.291 -38.844 1.00 41.28 363 PRO A N 1
ATOM 2828 C CA . PRO A 1 363 ? 24.301 -27.539 -40.197 1.00 41.28 363 PRO A CA 1
ATOM 2829 C C . PRO A 1 363 ? 25.533 -27.908 -41.033 1.00 41.28 363 PRO A C 1
ATOM 2831 O O . PRO A 1 363 ? 26.316 -27.040 -41.410 1.00 41.28 363 PRO A O 1
ATOM 2834 N N . GLY A 1 364 ? 25.742 -29.210 -41.266 1.00 35.72 364 GLY A N 1
ATOM 2835 C CA . GLY A 1 364 ? 26.859 -29.737 -42.061 1.00 35.72 364 GLY A CA 1
ATOM 2836 C C . GLY A 1 364 ? 26.948 -29.131 -43.474 1.00 35.72 364 GLY A C 1
ATOM 2837 O O . GLY A 1 364 ? 26.094 -28.332 -43.865 1.00 35.72 364 GLY A O 1
ATOM 2838 N N . PRO A 1 365 ? 27.959 -29.501 -44.285 1.00 41.88 365 PRO A N 1
ATOM 2839 C CA . PRO A 1 365 ? 28.184 -28.930 -45.610 1.00 41.88 365 PRO A CA 1
ATOM 2840 C C . PRO A 1 365 ? 27.083 -29.357 -46.592 1.00 41.88 365 PRO A C 1
ATOM 2842 O O . PRO A 1 365 ? 27.260 -30.217 -47.447 1.00 41.88 365 PRO A O 1
ATOM 2845 N N . THR A 1 366 ? 25.938 -28.698 -46.508 1.00 38.09 366 THR A N 1
ATOM 2846 C CA . THR A 1 366 ? 24.898 -28.687 -47.525 1.00 38.09 366 THR A CA 1
ATOM 2847 C C . THR A 1 366 ? 24.438 -27.254 -47.670 1.00 38.09 366 THR A C 1
ATOM 2849 O O . THR A 1 366 ? 23.569 -26.783 -46.952 1.00 38.09 366 THR A O 1
ATOM 2852 N N . ARG A 1 367 ? 25.052 -26.606 -48.664 1.00 35.09 367 ARG A N 1
ATOM 2853 C CA . ARG A 1 367 ? 24.633 -25.351 -49.290 1.00 35.09 367 ARG A CA 1
ATOM 2854 C C . ARG A 1 367 ? 24.655 -24.153 -48.347 1.00 35.09 367 ARG A C 1
ATOM 2856 O O . ARG A 1 367 ? 23.726 -23.895 -47.597 1.00 35.09 367 ARG A O 1
ATOM 2863 N N . ARG A 1 368 ? 25.731 -23.377 -48.502 1.00 34.38 368 ARG A N 1
ATOM 2864 C CA . ARG A 1 368 ? 25.677 -21.924 -48.689 1.00 34.38 368 ARG A CA 1
ATOM 2865 C C . ARG A 1 368 ? 24.297 -21.339 -48.363 1.00 34.38 368 ARG A C 1
ATOM 2867 O O . ARG A 1 368 ? 23.361 -21.504 -49.143 1.00 34.38 368 ARG A O 1
ATOM 2874 N N . PHE A 1 369 ? 24.250 -20.499 -47.336 1.00 34.56 369 PHE A N 1
ATOM 2875 C CA . PHE A 1 369 ? 23.312 -19.376 -47.217 1.00 34.56 369 PHE A CA 1
ATOM 2876 C C . PHE A 1 369 ? 23.468 -18.365 -48.391 1.00 34.56 369 PHE A C 1
ATOM 2878 O O . PHE A 1 369 ? 23.253 -17.171 -48.245 1.00 34.56 369 PHE A O 1
ATOM 2885 N N . GLU A 1 370 ? 23.831 -18.839 -49.589 1.00 33.38 370 GLU A N 1
ATOM 2886 C CA . GLU A 1 370 ? 23.540 -18.214 -50.869 1.00 33.38 370 GLU A CA 1
ATOM 2887 C C . GLU A 1 370 ? 22.132 -18.665 -51.281 1.00 33.38 370 GLU A C 1
ATOM 2889 O O . GLU A 1 370 ? 21.931 -19.405 -52.243 1.00 33.38 370 GLU A O 1
ATOM 2894 N N . ALA A 1 371 ? 21.124 -18.171 -50.567 1.00 31.95 371 ALA A N 1
ATOM 2895 C CA . ALA A 1 371 ? 19.978 -17.659 -51.296 1.00 31.95 371 ALA A CA 1
ATOM 2896 C C . ALA A 1 371 ? 20.514 -16.387 -51.968 1.00 31.95 371 ALA A C 1
ATOM 2898 O O . ALA A 1 371 ? 20.649 -15.338 -51.349 1.00 31.95 371 ALA A O 1
ATOM 2899 N N . LYS A 1 372 ? 21.015 -16.472 -53.203 1.00 31.22 372 LYS A N 1
ATOM 2900 C CA . LYS A 1 372 ? 20.182 -16.152 -54.363 1.00 31.22 372 LYS A CA 1
ATOM 2901 C C . LYS A 1 372 ? 18.985 -15.290 -53.961 1.00 31.22 372 LYS A C 1
ATOM 2903 O O . LYS A 1 372 ? 17.831 -15.690 -54.057 1.00 31.22 372 LYS A O 1
ATOM 2908 N N . MET A 1 373 ? 19.302 -14.047 -53.611 1.00 32.75 373 MET A N 1
ATOM 2909 C CA . MET A 1 373 ? 18.660 -12.899 -54.238 1.00 32.75 373 MET A CA 1
ATOM 2910 C C . MET A 1 373 ? 18.841 -12.990 -55.766 1.00 32.75 373 MET A C 1
ATOM 2912 O O . MET A 1 373 ? 19.582 -12.241 -56.380 1.00 32.75 373 MET A O 1
ATOM 2916 N N . GLU A 1 374 ? 18.182 -13.965 -56.380 1.00 31.64 374 GLU A N 1
ATOM 2917 C CA . GLU A 1 374 ? 17.830 -14.008 -57.794 1.00 31.64 374 GLU A CA 1
ATOM 2918 C C . GLU A 1 374 ? 16.387 -14.528 -57.759 1.00 31.64 374 GLU A C 1
ATOM 2920 O O . GLU A 1 374 ? 16.154 -15.662 -57.362 1.00 31.64 374 GLU A O 1
ATOM 2925 N N . ARG A 1 375 ? 15.348 -13.769 -58.096 1.00 30.05 375 ARG A N 1
ATOM 2926 C CA . ARG A 1 375 ? 15.248 -12.852 -59.227 1.00 30.05 375 ARG A CA 1
ATOM 2927 C C . ARG A 1 375 ? 14.267 -11.724 -58.901 1.00 30.05 375 ARG A C 1
ATOM 2929 O O . ARG A 1 375 ? 13.062 -11.941 -58.874 1.00 30.05 375 ARG A O 1
ATOM 2936 N N . GLY A 1 376 ? 14.783 -10.510 -58.751 1.00 27.28 376 GLY A N 1
ATOM 2937 C CA . GLY A 1 376 ? 14.082 -9.321 -59.219 1.00 27.28 376 GLY A CA 1
ATOM 2938 C C . GLY A 1 376 ? 14.502 -9.091 -60.665 1.00 27.28 376 GLY A C 1
ATOM 2939 O O . GLY A 1 376 ? 15.442 -8.350 -60.921 1.00 27.28 376 GLY A O 1
ATOM 2940 N N . GLN A 1 377 ? 13.855 -9.791 -61.599 1.00 36.25 377 GLN A N 1
ATOM 2941 C CA . GLN A 1 377 ? 13.796 -9.370 -62.997 1.00 36.25 377 GLN A CA 1
ATOM 2942 C C . GLN A 1 377 ? 13.243 -7.938 -63.053 1.00 36.25 377 GLN A C 1
ATOM 2944 O O . GLN A 1 377 ? 12.068 -7.733 -62.761 1.00 36.25 377 GLN A O 1
ATOM 2949 N N . ASN A 1 378 ? 14.109 -6.965 -63.353 1.00 35.06 378 ASN A N 1
ATOM 2950 C CA . ASN A 1 378 ? 13.879 -5.837 -64.266 1.00 35.06 378 ASN A CA 1
ATOM 2951 C C . ASN A 1 378 ? 15.058 -4.852 -64.204 1.00 35.06 378 ASN A C 1
ATOM 2953 O O . ASN A 1 378 ? 14.987 -3.834 -63.515 1.00 35.06 378 ASN A O 1
ATOM 2957 N N . ARG A 1 379 ? 16.128 -5.157 -64.943 1.00 32.28 379 ARG A N 1
ATOM 2958 C CA . ARG A 1 379 ? 16.683 -4.355 -66.052 1.00 32.28 379 ARG A CA 1
ATOM 2959 C C . ARG A 1 379 ? 17.995 -4.958 -66.527 1.00 32.28 379 ARG A C 1
ATOM 2961 O O . ARG A 1 379 ? 18.841 -5.257 -65.659 1.00 32.28 379 ARG A O 1
#

Foldseek 3Di:
DQPDDDDDDPPPCDPCVLVVVLVCLPPDDDVVLLVSLLVNLVRLPDDDDLVSLLVNLVSLLCSCQPPNVVSSVVVNCVVQVNDLARDPVSLVSPLVSCQSSVCLLVVLVSQVRRPDVSSVRHCVPHANDHDLVCVLVNVLVCLVVLQPVSLLSSLLSVLVVCLPPPDPSCLLVNLQSLLSNLQRPNVVSSLVSLCSSCVNDLARDPVSLVSPQVSCVVSVNLVSSVVSLVNRPDPSSCSHNVCHSPPPLLVLLVVLLVDDADLVVLPVPQVCLVVLVVVLVVVCVVCVVVVHHLQRAQEEAEQCAQVVSSQVVSVVSNHNYQYDHSNHQSPRRDDNDPCSVPPRNVVSVVVSCVSCVVNVCSVDPDDDVPPDPPDPDDD

Radius of gyration: 30.18 Å; chains: 1; bounding box: 65×50×102 Å

pLDDT: mean 76.15, std 17.85, range [27.28, 96.69]

Sequence (379 aa):
MPQTLTLPPLTTIPDNIEVQLRQLLQAPRQPELEAWLFELIKSSGHLSTPDALRWRVVAMVWLAVEFDTDKAWPYLMWLNTGQPAISEHLAEILSEAANDLDCHVELANWMAQAKDERLVTFFSDFHPLPARYNMPALVRRLLNRPTAPEVGVWLAAYCRDTAGNTNSNLRPWRLLTAAWYATCFDAQAGLAYLRELSGGSPTLAAVDNKLLTDMAGELNRVTTVIQWLAACPDAAVKTMLKDFGHPDLPTFTAAIFQQPPNYQHLTGSARYAERDAQAFGQAAKLLEQAGVSLKNARLLDLACGPLATQTLLFNSAGSKIVGADLQIPPAYLPAASLAQRLFQRGKYVKAWETATAPYYQAPGPTRRFEAKMERGQNR

Secondary structure (DSSP, 8-state):
------PPP-SS--TTHHHHHHHHTTSPP-HHHHHHHHHHHHHTTT--SHHHHHHHHHHHHHHHHHT-HHHHHHHHHHHTTT-SSPPHHHHHHHHHHHHHTT-HHHHHHHHHH--SHHHHHHTTT---PPPTTTHHHHHHHHTTSTT-HHHHHHHHHHHHHHTT---TTTHHHHHHHHHHHHHHT-HHHHHHHHHHHTTT-SS--HHHHHHHHHHHHHTT-HHHHHHHHHH---HHHHHHTTTTT---HHHHHHHHHHSPP--GGGGGGGGGHHHHHHHHHHHHHHHHHTT--GGG-EEEEET-TTT-HHHHHHHHTT-EEEEE-TTS-TTSSPP--HHIIIIIHHHHHHHHHHHHHHHHHSS-SS--S----------